Protein 3CR3 (pdb70)

Foldseek 3Di:
DDWPVLLVVLVVQLLVVLQVCLQVLLVLCPLQHDSCPSVLNQCCQLCQSVPDDDPTPLVSLQSSLVCVGRPDPVNQLSNQLSNLSVQRVPDPPPLSSLVSSLVRNCVRFVDDAQQLASVLSVQQSVCVVVVRHDLVSLVVSQVVSQQGFHCGDSSNVCGPSSRRGGRSNSVSVSSSVNSVVVSPD/DDWPVLLVQLVVQLLVVLQVCLQVLLVLCPLQHDSGLSVLNQCVQLCQVVPDDDPTPLVNLQSSLNCCSSPFPLSQLSNQLSNCSVQRVPDPLPLSSLVSSLVSNCVRFVDDQLQLASVQSVQQSVCVVVVNDDLVSLVVSQVVSQQGFHCGDSSNVCGNSSHRGGRSNSVSVSSSVNSSVVRVD/DAEEAEELAQVCQVVLVVVLCVLFVDGQYFGDHHDPVRHGDDDLVRCVRQVVGPDLEYEYEYADDVSCVVVVNCVPNRHYDYAQAHRNVLSSQLRNCVRVPHDPVVSVVVSVCHDDD/DAEEEEELAQVCQVVLVVVLCVQAVDGQYYGDHHDPVRHRGGDLVVCVSQVPGPALEYEYEYADDVRLNVVVVCVPNRHYDYQQAHRRVLRSQLRNCVRVPHDPVVSVVVSVVHDDD

Structure (mmCIF, N/CA/C/O backbone):
data_3CR3
#
_entry.id   3CR3
#
_cell.length_a   74.133
_cell.length_b   146.842
_cell.length_c   58.483
_cell.angle_alpha   90.00
_cell.angle_beta   90.00
_cell.angle_gamma   90.00
#
_symmetry.space_group_name_H-M   'P 21 21 2'
#
loop_
_entity.id
_entity.type
_entity.pdbx_description
1 polymer 'PTS-dependent dihydroxyacetone kinase, ADP-binding subunit dhaL'
2 polymer 'PTS-dependent dihydroxyacetone kinase, phosphotransferase subunit dhaM'
3 non-polymer 'MAGNESIUM ION'
4 non-polymer "ADENOSINE-5'-DIPHOSPHATE"
5 water water
#
loop_
_atom_site.group_PDB
_atom_site.id
_atom_site.type_symbol
_atom_site.label_atom_id
_atom_site.label_alt_id
_atom_site.label_comp_id
_atom_site.label_asym_id
_atom_site.label_entity_id
_atom_site.label_seq_id
_atom_site.pdbx_PDB_ins_code
_atom_site.Cartn_x
_atom_site.Cartn_y
_atom_site.Cartn_z
_atom_site.occupancy
_atom_site.B_iso_or_equiv
_atom_site.auth_seq_id
_atom_site.auth_comp_id
_atom_site.auth_asym_id
_atom_site.auth_atom_id
_atom_site.pdbx_PDB_model_num
ATOM 1 N N . LEU A 1 1 ? 87.733 -31.541 18.520 1.00 25.23 1 LEU A N 1
ATOM 2 C CA . LEU A 1 1 ? 88.308 -31.030 19.815 1.00 24.30 1 LEU A CA 1
ATOM 3 C C . LEU A 1 1 ? 89.784 -30.710 19.591 1.00 23.57 1 LEU A C 1
ATOM 4 O O . LEU A 1 1 ? 90.415 -31.255 18.675 1.00 24.53 1 LEU A O 1
ATOM 9 N N . LEU A 1 2 ? 90.312 -29.810 20.412 1.00 21.78 2 LEU A N 1
ATOM 10 C CA . LEU A 1 2 ? 91.706 -29.418 20.363 1.00 20.32 2 LEU A CA 1
ATOM 11 C C . LEU A 1 2 ? 92.627 -30.525 20.853 1.00 20.12 2 LEU A C 1
ATOM 12 O O . LEU A 1 2 ? 92.231 -31.369 21.655 1.00 19.33 2 LEU A O 1
ATOM 17 N N . THR A 1 3 ? 93.862 -30.484 20.359 1.00 19.77 3 THR A N 1
ATOM 18 C CA . THR A 1 3 ? 94.937 -31.349 20.791 1.00 19.69 3 THR A CA 1
ATOM 19 C C . THR A 1 3 ? 96.126 -30.446 21.087 1.00 19.80 3 THR A C 1
ATOM 20 O O . THR A 1 3 ? 96.058 -29.248 20.828 1.00 19.34 3 THR A O 1
ATOM 24 N N . ILE A 1 4 ? 97.199 -31.012 21.642 1.00 19.91 4 ILE A N 1
ATOM 25 C CA . ILE A 1 4 ? 98.469 -30.291 21.832 1.00 20.20 4 ILE A CA 1
ATOM 26 C C . ILE A 1 4 ? 98.905 -29.540 20.567 1.00 20.47 4 ILE A C 1
ATOM 27 O O . ILE A 1 4 ? 99.193 -28.336 20.623 1.00 20.69 4 ILE A O 1
ATOM 32 N N . ASP A 1 5 ? 98.929 -30.246 19.435 1.00 20.37 5 ASP A N 1
ATOM 33 C CA . ASP A 1 5 ? 99.405 -29.689 18.180 1.00 20.62 5 ASP A CA 1
ATOM 34 C C . ASP A 1 5 ? 98.468 -28.601 17.609 1.00 20.15 5 ASP A C 1
ATOM 35 O O . ASP A 1 5 ? 98.938 -27.549 17.143 1.00 20.20 5 ASP A O 1
ATOM 40 N N . THR A 1 6 ? 97.157 -28.844 17.630 1.00 19.08 6 THR A N 1
ATOM 41 C CA . THR A 1 6 ? 96.217 -27.865 17.084 1.00 18.23 6 THR A CA 1
ATOM 42 C C . THR A 1 6 ? 96.011 -26.682 18.016 1.00 17.87 6 THR A C 1
ATOM 43 O O . THR A 1 6 ? 95.702 -25.588 17.553 1.00 18.13 6 THR A O 1
ATOM 47 N N . THR A 1 7 ? 96.168 -26.900 19.320 1.00 17.68 7 THR A N 1
ATOM 48 C CA . THR A 1 7 ? 96.170 -25.800 20.283 1.00 17.31 7 THR A CA 1
ATOM 49 C C . THR A 1 7 ? 97.350 -24.874 20.015 1.00 17.55 7 THR A C 1
ATOM 50 O O . THR A 1 7 ? 97.178 -23.657 19.937 1.00 17.40 7 THR A O 1
ATOM 54 N N . ILE A 1 8 ? 98.540 -25.446 19.845 1.00 17.72 8 ILE A N 1
ATOM 55 C CA . ILE A 1 8 ? 99.710 -24.640 19.510 1.00 18.66 8 ILE A CA 1
ATOM 56 C C . ILE A 1 8 ? 99.548 -23.958 18.142 1.00 18.56 8 ILE A C 1
ATOM 57 O O . ILE A 1 8 ? 99.938 -22.795 17.968 1.00 19.17 8 ILE A O 1
ATOM 62 N N . GLU A 1 9 ? 98.966 -24.678 17.188 1.00 18.04 9 GLU A N 1
ATOM 63 C CA . GLU A 1 9 ? 98.620 -24.101 15.896 1.00 18.28 9 GLU A CA 1
ATOM 64 C C . GLU A 1 9 ? 97.680 -22.902 16.076 1.00 17.53 9 GLU A C 1
ATOM 65 O O . GLU A 1 9 ? 97.896 -21.852 15.477 1.00 17.12 9 GLU A O 1
ATOM 71 N N . TRP A 1 10 ? 96.651 -23.075 16.912 1.00 16.88 10 TRP A N 1
ATOM 72 C CA . TRP A 1 10 ? 95.591 -22.069 17.091 1.00 16.66 10 TRP A CA 1
ATOM 73 C C . TRP A 1 10 ? 96.175 -20.783 17.657 1.00 16.23 10 TRP A C 1
ATOM 74 O O . TRP A 1 10 ? 95.972 -19.695 17.105 1.00 16.09 10 TRP A O 1
ATOM 85 N N . LEU A 1 11 ? 96.945 -20.923 18.725 1.00 16.22 11 LEU A N 1
ATOM 86 C CA . LEU A 1 11 ? 97.553 -19.783 19.391 1.00 17.28 11 LEU A CA 1
ATOM 87 C C . LEU A 1 11 ? 98.567 -19.054 18.496 1.00 17.22 11 LEU A C 1
ATOM 88 O O . LEU A 1 11 ? 98.713 -17.838 18.593 1.00 17.53 11 LEU A O 1
ATOM 93 N N . GLY A 1 12 ? 99.241 -19.799 17.624 1.00 17.20 12 GLY A N 1
ATOM 94 C CA . GLY A 1 12 ? 100.168 -19.215 16.656 1.00 17.45 12 GLY A CA 1
ATOM 95 C C . GLY A 1 12 ? 99.433 -18.337 15.659 1.00 17.81 12 GLY A C 1
ATOM 96 O O . GLY A 1 12 ? 99.861 -17.218 15.391 1.00 17.58 12 GLY A O 1
ATOM 97 N N . LYS A 1 13 ? 98.326 -18.854 15.116 1.00 17.87 13 LYS A N 1
ATOM 98 C CA . LYS A 1 13 ? 97.467 -18.090 14.208 1.00 18.29 13 LYS A CA 1
ATOM 99 C C . LYS A 1 13 ? 96.854 -16.874 14.882 1.00 18.17 13 LYS A C 1
ATOM 100 O O . LYS A 1 13 ? 96.731 -15.831 14.258 1.00 18.23 13 LYS A O 1
ATOM 106 N N . PHE A 1 14 ? 96.451 -17.024 16.148 1.00 18.19 14 PHE A N 1
ATOM 107 C CA . PHE A 1 14 ? 95.966 -15.909 16.966 1.00 17.21 14 PHE A CA 1
ATOM 108 C C . PHE A 1 14 ? 97.054 -14.839 17.155 1.00 17.58 14 PHE A C 1
ATOM 109 O O . PHE A 1 14 ? 96.817 -13.662 16.894 1.00 16.90 14 PHE A O 1
ATOM 117 N N . ASN A 1 15 ? 98.247 -15.248 17.589 1.00 17.93 15 ASN A N 1
ATOM 118 C CA . ASN A 1 15 ? 99.386 -14.325 17.654 1.00 18.33 15 ASN A CA 1
ATOM 119 C C . ASN A 1 15 ? 99.600 -13.573 16.337 1.00 19.20 15 ASN A C 1
ATOM 120 O O . ASN A 1 15 ? 99.873 -12.376 16.356 1.00 19.64 15 ASN A O 1
ATOM 125 N N . GLU A 1 16 ? 99.463 -14.276 15.209 1.00 19.64 16 GLU A N 1
ATOM 126 C CA . GLU A 1 16 ? 99.606 -13.672 13.878 1.00 21.25 16 GLU A CA 1
ATOM 127 C C . GLU A 1 16 ? 98.551 -12.597 13.600 1.00 20.78 16 GLU A C 1
ATOM 128 O O . GLU A 1 16 ? 98.877 -11.528 13.117 1.00 20.87 16 GLU A O 1
ATOM 134 N N . LYS A 1 17 ? 97.286 -12.894 13.895 1.00 20.79 17 LYS A N 1
ATOM 135 C CA . LYS A 1 17 ? 96.212 -11.901 13.770 1.00 20.62 17 LYS A CA 1
ATOM 136 C C . LYS A 1 17 ? 96.460 -10.695 14.666 1.00 19.64 17 LYS A C 1
ATOM 137 O O . LYS A 1 17 ? 96.160 -9.562 14.288 1.00 19.42 17 LYS A O 1
ATOM 143 N N . ILE A 1 18 ? 96.993 -10.956 15.857 1.00 18.82 18 ILE A N 1
ATOM 144 C CA . ILE A 1 18 ? 97.278 -9.918 16.848 1.00 18.41 18 ILE A CA 1
ATOM 145 C C . ILE A 1 18 ? 98.399 -8.988 16.370 1.00 18.74 18 ILE A C 1
ATOM 146 O O . ILE A 1 18 ? 98.245 -7.767 16.397 1.00 18.30 18 ILE A O 1
ATOM 151 N N . GLN A 1 19 ? 99.515 -9.572 15.935 1.00 19.05 19 GLN A N 1
ATOM 152 C CA . GLN A 1 19 ? 100.645 -8.797 15.385 1.00 19.26 19 GLN A CA 1
ATOM 153 C C . GLN A 1 19 ? 100.252 -8.017 14.135 1.00 19.77 19 GLN A C 1
ATOM 154 O O . GLN A 1 19 ? 100.634 -6.861 13.985 1.00 19.89 19 GLN A O 1
ATOM 160 N N . GLU A 1 20 ? 99.489 -8.653 13.247 1.00 20.15 20 GLU A N 1
ATOM 161 C CA . GLU A 1 20 ? 99.030 -8.009 12.018 1.00 21.17 20 GLU A CA 1
ATOM 162 C C . GLU A 1 20 ? 98.161 -6.786 12.296 1.00 20.44 20 GLU A C 1
ATOM 163 O O . GLU A 1 20 ? 98.334 -5.737 11.670 1.00 20.34 20 GLU A O 1
ATOM 169 N N . ASN A 1 21 ? 97.234 -6.932 13.240 1.00 19.62 21 ASN A N 1
ATOM 170 C CA . ASN A 1 21 ? 96.247 -5.900 13.529 1.00 18.80 21 ASN A CA 1
ATOM 171 C C . ASN A 1 21 ? 96.494 -5.069 14.777 1.00 18.25 21 ASN A C 1
ATOM 172 O O . ASN A 1 21 ? 95.553 -4.458 15.290 1.00 17.73 21 ASN A O 1
ATOM 177 N N . LYS A 1 22 ? 97.739 -5.017 15.254 1.00 17.98 22 LYS A N 1
ATOM 178 C CA . LYS A 1 22 ? 98.045 -4.324 16.518 1.00 18.20 22 LYS A CA 1
ATOM 179 C C . LYS A 1 22 ? 97.788 -2.819 16.527 1.00 17.66 22 LYS A C 1
ATOM 180 O O . LYS A 1 22 ? 97.243 -2.293 17.500 1.00 17.59 22 LYS A O 1
ATOM 186 N N . ALA A 1 23 ? 98.172 -2.125 15.459 1.00 17.30 23 ALA A N 1
ATOM 187 C CA . ALA A 1 23 ? 97.876 -0.695 15.335 1.00 16.81 23 ALA A CA 1
ATOM 188 C C . ALA A 1 23 ? 96.364 -0.483 15.373 1.00 16.31 23 ALA A C 1
ATOM 189 O O . ALA A 1 23 ? 95.893 0.432 16.024 1.00 16.69 23 ALA A O 1
ATOM 191 N N . TYR A 1 24 ? 95.613 -1.337 14.678 1.00 16.00 24 TYR A N 1
ATOM 192 C CA . TYR A 1 24 ? 94.148 -1.202 14.629 1.00 15.77 24 TYR A CA 1
ATOM 193 C C . TYR A 1 24 ? 93.501 -1.367 16.014 1.00 16.09 24 TYR A C 1
ATOM 194 O O . TYR A 1 24 ? 92.648 -0.568 16.408 1.00 15.48 24 TYR A O 1
ATOM 203 N N . LEU A 1 25 ? 93.947 -2.365 16.773 1.00 15.65 25 LEU A N 1
ATOM 204 C CA . LEU A 1 25 ? 93.441 -2.561 18.131 1.00 15.95 25 LEU A CA 1
ATOM 205 C C . LEU A 1 25 ? 93.714 -1.399 19.077 1.00 16.00 25 LEU A C 1
ATOM 206 O O . LEU A 1 25 ? 92.863 -1.040 19.881 1.00 15.76 25 LEU A O 1
ATOM 211 N N . SER A 1 26 ? 94.913 -0.827 19.001 1.00 16.48 26 SER A N 1
ATOM 212 C CA . SER A 1 26 ? 95.239 0.354 19.791 1.00 17.15 26 SER A CA 1
ATOM 213 C C . SER A 1 26 ? 94.435 1.577 19.312 1.00 17.64 26 SER A C 1
ATOM 214 O O . SER A 1 26 ? 94.098 2.452 20.098 1.00 18.39 26 SER A O 1
ATOM 217 N N . GLU A 1 27 ? 94.140 1.621 18.016 1.00 17.80 27 GLU A N 1
ATOM 218 C CA . GLU A 1 27 ? 93.319 2.677 17.424 1.00 17.99 27 GLU A CA 1
ATOM 219 C C . GLU A 1 27 ? 91.905 2.624 17.990 1.00 17.13 27 GLU A C 1
ATOM 220 O O . GLU A 1 27 ? 91.362 3.633 18.393 1.00 16.18 27 GLU A O 1
ATOM 226 N N . LEU A 1 28 ? 91.336 1.428 18.029 1.00 16.70 28 LEU A N 1
ATOM 227 C CA . LEU A 1 28 ? 90.079 1.201 18.701 1.00 16.60 28 LEU A CA 1
ATOM 228 C C . LEU A 1 28 ? 90.103 1.616 20.176 1.00 16.59 28 LEU A C 1
ATOM 229 O O . LEU A 1 28 ? 89.093 2.056 20.693 1.00 16.74 28 LEU A O 1
ATOM 234 N N . ASP A 1 29 ? 91.264 1.491 20.826 1.00 17.02 29 ASP A N 1
ATOM 235 C CA . ASP A 1 29 ? 91.446 1.815 22.245 1.00 16.86 29 ASP A CA 1
ATOM 236 C C . ASP A 1 29 ? 91.755 3.301 22.480 1.00 17.11 29 ASP A C 1
ATOM 237 O O . ASP A 1 29 ? 92.068 3.715 23.597 1.00 16.82 29 ASP A O 1
ATOM 242 N N . GLY A 1 30 ? 91.683 4.091 21.415 1.00 17.26 30 GLY A N 1
ATOM 243 C CA . GLY A 1 30 ? 91.940 5.529 21.486 1.00 17.14 30 GLY A CA 1
ATOM 244 C C . GLY A 1 30 ? 90.747 6.344 21.967 1.00 16.85 30 GLY A C 1
ATOM 245 O O . GLY A 1 30 ? 90.828 6.982 22.998 1.00 17.05 30 GLY A O 1
ATOM 246 N N . PRO A 1 31 ? 89.628 6.335 21.215 1.00 17.34 31 PRO A N 1
ATOM 247 C CA . PRO A 1 31 ? 88.468 7.141 21.612 1.00 16.69 31 PRO A CA 1
ATOM 248 C C . PRO A 1 31 ? 87.883 6.696 22.951 1.00 16.31 31 PRO A C 1
ATOM 249 O O . PRO A 1 31 ? 87.345 7.510 23.703 1.00 16.11 31 PRO A O 1
ATOM 253 N N . ILE A 1 32 ? 87.995 5.410 23.250 1.00 15.84 32 ILE A N 1
ATOM 254 C CA . ILE A 1 32 ? 87.375 4.866 24.437 1.00 15.45 32 ILE A CA 1
ATOM 255 C C . ILE A 1 32 ? 88.361 4.162 25.355 1.00 15.78 32 ILE A C 1
ATOM 256 O O . ILE A 1 32 ? 87.996 3.225 26.049 1.00 15.74 32 ILE A O 1
ATOM 261 N N . GLY A 1 33 ? 89.612 4.617 25.363 1.00 15.79 33 GLY A N 1
ATOM 262 C CA . GLY A 1 33 ? 90.595 4.073 26.289 1.00 15.62 33 GLY A CA 1
ATOM 263 C C . GLY A 1 33 ? 91.900 4.822 26.219 1.00 16.15 33 GLY A C 1
ATOM 264 O O . GLY A 1 33 ? 91.922 6.018 25.927 1.00 16.77 33 GLY A O 1
ATOM 265 N N . ASP A 1 34 ? 92.996 4.131 26.512 1.00 16.36 34 ASP A N 1
ATOM 266 C CA . ASP A 1 34 ? 94.306 4.771 26.533 1.00 15.84 34 ASP A CA 1
ATOM 267 C C . ASP A 1 34 ? 95.213 4.426 25.353 1.00 15.84 34 ASP A C 1
ATOM 268 O O . ASP A 1 34 ? 96.422 4.679 25.406 1.00 16.10 34 ASP A O 1
ATOM 273 N N . GLY A 1 35 ? 94.634 3.873 24.293 1.00 15.55 35 GLY A N 1
ATOM 274 C CA . GLY A 1 35 ? 95.350 3.638 23.039 1.00 16.04 35 GLY A CA 1
ATOM 275 C C . GLY A 1 35 ? 96.491 2.627 23.085 1.00 16.12 35 GLY A C 1
ATOM 276 O O . GLY A 1 35 ? 97.510 2.810 22.402 1.00 16.40 35 GLY A O 1
ATOM 277 N N . ASP A 1 36 ? 96.311 1.563 23.872 1.00 16.05 36 ASP A N 1
ATOM 278 C CA . ASP A 1 36 ? 97.361 0.564 24.099 1.00 15.58 36 ASP A CA 1
ATOM 279 C C . ASP A 1 36 ? 96.929 -0.906 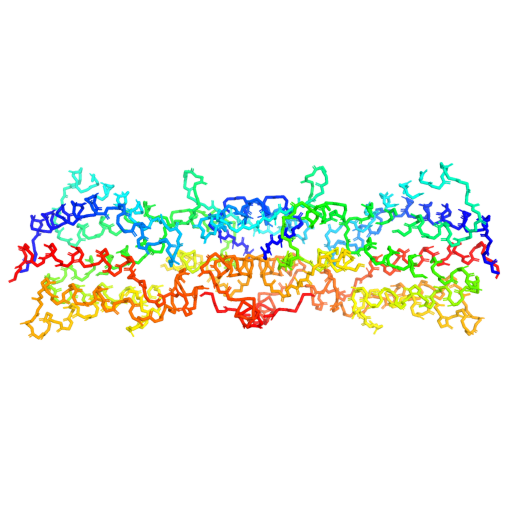23.926 1.00 15.65 36 ASP A C 1
ATOM 280 O O . ASP A 1 36 ? 97.766 -1.796 24.074 1.00 15.67 36 ASP A O 1
ATOM 285 N N . HIS A 1 37 ? 95.656 -1.188 23.632 1.00 14.82 37 HIS A N 1
ATOM 286 C CA . HIS A 1 37 ? 95.231 -2.598 23.615 1.00 14.23 37 HIS A CA 1
ATOM 287 C C . HIS A 1 37 ? 96.029 -3.476 22.648 1.00 14.94 37 HIS A C 1
ATOM 288 O O . HIS A 1 37 ? 96.426 -4.574 23.015 1.00 15.03 37 HIS A O 1
ATOM 295 N N . GLY A 1 38 ? 96.228 -2.995 21.419 1.00 15.06 38 GLY A N 1
ATOM 296 C CA . GLY A 1 38 ? 97.016 -3.699 20.414 1.00 15.59 38 GLY A CA 1
ATOM 297 C C . GLY A 1 38 ? 98.450 -3.954 20.836 1.00 16.21 38 GLY A C 1
ATOM 298 O O . GLY A 1 38 ? 98.938 -5.080 20.718 1.00 16.01 38 GLY A O 1
ATOM 299 N N . ALA A 1 39 ? 99.119 -2.904 21.315 1.00 17.14 39 ALA A N 1
ATOM 300 C CA . ALA A 1 39 ? 100.456 -2.997 21.920 1.00 17.90 39 ALA A CA 1
ATOM 301 C C . ALA A 1 39 ? 100.510 -4.034 23.054 1.00 18.62 39 ALA A C 1
ATOM 302 O O . ALA A 1 39 ? 101.410 -4.874 23.076 1.00 19.04 39 ALA A O 1
ATOM 304 N N . ASN A 1 40 ? 99.539 -3.956 23.978 1.00 18.34 40 ASN A N 1
ATOM 305 C CA . ASN A 1 40 ? 99.381 -4.870 25.118 1.00 18.13 40 ASN A CA 1
ATOM 306 C C . ASN A 1 40 ? 99.316 -6.335 24.674 1.00 18.36 40 ASN A C 1
ATOM 307 O O . ASN A 1 40 ? 100.072 -7.186 25.160 1.00 18.46 40 ASN A O 1
ATOM 320 N N . ALA A 1 42 ? 100.009 -7.568 21.629 1.00 17.93 42 ALA A N 1
ATOM 321 C CA . ALA A 1 42 ? 101.165 -7.941 20.807 1.00 18.72 42 ALA A CA 1
ATOM 322 C C . ALA A 1 42 ? 102.314 -8.436 21.662 1.00 19.02 42 ALA A C 1
ATOM 323 O O . ALA A 1 42 ? 102.898 -9.484 21.374 1.00 19.00 42 ALA A O 1
ATOM 325 N N . ARG A 1 43 ? 102.613 -7.676 22.709 1.00 19.80 43 ARG A N 1
ATOM 326 C CA . ARG A 1 43 ? 103.602 -8.041 23.730 1.00 21.08 43 ARG A CA 1
ATOM 327 C C . ARG A 1 43 ? 103.250 -9.385 24.373 1.00 20.09 43 ARG A C 1
ATOM 328 O O . ARG A 1 43 ? 104.053 -10.323 24.374 1.00 19.87 43 ARG A O 1
ATOM 336 N N . GLY A 1 44 ? 102.033 -9.477 24.895 1.00 19.09 44 GLY A N 1
ATOM 337 C CA . GLY A 1 44 ? 101.601 -10.662 25.609 1.00 18.31 44 GLY A CA 1
ATOM 338 C C . GLY A 1 44 ? 101.637 -11.920 24.766 1.00 17.83 44 GLY A C 1
ATOM 339 O O . GLY A 1 44 ? 102.032 -12.981 25.251 1.00 16.82 44 GLY A O 1
ATOM 348 N N . SER A 1 46 ? 103.365 -12.286 21.779 1.00 19.02 46 SER A N 1
ATOM 349 C CA . SER A 1 46 ? 104.747 -12.557 21.349 1.00 19.66 46 SER A CA 1
ATOM 350 C C . SER A 1 46 ? 105.464 -13.335 22.442 1.00 19.54 46 SER A C 1
ATOM 351 O O . SER A 1 46 ? 106.004 -14.397 22.186 1.00 19.64 46 SER A O 1
ATOM 354 N N . GLU A 1 47 ? 105.415 -12.817 23.664 1.00 20.13 47 GLU A N 1
ATOM 355 C CA . GLU A 1 47 ? 105.929 -13.512 24.837 1.00 20.84 47 GLU A CA 1
ATOM 356 C C . GLU A 1 47 ? 105.329 -14.900 25.051 1.00 21.61 47 GLU A C 1
ATOM 357 O O . GLU A 1 47 ? 106.065 -15.834 25.361 1.00 22.34 47 GLU A O 1
ATOM 363 N N . THR A 1 48 ? 104.011 -15.041 24.866 1.00 22.23 48 THR A N 1
ATOM 364 C CA . THR A 1 48 ? 103.347 -16.344 24.945 1.00 22.78 48 THR A CA 1
ATOM 365 C C . THR A 1 48 ? 103.955 -17.353 23.962 1.00 23.54 48 THR A C 1
ATOM 366 O O . THR A 1 48 ? 104.328 -18.454 24.353 1.00 22.95 48 THR A O 1
ATOM 378 N N . LYS A 1 50 ? 106.841 -17.270 22.469 1.00 27.49 50 LYS A N 1
ATOM 379 C CA . LYS A 1 50 ? 108.218 -17.541 22.915 1.00 28.81 50 LYS A CA 1
ATOM 380 C C . LYS A 1 50 ? 108.222 -18.613 24.005 1.00 29.07 50 LYS A C 1
ATOM 381 O O . LYS A 1 50 ? 108.955 -19.599 23.916 1.00 29.09 50 LYS A O 1
ATOM 387 N N . ALA A 1 51 ? 107.396 -18.408 25.031 1.00 29.55 51 ALA A N 1
ATOM 388 C CA . ALA A 1 51 ? 107.314 -19.326 26.168 1.00 30.22 51 ALA A CA 1
ATOM 389 C C . ALA A 1 51 ? 106.840 -20.729 25.777 1.00 30.90 51 ALA A C 1
ATOM 390 O O . ALA A 1 51 ? 107.292 -21.715 26.358 1.00 31.09 51 ALA A O 1
ATOM 392 N N . LEU A 1 52 ? 105.943 -20.816 24.797 1.00 31.63 52 LEU A N 1
ATOM 393 C CA . LEU A 1 52 ? 105.468 -22.111 24.305 1.00 32.61 52 LEU A CA 1
ATOM 394 C C . LEU A 1 52 ? 106.537 -22.896 23.530 1.00 33.53 52 LEU A C 1
ATOM 395 O O . LEU A 1 52 ? 106.511 -24.134 23.519 1.00 33.48 52 LEU A O 1
ATOM 400 N N . GLU A 1 53 ? 107.460 -22.178 22.882 1.00 34.51 53 GLU A N 1
ATOM 401 C CA . GLU A 1 53 ? 108.546 -22.801 22.111 1.00 35.98 53 GLU A CA 1
ATOM 402 C C . GLU A 1 53 ? 109.536 -23.563 23.003 1.00 36.12 53 GLU A C 1
ATOM 403 O O . GLU A 1 53 ? 109.914 -24.695 22.685 1.00 36.50 53 GLU A O 1
ATOM 409 N N . VAL A 1 54 ? 109.945 -22.949 24.115 1.00 36.43 54 VAL A N 1
ATOM 410 C CA . VAL A 1 54 ? 110.954 -23.549 25.002 1.00 36.68 54 VAL A CA 1
ATOM 411 C C . VAL A 1 54 ? 110.403 -24.673 25.883 1.00 36.77 54 VAL A C 1
ATOM 412 O O . VAL A 1 54 ? 111.160 -25.537 26.346 1.00 36.81 54 VAL A O 1
ATOM 416 N N . SER A 1 55 ? 109.094 -24.656 26.122 1.00 36.47 55 SER A N 1
ATOM 417 C CA . SER A 1 55 ? 108.474 -25.683 26.947 1.00 36.21 55 SER A CA 1
ATOM 418 C C . SER A 1 55 ? 108.082 -26.915 26.131 1.00 35.75 55 SER A C 1
ATOM 419 O O . SER A 1 55 ? 107.942 -26.853 24.904 1.00 35.73 55 SER A O 1
ATOM 422 N N . ASN A 1 56 ? 107.937 -28.038 26.828 1.00 35.18 56 ASN A N 1
ATOM 423 C CA . ASN A 1 56 ? 107.493 -29.289 26.230 1.00 34.69 56 ASN A CA 1
ATOM 424 C C . ASN A 1 56 ? 106.270 -29.786 26.989 1.00 33.62 56 ASN A C 1
ATOM 425 O O . ASN A 1 56 ? 106.366 -30.148 28.168 1.00 33.70 56 ASN A O 1
ATOM 430 N N . PHE A 1 57 ? 105.124 -29.799 26.311 1.00 32.26 57 PHE A N 1
ATOM 431 C CA . PHE A 1 57 ? 103.832 -29.994 26.982 1.00 30.58 57 PHE A CA 1
ATOM 432 C C . PHE A 1 57 ? 103.341 -31.432 27.004 1.00 29.57 57 PHE A C 1
ATOM 433 O O . PHE A 1 57 ? 103.359 -32.127 25.988 1.00 29.94 57 PHE A O 1
ATOM 441 N N . GLY A 1 58 ? 102.896 -31.861 28.176 1.00 28.23 58 GLY A N 1
ATOM 442 C CA . GLY A 1 58 ? 102.303 -33.182 28.350 1.00 26.45 58 GLY A CA 1
ATOM 443 C C . GLY A 1 58 ? 100.845 -33.197 27.935 1.00 24.91 58 GLY A C 1
ATOM 444 O O . GLY A 1 58 ? 100.325 -34.230 27.507 1.00 25.18 58 GLY A O 1
ATOM 445 N N . ASN A 1 59 ? 100.179 -32.050 28.061 1.00 23.05 59 ASN A N 1
ATOM 446 C CA . ASN A 1 59 ? 98.774 -31.942 27.686 1.00 21.37 59 ASN A CA 1
ATOM 447 C C . ASN A 1 59 ? 98.330 -30.504 27.376 1.00 20.43 59 ASN A C 1
ATOM 448 O O . ASN A 1 59 ? 99.125 -29.561 27.492 1.00 20.03 59 ASN A O 1
ATOM 453 N N . VAL A 1 60 ? 97.066 -30.363 26.977 1.00 18.82 60 VAL A N 1
ATOM 454 C CA . VAL A 1 60 ? 96.482 -29.079 26.605 1.00 18.20 60 VAL A CA 1
ATOM 455 C C . VAL A 1 60 ? 96.318 -28.176 27.833 1.00 18.19 60 VAL A C 1
ATOM 456 O O . VAL A 1 60 ? 96.598 -26.983 27.752 1.00 18.53 60 VAL A O 1
ATOM 460 N N . SER A 1 61 ? 95.874 -28.741 28.961 1.00 17.66 61 SER A N 1
ATOM 461 C CA . SER A 1 61 ? 95.803 -27.992 30.223 1.00 17.52 61 SER A CA 1
ATOM 462 C C . SER A 1 61 ? 97.105 -27.232 30.513 1.00 17.51 61 SER A C 1
ATOM 463 O O . SER A 1 61 ? 97.059 -26.045 30.836 1.00 17.03 61 SER A O 1
ATOM 466 N N . GLU A 1 62 ? 98.250 -27.912 30.391 1.00 17.29 62 GLU A N 1
ATOM 467 C CA . GLU A 1 62 ? 99.564 -27.259 30.535 1.00 17.58 62 GLU A CA 1
ATOM 468 C C . GLU A 1 62 ? 99.774 -26.067 29.605 1.00 17.00 62 GLU A C 1
ATOM 469 O O . GLU A 1 62 ? 100.336 -25.049 30.020 1.00 17.44 62 GLU A O 1
ATOM 475 N N . ILE A 1 63 ? 99.343 -26.190 28.353 1.00 16.84 63 ILE A N 1
ATOM 476 C CA . ILE A 1 63 ? 99.456 -25.069 27.407 1.00 16.84 63 ILE A CA 1
ATOM 477 C C . ILE A 1 63 ? 98.687 -23.849 27.906 1.00 17.18 63 ILE A C 1
ATOM 478 O O . ILE A 1 63 ? 99.246 -22.753 27.990 1.00 17.04 63 ILE A O 1
ATOM 483 N N . PHE A 1 64 ? 97.407 -24.052 28.225 1.00 17.36 64 PHE A N 1
ATOM 484 C CA . PHE A 1 64 ? 96.547 -22.983 28.715 1.00 17.89 64 PHE A CA 1
ATOM 485 C C . PHE A 1 64 ? 97.112 -22.325 29.986 1.00 18.52 64 PHE A C 1
ATOM 486 O O . PHE A 1 64 ? 97.061 -21.103 30.126 1.00 18.08 64 PHE A O 1
ATOM 494 N N . LYS A 1 65 ? 97.656 -23.133 30.899 1.00 19.13 65 LYS A N 1
ATOM 495 C CA . LYS A 1 65 ? 98.272 -22.606 32.118 1.00 20.40 65 LYS A CA 1
ATOM 496 C C . LYS A 1 65 ? 99.446 -21.681 31.797 1.00 20.27 65 LYS A C 1
ATOM 497 O O . LYS A 1 65 ? 99.606 -20.638 32.432 1.00 20.38 65 LYS A O 1
ATOM 503 N N . LYS A 1 66 ? 100.249 -22.070 30.806 1.00 20.60 66 LYS A N 1
ATOM 504 C CA . LYS A 1 66 ? 101.404 -21.290 30.354 1.00 20.80 66 LYS A CA 1
ATOM 505 C C . LYS A 1 66 ? 100.962 -19.981 29.692 1.00 20.71 66 LYS A C 1
ATOM 506 O O . LYS A 1 66 ? 101.601 -18.928 29.864 1.00 20.13 66 LYS A O 1
ATOM 512 N N . VAL A 1 67 ? 99.866 -20.056 28.942 1.00 20.77 67 VAL A N 1
ATOM 513 C CA . VAL A 1 67 ? 99.274 -18.873 28.314 1.00 20.77 67 VAL A CA 1
ATOM 514 C C . VAL A 1 67 ? 98.797 -17.919 29.411 1.00 21.21 67 VAL A C 1
ATOM 515 O O . VAL A 1 67 ? 99.142 -16.740 29.409 1.00 21.60 67 VAL A O 1
ATOM 519 N N . ALA A 1 68 ? 98.037 -18.445 30.361 1.00 21.50 68 ALA A N 1
ATOM 520 C CA . ALA A 1 68 ? 97.507 -17.639 31.455 1.00 22.86 68 ALA A CA 1
ATOM 521 C C . ALA A 1 68 ? 98.604 -16.854 32.209 1.00 23.71 68 ALA A C 1
ATOM 522 O O . ALA A 1 68 ? 98.483 -15.647 32.397 1.00 23.26 68 ALA A O 1
ATOM 532 N N . THR A 1 70 ? 101.803 -16.180 31.296 1.00 24.59 70 THR A N 1
ATOM 533 C CA . THR A 1 70 ? 102.514 -15.257 30.410 1.00 24.71 70 THR A CA 1
ATOM 534 C C . THR A 1 70 ? 101.723 -13.951 30.199 1.00 24.98 70 THR A C 1
ATOM 535 O O . THR A 1 70 ? 102.269 -12.860 30.342 1.00 24.19 70 THR A O 1
ATOM 539 N N . LEU A 1 71 ? 100.436 -14.076 29.872 1.00 25.73 71 LEU A N 1
ATOM 540 C CA . LEU A 1 71 ? 99.570 -12.908 29.680 1.00 26.57 71 LEU A CA 1
ATOM 541 C C . LEU A 1 71 ? 99.419 -12.106 30.978 1.00 27.98 71 LEU A C 1
ATOM 542 O O . LEU A 1 71 ? 99.433 -10.873 30.954 1.00 28.03 71 LEU A O 1
ATOM 555 N N . SER A 1 73 ? 101.607 -11.810 33.406 1.00 30.14 73 SER A N 1
ATOM 556 C CA . SER A 1 73 ? 102.848 -11.079 33.651 1.00 29.48 73 SER A CA 1
ATOM 557 C C . SER A 1 73 ? 103.111 -9.952 32.648 1.00 28.79 73 SER A C 1
ATOM 558 O O . SER A 1 73 ? 103.491 -8.844 33.045 1.00 29.09 73 SER A O 1
ATOM 561 N N . LYS A 1 74 ? 102.907 -10.233 31.361 1.00 27.50 74 LYS A N 1
ATOM 562 C CA . LYS A 1 74 ? 103.413 -9.372 30.278 1.00 26.71 74 LYS A CA 1
ATOM 563 C C . LYS A 1 74 ? 102.424 -8.319 29.708 1.00 26.12 74 LYS A C 1
ATOM 564 O O . LYS A 1 74 ? 102.833 -7.428 28.957 1.00 25.50 74 LYS A O 1
ATOM 570 N N . VAL A 1 75 ? 101.140 -8.435 30.056 1.00 25.48 75 VAL A N 1
ATOM 571 C CA . VAL A 1 75 ? 100.114 -7.448 29.682 1.00 25.32 75 VAL A CA 1
ATOM 572 C C . VAL A 1 75 ? 99.821 -6.521 30.884 1.00 25.31 75 VAL A C 1
ATOM 573 O O . VAL A 1 75 ? 99.431 -6.991 31.956 1.00 25.76 75 VAL A O 1
ATOM 577 N N . GLY A 1 76 ? 100.022 -5.215 30.716 1.00 24.73 76 GLY A N 1
ATOM 578 C CA . GLY A 1 76 ? 99.897 -4.264 31.828 1.00 23.66 76 GLY A CA 1
ATOM 579 C C . GLY A 1 76 ? 98.529 -3.623 32.044 1.00 23.19 76 GLY A C 1
ATOM 580 O O . GLY A 1 76 ? 98.349 -2.825 32.989 1.00 22.47 76 GLY A O 1
ATOM 581 N N . GLY A 1 77 ? 97.574 -3.965 31.166 1.00 22.04 77 GLY A N 1
ATOM 582 C CA . GLY A 1 77 ? 96.202 -3.473 31.256 1.00 20.53 77 GLY A CA 1
ATOM 583 C C . GLY A 1 77 ? 95.200 -4.545 31.658 1.00 19.86 77 GLY A C 1
ATOM 584 O O . GLY A 1 77 ? 95.574 -5.696 31.932 1.00 20.23 77 GLY 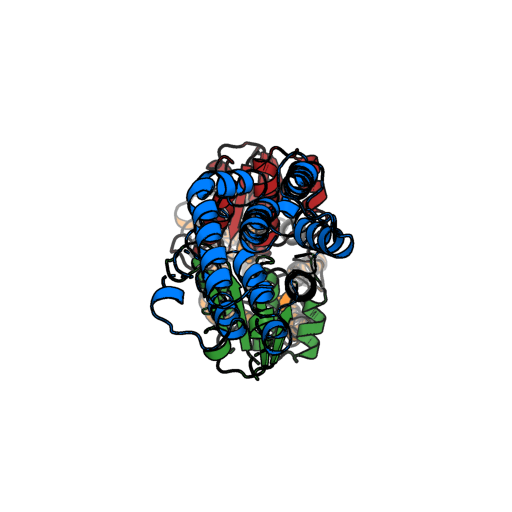A O 1
ATOM 585 N N . ALA A 1 78 ? 93.929 -4.157 31.679 1.00 18.12 78 ALA A N 1
ATOM 586 C CA . ALA A 1 78 ? 92.812 -5.023 32.062 1.00 16.87 78 ALA A CA 1
ATOM 587 C C . ALA A 1 78 ? 92.783 -6.340 31.290 1.00 16.20 78 ALA A C 1
ATOM 588 O O . ALA A 1 78 ? 92.420 -7.375 31.830 1.00 15.63 78 ALA A O 1
ATOM 590 N N . SER A 1 79 ? 93.177 -6.306 30.028 1.00 15.57 79 SER A N 1
ATOM 591 C CA . SER A 1 79 ? 93.162 -7.525 29.209 1.00 15.93 79 SER A CA 1
ATOM 592 C C . SER A 1 79 ? 94.048 -8.650 29.785 1.00 16.08 79 SER A C 1
ATOM 593 O O . SER A 1 79 ? 93.815 -9.827 29.506 1.00 16.71 79 SER A O 1
ATOM 596 N N . GLY A 1 80 ? 95.055 -8.288 30.582 1.00 16.00 80 GLY A N 1
ATOM 597 C CA . GLY A 1 80 ? 95.921 -9.278 31.249 1.00 15.94 80 GLY A CA 1
ATOM 598 C C . GLY A 1 80 ? 95.190 -10.162 32.261 1.00 16.04 80 GLY A C 1
ATOM 599 O O . GLY A 1 80 ? 95.076 -11.385 32.054 1.00 16.68 80 GLY A O 1
ATOM 600 N N . PRO A 1 81 ? 94.709 -9.569 33.372 1.00 15.37 81 PRO A N 1
ATOM 601 C CA . PRO A 1 81 ? 93.859 -10.326 34.292 1.00 15.58 81 PRO A CA 1
ATOM 602 C C . PRO A 1 81 ? 92.677 -11.024 33.606 1.00 15.00 81 PRO A C 1
ATOM 603 O O . PRO A 1 81 ? 92.275 -12.107 34.041 1.00 14.94 81 PRO A O 1
ATOM 607 N N . LEU A 1 82 ? 92.137 -10.428 32.549 1.00 14.63 82 LEU A N 1
ATOM 608 C CA . LEU A 1 82 ? 90.948 -11.000 31.891 1.00 14.85 82 LEU A CA 1
ATOM 609 C C . LEU A 1 82 ? 91.231 -12.241 31.039 1.00 14.12 82 LEU A C 1
ATOM 610 O O . LEU A 1 82 ? 90.656 -13.307 31.270 1.00 14.07 82 LEU A O 1
ATOM 615 N N . TYR A 1 83 ? 92.091 -12.094 30.037 1.00 14.41 83 TYR A N 1
ATOM 616 C CA . TYR A 1 83 ? 92.521 -13.242 29.233 1.00 14.29 83 TYR A CA 1
ATOM 617 C C . TYR A 1 83 ? 93.249 -14.285 30.083 1.00 14.68 83 TYR A C 1
ATOM 618 O O . TYR A 1 83 ? 93.070 -15.493 29.873 1.00 14.30 83 TYR A O 1
ATOM 627 N N . GLY A 1 84 ? 94.072 -13.808 31.019 1.00 15.00 84 GLY A N 1
ATOM 628 C CA . GLY A 1 84 ? 94.829 -14.667 31.948 1.00 15.42 84 GLY A CA 1
ATOM 629 C C . GLY A 1 84 ? 93.912 -15.559 32.771 1.00 15.96 84 GLY A C 1
ATOM 630 O O . GLY A 1 84 ? 94.155 -16.763 32.896 1.00 16.31 84 GLY A O 1
ATOM 631 N N . SER A 1 85 ? 92.851 -14.974 33.324 1.00 15.09 85 SER A N 1
ATOM 632 C CA . SER A 1 85 ? 91.880 -15.747 34.090 1.00 15.33 85 SER A CA 1
ATOM 633 C C . SER A 1 85 ? 91.034 -16.644 33.172 1.00 14.80 85 SER A C 1
ATOM 634 O O . SER A 1 85 ? 90.675 -17.756 33.556 1.00 14.24 85 SER A O 1
ATOM 637 N N . ALA A 1 86 ? 90.733 -16.166 31.967 1.00 14.60 86 ALA A N 1
ATOM 638 C CA . ALA A 1 86 ? 90.045 -17.005 30.983 1.00 14.92 86 ALA A CA 1
ATOM 639 C C . ALA A 1 86 ? 90.887 -18.258 30.739 1.00 14.87 86 ALA A C 1
ATOM 640 O O . ALA A 1 86 ? 90.412 -19.368 30.908 1.00 14.30 86 ALA A O 1
ATOM 642 N N . PHE A 1 87 ? 92.159 -18.077 30.395 1.00 15.12 87 PHE A N 1
ATOM 643 C CA . PHE A 1 87 ? 93.009 -19.219 30.112 1.00 16.07 87 PHE A CA 1
ATOM 644 C C . PHE A 1 87 ? 93.246 -20.127 31.320 1.00 16.30 87 PHE A C 1
ATOM 645 O O . PHE A 1 87 ? 93.332 -21.338 31.175 1.00 16.70 87 PHE A O 1
ATOM 653 N N . LEU A 1 88 ? 93.301 -19.545 32.510 1.00 16.94 88 LEU A N 1
ATOM 654 C CA . LEU A 1 88 ? 93.508 -20.322 33.723 1.00 17.55 88 LEU A CA 1
ATOM 655 C C . LEU A 1 88 ? 92.351 -21.292 33.968 1.00 17.41 88 LEU A C 1
ATOM 656 O O . LEU A 1 88 ? 92.569 -22.457 34.315 1.00 16.85 88 LEU A O 1
ATOM 661 N N . ALA A 1 89 ? 91.127 -20.803 33.788 1.00 17.37 89 ALA A N 1
ATOM 662 C CA . ALA A 1 89 ? 89.934 -21.628 33.953 1.00 18.29 89 ALA A CA 1
ATOM 663 C C . ALA A 1 89 ? 89.884 -22.707 32.875 1.00 19.35 89 ALA A C 1
ATOM 664 O O . ALA A 1 89 ? 89.568 -23.866 33.160 1.00 19.20 89 ALA A O 1
ATOM 674 N N . SER A 1 91 ? 92.465 -23.931 31.424 1.00 20.55 91 SER A N 1
ATOM 675 C CA . SER A 1 91 ? 93.494 -24.876 31.838 1.00 20.11 91 SER A CA 1
ATOM 676 C C . SER A 1 91 ? 92.886 -25.933 32.775 1.00 20.03 91 SER A C 1
ATOM 677 O O . SER A 1 91 ? 93.063 -27.139 32.570 1.00 19.24 91 SER A O 1
ATOM 680 N N . LYS A 1 92 ? 92.136 -25.474 33.771 1.00 20.06 92 LYS A N 1
ATOM 681 C CA . LYS A 1 92 ? 91.562 -26.386 34.756 1.00 21.08 92 LYS A CA 1
ATOM 682 C C . LYS A 1 92 ? 90.506 -27.303 34.117 1.00 20.64 92 LYS A C 1
ATOM 683 O O . LYS A 1 92 ? 90.508 -28.518 34.350 1.00 20.85 92 LYS A O 1
ATOM 689 N N . THR A 1 93 ? 89.637 -26.733 33.287 1.00 20.44 93 THR A N 1
ATOM 690 C CA . THR A 1 93 ? 88.644 -27.528 32.546 1.00 19.96 93 THR A CA 1
ATOM 691 C C . THR A 1 93 ? 89.309 -28.589 31.646 1.00 19.78 93 THR A C 1
ATOM 692 O O . THR A 1 93 ? 88.873 -29.739 31.626 1.00 19.45 93 THR A O 1
ATOM 696 N N . ALA A 1 94 ? 90.377 -28.201 30.942 1.00 19.72 94 ALA A N 1
ATOM 697 C CA . ALA A 1 94 ? 91.093 -29.084 30.003 1.00 19.58 94 ALA A CA 1
ATOM 698 C C . ALA A 1 94 ? 91.671 -30.379 30.594 1.00 20.02 94 ALA A C 1
ATOM 699 O O . ALA A 1 94 ? 91.957 -31.328 29.843 1.00 19.18 94 ALA A O 1
ATOM 701 N N . ILE A 1 95 ? 91.856 -30.421 31.916 1.00 20.14 95 ILE A N 1
ATOM 702 C CA . ILE A 1 95 ? 92.354 -31.635 32.574 1.00 21.32 95 ILE A CA 1
ATOM 703 C C . ILE A 1 95 ? 91.335 -32.752 32.390 1.00 21.21 95 ILE A C 1
ATOM 704 O O . ILE A 1 95 ? 91.703 -33.909 32.235 1.00 21.78 95 ILE A O 1
ATOM 709 N N . GLU A 1 96 ? 90.058 -32.378 32.346 1.00 21.20 96 GLU A N 1
ATOM 710 C CA . GLU A 1 96 ? 88.964 -33.334 32.308 1.00 21.41 96 GLU A CA 1
ATOM 711 C C . GLU A 1 96 ? 88.263 -33.442 30.955 1.00 21.03 96 GLU A C 1
ATOM 712 O O . GLU A 1 96 ? 87.806 -34.521 30.588 1.00 21.04 96 GLU A O 1
ATOM 718 N N . THR A 1 97 ? 88.183 -32.331 30.223 1.00 20.04 97 THR A N 1
ATOM 719 C CA . THR A 1 97 ? 87.517 -32.297 28.919 1.00 19.40 97 THR A CA 1
ATOM 720 C C . THR A 1 97 ? 88.108 -31.245 27.984 1.00 19.04 97 THR A C 1
ATOM 721 O O . THR A 1 97 ? 88.473 -30.153 28.419 1.00 18.00 97 THR A O 1
ATOM 725 N N . LEU A 1 98 ? 88.189 -31.591 26.699 1.00 18.52 98 LEU A N 1
ATOM 726 C CA . LEU A 1 98 ? 88.627 -30.653 25.674 1.00 18.25 98 LEU A CA 1
ATOM 727 C C . LEU A 1 98 ? 87.466 -30.257 24.749 1.00 18.26 98 LEU A C 1
ATOM 728 O O . LEU A 1 98 ? 87.680 -29.659 23.704 1.00 18.22 98 LEU A O 1
ATOM 733 N N . ASP A 1 99 ? 86.236 -30.570 25.160 1.00 18.42 99 ASP A N 1
ATOM 734 C CA . ASP A 1 99 ? 85.046 -30.064 24.465 1.00 18.65 99 ASP A CA 1
ATOM 735 C C . ASP A 1 99 ? 85.127 -28.545 24.313 1.00 18.55 99 ASP A C 1
ATOM 736 O O . ASP A 1 99 ? 85.331 -27.822 25.292 1.00 18.39 99 ASP A O 1
ATOM 741 N N . THR A 1 100 ? 84.950 -28.074 23.084 1.00 18.40 100 THR A N 1
ATOM 742 C CA . THR A 1 100 ? 85.159 -26.668 22.752 1.00 18.33 100 THR A CA 1
ATOM 743 C C . THR A 1 100 ? 84.215 -25.728 23.503 1.00 18.34 100 THR A C 1
ATOM 744 O O . THR A 1 100 ? 84.676 -24.744 24.088 1.00 18.17 100 THR A O 1
ATOM 748 N N . SER A 1 101 ? 82.915 -26.036 23.534 1.00 18.45 101 SER A N 1
ATOM 749 C CA . SER A 1 101 ? 81.982 -25.165 24.248 1.00 18.80 101 SER A CA 1
ATOM 750 C C . SER A 1 101 ? 82.216 -25.185 25.772 1.00 18.89 101 SER A C 1
ATOM 751 O O . SER A 1 101 ? 82.129 -24.151 26.418 1.00 19.05 101 SER A O 1
ATOM 754 N N . GLU A 1 102 ? 82.572 -26.339 26.333 1.00 19.19 102 GLU A N 1
ATOM 755 C CA . GLU A 1 102 ? 82.958 -26.419 27.758 1.00 19.30 102 GLU A CA 1
ATOM 756 C C . GLU A 1 102 ? 84.147 -25.525 28.134 1.00 18.34 102 GLU A C 1
ATOM 757 O O . GLU A 1 102 ? 84.153 -24.923 29.216 1.00 18.11 102 GLU A O 1
ATOM 763 N N . LEU A 1 103 ? 85.144 -25.447 27.247 1.00 17.27 103 LEU A N 1
ATOM 764 C CA . LEU A 1 103 ? 86.305 -24.575 27.436 1.00 16.62 103 LEU A CA 1
ATOM 765 C C . LEU A 1 103 ? 85.895 -23.099 27.415 1.00 16.28 103 LEU A C 1
ATOM 766 O O . LEU A 1 103 ? 86.195 -22.334 28.341 1.00 15.66 103 LEU A O 1
ATOM 771 N N . ILE A 1 104 ? 85.175 -22.724 26.368 1.00 16.33 104 ILE A N 1
ATOM 772 C CA . ILE A 1 104 ? 84.730 -21.354 26.190 1.00 16.96 104 ILE A CA 1
ATOM 773 C C . ILE A 1 104 ? 83.863 -20.957 27.386 1.00 17.19 104 ILE A C 1
ATOM 774 O O . ILE A 1 104 ? 83.970 -19.841 27.884 1.00 17.08 104 ILE A O 1
ATOM 779 N N . TYR A 1 105 ? 83.038 -21.894 27.858 1.00 17.52 105 TYR A N 1
ATOM 780 C CA . TYR A 1 105 ? 82.212 -21.659 29.029 1.00 18.48 105 TYR A CA 1
ATOM 781 C C . TYR A 1 105 ? 83.090 -21.351 30.232 1.00 17.72 105 TYR A C 1
ATOM 782 O O . TYR A 1 105 ? 82.846 -20.386 30.944 1.00 17.02 105 TYR A O 1
ATOM 791 N N . ALA A 1 106 ? 84.106 -22.182 30.460 1.00 17.31 106 ALA A N 1
ATOM 792 C CA . ALA A 1 106 ? 85.054 -21.931 31.550 1.00 16.98 106 ALA A CA 1
ATOM 793 C C . ALA A 1 106 ? 85.637 -20.521 31.419 1.00 16.17 106 ALA A C 1
ATOM 794 O O . ALA A 1 106 ? 85.619 -19.763 32.370 1.00 15.92 106 ALA A O 1
ATOM 796 N N . GLY A 1 107 ? 86.126 -20.177 30.229 1.00 16.18 107 GLY A N 1
ATOM 797 C CA . GLY A 1 107 ? 86.744 -18.857 29.984 1.00 15.42 107 GLY A CA 1
ATOM 798 C C . GLY A 1 107 ? 85.796 -17.692 30.249 1.00 15.15 107 GLY A C 1
ATOM 799 O O . GLY A 1 107 ? 86.163 -16.731 30.914 1.00 14.16 107 GLY A O 1
ATOM 800 N N . LEU A 1 108 ? 84.566 -17.793 29.743 1.00 14.83 108 LEU A N 1
ATOM 801 C CA . LEU A 1 108 ? 83.554 -16.732 29.921 1.00 14.83 108 LEU A CA 1
ATOM 802 C C . LEU A 1 108 ? 83.219 -16.510 31.387 1.00 15.15 108 LEU A C 1
ATOM 803 O O . LEU A 1 108 ? 83.200 -15.379 31.866 1.00 14.75 108 LEU A O 1
ATOM 808 N N . GLU A 1 109 ? 82.973 -17.610 32.094 1.00 16.06 109 GLU A N 1
ATOM 809 C CA . GLU A 1 109 ? 82.646 -17.594 33.514 1.00 16.79 109 GLU A CA 1
ATOM 810 C C . GLU A 1 109 ? 83.757 -16.882 34.292 1.00 15.95 109 GLU A C 1
ATOM 811 O O . GLU A 1 109 ? 83.489 -16.056 35.168 1.00 15.57 109 GLU A O 1
ATOM 817 N N . ALA A 1 110 ? 85.005 -17.204 33.953 1.00 15.34 110 ALA A N 1
ATOM 818 C CA . ALA A 1 110 ? 86.166 -16.588 34.588 1.00 15.00 110 ALA A CA 1
ATOM 819 C C . ALA A 1 110 ? 86.325 -15.093 34.270 1.00 15.13 110 ALA A C 1
ATOM 820 O O . ALA A 1 110 ? 86.701 -14.319 35.151 1.00 15.87 110 ALA A O 1
ATOM 822 N N . ILE A 1 111 ? 86.059 -14.685 33.027 1.00 14.60 111 ILE A N 1
ATOM 823 C CA . ILE A 1 111 ? 86.140 -13.255 32.664 1.00 14.32 111 ILE A CA 1
ATOM 824 C C . ILE A 1 111 ? 85.062 -12.478 33.406 1.00 15.06 111 ILE A C 1
ATOM 825 O O . ILE A 1 111 ? 85.302 -11.371 33.903 1.00 14.79 111 ILE A O 1
ATOM 830 N N . GLN A 1 112 ? 83.872 -13.065 33.477 1.00 15.44 112 GLN A N 1
ATOM 831 C CA . GLN A 1 112 ? 82.769 -12.432 34.177 1.00 17.06 112 GLN A CA 1
ATOM 832 C C . GLN A 1 112 ? 83.049 -12.331 35.678 1.00 17.48 112 GLN A C 1
ATOM 833 O O . GLN A 1 112 ? 82.796 -11.294 36.283 1.00 17.32 112 GLN A O 1
ATOM 839 N N . LYS A 1 113 ? 83.632 -13.382 36.256 1.00 18.25 113 LYS A N 1
ATOM 840 C CA . LYS A 1 113 ? 84.047 -13.348 37.662 1.00 19.47 113 LYS A CA 1
ATOM 841 C C . LYS A 1 113 ? 85.113 -12.268 37.908 1.00 19.12 113 LYS A C 1
ATOM 842 O O . LYS A 1 113 ? 85.068 -11.573 38.917 1.00 19.05 113 LYS A O 1
ATOM 848 N N . ARG A 1 114 ? 86.043 -12.107 36.969 1.00 18.91 114 ARG A N 1
ATOM 849 C CA . ARG A 1 114 ? 87.199 -11.244 37.191 1.00 18.70 114 ARG A CA 1
ATOM 850 C C . ARG A 1 114 ? 86.884 -9.752 37.019 1.00 18.31 114 ARG A C 1
ATOM 851 O O . ARG A 1 114 ? 87.302 -8.932 37.826 1.00 18.11 114 ARG A O 1
ATOM 859 N N . GLY A 1 115 ? 86.141 -9.423 35.974 1.00 18.43 115 GLY A N 1
ATOM 860 C CA . GLY A 1 115 ? 85.793 -8.043 35.667 1.00 18.15 115 GLY A CA 1
ATOM 861 C C . GLY A 1 115 ? 84.362 -7.680 36.034 1.00 18.43 115 GLY A C 1
ATOM 862 O O . GLY A 1 115 ? 84.002 -6.518 35.962 1.00 17.66 115 GLY A O 1
ATOM 863 N N . LYS A 1 116 ? 83.548 -8.671 36.416 1.00 18.89 116 LYS A N 1
ATOM 864 C CA . LYS A 1 116 ? 82.138 -8.445 36.844 1.00 19.75 116 LYS A CA 1
ATOM 865 C C . LYS A 1 116 ? 81.214 -7.853 35.773 1.00 19.76 116 LYS A C 1
ATOM 866 O O . LYS A 1 116 ? 80.215 -7.207 36.098 1.00 20.53 116 LYS A O 1
ATOM 872 N N . ALA A 1 117 ? 81.524 -8.095 34.503 1.00 19.56 117 ALA A N 1
ATOM 873 C CA . ALA A 1 117 ? 80.734 -7.540 33.415 1.00 19.82 117 ALA A CA 1
ATOM 874 C C . ALA A 1 117 ? 79.573 -8.462 33.060 1.00 19.84 117 ALA A C 1
ATOM 875 O O . ALA A 1 117 ? 79.717 -9.685 33.028 1.00 19.79 117 ALA A O 1
ATOM 877 N N . GLN A 1 118 ? 78.418 -7.857 32.826 1.00 19.88 118 GLN A N 1
ATOM 878 C CA . GLN A 1 118 ? 77.267 -8.562 32.301 1.00 20.31 118 GLN A CA 1
ATOM 879 C C . GLN A 1 118 ? 77.318 -8.483 30.784 1.00 20.04 118 GLN A C 1
ATOM 880 O O . GLN A 1 118 ? 78.012 -7.639 30.225 1.00 21.02 118 GLN A O 1
ATOM 886 N N . VAL A 1 119 ? 76.595 -9.368 30.112 1.00 19.65 119 VAL A N 1
ATOM 887 C CA . VAL A 1 119 ? 76.464 -9.281 28.668 1.00 19.00 119 VAL A CA 1
ATOM 888 C C . VAL A 1 119 ? 75.761 -7.966 28.302 1.00 19.13 119 VAL A C 1
ATOM 889 O O . VAL A 1 119 ? 74.780 -7.575 28.950 1.00 18.81 119 VAL A O 1
ATOM 893 N N . GLY A 1 120 ? 76.283 -7.287 27.281 1.00 18.88 120 GLY A N 1
ATOM 894 C CA . GLY A 1 120 ? 75.722 -6.010 26.809 1.00 18.22 120 GLY A CA 1
ATOM 895 C C . GLY A 1 120 ? 76.411 -4.787 27.352 1.00 18.29 120 GLY A C 1
ATOM 896 O O . GLY A 1 120 ? 76.000 -3.653 27.078 1.00 18.49 120 GLY A O 1
ATOM 897 N N . GLU A 1 121 ? 77.485 -4.998 28.111 1.00 18.25 121 GLU A N 1
ATOM 898 C CA . GLU A 1 121 ? 78.168 -3.885 28.748 1.00 17.85 121 GLU A CA 1
ATOM 899 C C . GLU A 1 121 ? 79.322 -3.329 27.926 1.00 17.19 121 GLU A C 1
ATOM 900 O O . GLU A 1 121 ? 80.072 -2.480 28.413 1.00 16.32 121 GLU A O 1
ATOM 906 N N . LYS A 1 122 ? 79.416 -3.786 26.677 1.00 16.45 122 LYS A N 1
ATOM 907 C CA . LYS A 1 122 ? 80.433 -3.344 25.707 1.00 16.17 122 LYS A CA 1
ATOM 908 C C . LYS A 1 122 ? 81.825 -3.813 26.102 1.00 16.08 122 LYS A C 1
ATOM 909 O O . LYS A 1 122 ? 82.748 -3.024 26.172 1.00 17.18 122 LYS A O 1
ATOM 915 N N . THR A 1 123 ? 81.972 -5.104 26.387 1.00 15.97 123 THR A N 1
ATOM 916 C CA . THR A 1 123 ? 83.301 -5.678 26.620 1.00 15.07 123 THR A CA 1
ATOM 917 C C . THR A 1 123 ? 83.391 -7.007 25.866 1.00 15.84 123 THR A C 1
ATOM 918 O O . THR A 1 123 ? 82.393 -7.464 25.303 1.00 14.36 123 THR A O 1
ATOM 930 N N . VAL A 1 125 ? 83.294 -9.852 27.032 1.00 14.74 125 VAL A N 1
ATOM 931 C CA . VAL A 1 125 ? 82.216 -10.709 27.555 1.00 14.50 125 VAL A CA 1
ATOM 932 C C . VAL A 1 125 ? 81.090 -10.899 26.519 1.00 14.37 125 VAL A C 1
ATOM 933 O O . VAL A 1 125 ? 80.526 -11.987 26.382 1.00 14.27 125 VAL A O 1
ATOM 937 N N . ASP A 1 126 ? 80.807 -9.846 25.761 1.00 14.33 126 ASP A N 1
ATOM 938 C CA . ASP A 1 126 ? 79.717 -9.879 24.776 1.00 14.53 126 ASP A CA 1
ATOM 939 C C . ASP A 1 126 ? 79.980 -10.897 23.675 1.00 13.86 126 ASP A C 1
ATOM 940 O O . ASP A 1 126 ? 79.082 -11.622 23.269 1.00 13.62 126 ASP A O 1
ATOM 945 N N . ILE A 1 127 ? 81.226 -10.970 23.208 1.00 12.87 127 ILE A N 1
ATOM 946 C CA . ILE A 1 127 ? 81.534 -11.882 22.134 1.00 12.39 127 ILE A CA 1
ATOM 947 C C . ILE A 1 127 ? 81.793 -13.300 22.661 1.00 12.95 127 ILE A C 1
ATOM 948 O O . ILE A 1 127 ? 81.441 -14.278 21.987 1.00 12.90 127 ILE A O 1
ATOM 953 N N . TRP A 1 128 ? 82.375 -13.414 23.861 1.00 12.61 128 TRP A N 1
ATOM 954 C CA . TRP A 1 128 ? 82.569 -14.725 24.484 1.00 12.69 128 TRP A CA 1
ATOM 955 C C . TRP A 1 128 ? 81.210 -15.400 24.642 1.00 12.96 128 TRP A C 1
ATOM 956 O O . TRP A 1 128 ? 81.051 -16.574 24.300 1.00 13.53 128 TRP A O 1
ATOM 967 N N . SER A 1 129 ? 80.225 -14.633 25.110 1.00 13.68 129 SER A N 1
ATOM 968 C CA . SER A 1 129 ? 78.855 -15.131 25.299 1.00 14.22 129 SER A CA 1
ATOM 969 C C . SER A 1 129 ? 78.176 -15.471 23.985 1.00 14.41 129 SER A C 1
ATOM 970 O O . SER A 1 129 ? 77.583 -16.548 23.851 1.00 14.56 129 SER A O 1
ATOM 973 N N . ALA A 1 130 ? 78.249 -14.552 23.020 1.00 14.54 130 ALA A N 1
ATOM 974 C CA . ALA A 1 130 ? 77.644 -14.775 21.694 1.00 14.97 130 ALA A CA 1
ATOM 975 C C . ALA A 1 130 ? 78.256 -15.989 20.993 1.00 15.12 130 ALA A C 1
ATOM 976 O O . ALA A 1 130 ? 77.553 -16.777 20.350 1.00 15.21 130 ALA A O 1
ATOM 978 N N . PHE A 1 131 ? 79.571 -16.149 21.133 1.00 14.48 131 PHE A N 1
ATOM 979 C CA . PHE A 1 131 ? 80.274 -17.262 20.491 1.00 13.93 131 PHE A CA 1
ATOM 980 C C . PHE A 1 131 ? 79.891 -18.610 21.101 1.00 13.45 131 PHE A C 1
ATOM 981 O O . PHE A 1 131 ? 79.636 -19.581 20.368 1.00 14.04 131 PHE A O 1
ATOM 989 N N . LEU A 1 132 ? 79.841 -18.674 22.432 1.00 12.93 132 LEU A N 1
ATOM 990 C CA . LEU A 1 132 ? 79.373 -19.886 23.139 1.00 12.96 132 LEU A CA 1
ATOM 991 C C . LEU A 1 132 ? 77.944 -20.253 22.756 1.00 13.10 132 LEU A C 1
ATOM 992 O O . LEU A 1 132 ? 77.643 -21.412 22.472 1.00 12.38 132 LEU A O 1
ATOM 997 N N . ASN A 1 133 ? 77.062 -19.260 22.769 1.00 13.74 133 ASN A N 1
ATOM 998 C CA . ASN A 1 133 ? 75.671 -19.482 22.374 1.00 14.58 133 ASN A CA 1
ATOM 999 C C . ASN A 1 133 ? 75.618 -20.120 20.979 1.00 14.28 133 ASN A C 1
ATOM 1000 O O . ASN A 1 133 ? 74.910 -21.098 20.769 1.00 13.50 133 ASN A O 1
ATOM 1005 N N . ASP A 1 134 ? 76.420 -19.584 20.057 1.00 14.42 134 ASP A N 1
ATOM 1006 C CA . ASP A 1 134 ? 76.515 -20.101 18.682 1.00 14.87 134 ASP A CA 1
ATOM 1007 C C . ASP A 1 134 ? 77.002 -21.554 18.633 1.00 14.94 134 ASP A C 1
ATOM 1008 O O . ASP A 1 134 ? 76.432 -22.382 17.920 1.00 14.76 134 ASP A O 1
ATOM 1013 N N . LEU A 1 135 ? 78.052 -21.860 19.395 1.00 15.39 135 LEU A N 1
ATOM 1014 C CA . LEU A 1 135 ? 78.566 -23.233 19.489 1.00 15.38 135 LEU A CA 1
ATOM 1015 C C . LEU A 1 135 ? 77.493 -24.199 20.005 1.00 16.10 135 LEU A C 1
ATOM 1016 O O . LEU A 1 135 ? 77.373 -25.312 19.516 1.00 16.16 135 LEU A O 1
ATOM 1021 N N . GLN A 1 136 ? 76.713 -23.751 20.983 1.00 17.56 136 GLN A N 1
ATOM 1022 C CA . GLN A 1 136 ? 75.644 -24.552 21.591 1.00 19.26 136 GLN A CA 1
ATOM 1023 C C . GLN A 1 136 ? 74.441 -24.738 20.660 1.00 19.37 136 GLN A C 1
ATOM 1024 O O . GLN A 1 136 ? 73.584 -25.602 20.887 1.00 19.76 136 GLN A O 1
ATOM 1030 N N . THR A 1 137 ? 74.388 -23.929 19.609 1.00 19.99 137 THR A N 1
ATOM 1031 C CA . THR A 1 137 ? 73.326 -24.022 18.609 1.00 20.56 137 THR A CA 1
ATOM 1032 C C . THR A 1 137 ? 73.914 -24.403 17.252 1.00 20.61 137 THR A C 1
ATOM 1033 O O . THR A 1 137 ? 73.256 -24.267 16.215 1.00 20.88 137 THR A O 1
ATOM 1037 N N . ASP A 1 138 ? 75.156 -24.895 17.285 1.00 20.65 138 ASP A N 1
ATOM 1038 C CA . ASP A 1 138 ? 75.927 -25.270 16.095 1.00 20.49 138 ASP A CA 1
ATOM 1039 C C . ASP A 1 138 ? 75.792 -24.255 14.964 1.00 19.93 138 ASP A C 1
ATOM 1040 O O . ASP A 1 138 ? 75.385 -24.596 13.858 1.00 19.94 138 ASP A O 1
ATOM 1045 N N . SER A 1 139 ? 76.123 -23.004 15.261 1.00 19.29 139 SER A N 1
ATOM 1046 C CA . SER A 1 139 ? 75.952 -21.908 14.319 1.00 18.80 139 SER A CA 1
ATOM 1047 C C . SER A 1 139 ? 77.094 -20.902 14.413 1.00 18.05 139 SER A C 1
ATOM 1048 O O . SER A 1 139 ? 76.968 -19.776 13.961 1.00 17.81 139 SER A O 1
ATOM 1051 N N . ALA A 1 140 ? 78.211 -21.321 15.004 1.00 17.75 140 ALA A N 1
ATOM 1052 C CA . ALA A 1 140 ? 79.393 -20.470 15.119 1.00 17.50 140 ALA A CA 1
ATOM 1053 C C . ALA A 1 140 ? 80.055 -20.241 13.770 1.00 17.21 140 ALA A C 1
ATOM 1054 O O . ALA A 1 140 ? 80.213 -21.170 12.983 1.00 17.27 140 ALA A O 1
ATOM 1056 N N . SER A 1 141 ? 80.437 -18.993 13.510 1.00 17.11 141 SER A N 1
ATOM 1057 C CA . SER A 1 141 ? 81.010 -18.608 12.228 1.00 16.91 141 SER A CA 1
ATOM 1058 C C . SER A 1 141 ? 81.753 -17.286 12.324 1.00 16.81 141 SER A C 1
ATOM 1059 O O . SER A 1 141 ? 81.445 -16.447 13.184 1.00 16.06 141 SER A O 1
ATOM 1062 N N . LYS A 1 142 ? 82.707 -17.091 11.414 1.00 16.59 142 LYS A N 1
ATOM 1063 C CA . LYS A 1 142 ? 83.425 -15.820 11.311 1.00 16.82 142 LYS A CA 1
ATOM 1064 C C . LYS A 1 142 ? 82.465 -14.654 11.046 1.00 16.36 142 LYS A C 1
ATOM 1065 O O . LYS A 1 142 ? 82.598 -13.591 11.649 1.00 16.69 142 LYS A O 1
ATOM 1071 N N . ASP A 1 143 ? 81.493 -14.869 10.169 1.00 16.18 143 ASP A N 1
ATOM 1072 C CA . ASP A 1 143 ? 80.459 -13.872 9.891 1.00 15.95 143 ASP A CA 1
ATOM 1073 C C . ASP A 1 143 ? 79.749 -13.450 11.181 1.00 15.25 143 ASP A C 1
ATOM 1074 O O . ASP A 1 143 ? 79.565 -12.264 11.422 1.00 14.97 143 ASP A O 1
ATOM 1079 N N . ASN A 1 144 ? 79.327 -14.427 11.984 1.00 14.70 144 ASN A N 1
ATOM 1080 C CA . ASN A 1 144 ? 78.644 -14.141 13.250 1.00 14.29 144 ASN A CA 1
ATOM 1081 C C . ASN A 1 144 ? 79.538 -13.433 14.255 1.00 13.41 144 ASN A C 1
ATOM 1082 O O . ASN A 1 144 ? 79.078 -12.563 14.986 1.00 13.05 144 ASN A O 1
ATOM 1087 N N . LEU A 1 145 ? 80.821 -13.784 14.270 1.00 12.80 145 LEU A N 1
ATOM 1088 C CA . LEU A 1 145 ? 81.808 -13.060 15.081 1.00 12.69 145 LEU A CA 1
ATOM 1089 C C . LEU A 1 145 ? 81.907 -11.571 14.692 1.00 12.72 145 LEU A C 1
ATOM 1090 O O . LEU A 1 145 ? 81.802 -10.682 15.554 1.00 11.29 145 LEU A O 1
ATOM 1095 N N . GLU A 1 146 ? 82.093 -11.314 13.393 1.00 12.55 146 GLU A N 1
ATOM 1096 C CA . GLU A 1 146 ? 82.188 -9.949 12.885 1.00 13.15 146 GLU A CA 1
ATOM 1097 C C . GLU A 1 146 ? 80.924 -9.130 13.192 1.00 12.89 146 GLU A C 1
ATOM 1098 O O . GLU A 1 146 ? 81.012 -7.944 13.496 1.00 12.52 146 GLU A O 1
ATOM 1104 N N . LYS A 1 147 ? 79.763 -9.778 13.132 1.00 12.37 147 LYS A N 1
ATOM 1105 C CA . LYS A 1 147 ? 78.498 -9.149 13.518 1.00 13.22 147 LYS A CA 1
ATOM 1106 C C . LYS A 1 147 ? 78.554 -8.592 14.951 1.00 12.27 147 LYS A C 1
ATOM 1107 O O . LYS A 1 147 ? 78.158 -7.455 15.186 1.00 12.55 147 LYS A O 1
ATOM 1113 N N . VAL A 1 148 ? 79.032 -9.397 15.900 1.00 11.49 148 VAL A N 1
ATOM 1114 C CA . VAL A 1 148 ? 79.152 -8.965 17.302 1.00 11.01 148 VAL A CA 1
ATOM 1115 C C . VAL A 1 148 ? 80.139 -7.806 17.481 1.00 10.59 148 VAL A C 1
ATOM 1116 O O . VAL A 1 148 ? 79.885 -6.880 18.259 1.00 9.69 148 VAL A O 1
ATOM 1120 N N . VAL A 1 149 ? 81.261 -7.866 16.765 1.00 9.78 149 VAL A N 1
ATOM 1121 C CA . VAL A 1 149 ? 82.251 -6.793 16.790 1.00 9.55 149 VAL A CA 1
ATOM 1122 C C . VAL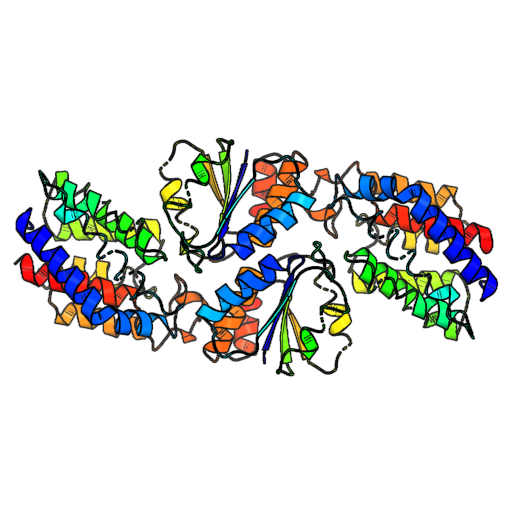 A 1 149 ? 81.638 -5.459 16.334 1.00 9.97 149 VAL A C 1
ATOM 1123 O O . VAL A 1 149 ? 81.794 -4.430 16.992 1.00 9.45 149 VAL A O 1
ATOM 1127 N N . LYS A 1 150 ? 80.932 -5.484 15.211 1.00 10.54 150 LYS A N 1
ATOM 1128 C CA . LYS A 1 150 ? 80.293 -4.277 14.706 1.00 11.32 150 LYS A CA 1
ATOM 1129 C C . LYS A 1 150 ? 79.215 -3.789 15.666 1.00 11.16 150 LYS A C 1
ATOM 1130 O O . LYS A 1 150 ? 79.072 -2.586 15.877 1.00 11.18 150 LYS A O 1
ATOM 1136 N N . ALA A 1 151 ? 78.474 -4.732 16.244 1.00 10.75 151 ALA A N 1
ATOM 1137 C CA . ALA A 1 151 ? 77.401 -4.418 17.188 1.00 10.64 151 ALA A CA 1
ATOM 1138 C C . ALA A 1 151 ? 77.929 -3.766 18.455 1.00 10.31 151 ALA A C 1
ATOM 1139 O O . ALA A 1 151 ? 77.192 -3.025 19.127 1.00 9.76 151 ALA A O 1
ATOM 1141 N N . SER A 1 152 ? 79.203 -4.014 18.778 1.00 9.67 152 SER A N 1
ATOM 1142 C CA . SER A 1 152 ? 79.785 -3.403 19.969 1.00 9.46 152 SER A CA 1
ATOM 1143 C C . SER A 1 152 ? 79.767 -1.886 19.910 1.00 8.58 152 SER A C 1
ATOM 1144 O O . SER A 1 152 ? 79.702 -1.226 20.945 1.00 8.62 152 SER A O 1
ATOM 1147 N N . ALA A 1 153 ? 79.802 -1.332 18.705 1.00 8.68 153 ALA A N 1
ATOM 1148 C CA . ALA A 1 153 ? 79.836 0.126 18.519 1.00 8.07 153 ALA A CA 1
ATOM 1149 C C . ALA A 1 153 ? 78.615 0.820 19.134 1.00 8.43 153 ALA A C 1
ATOM 1150 O O . ALA A 1 153 ? 78.751 1.846 19.814 1.00 8.50 153 ALA A O 1
ATOM 1152 N N . GLY A 1 154 ? 77.432 0.239 18.927 1.00 8.17 154 GLY A N 1
ATOM 1153 C CA . GLY A 1 154 ? 76.166 0.856 19.373 1.00 7.93 154 GLY A CA 1
ATOM 1154 C C . GLY A 1 154 ? 75.951 0.891 20.880 1.00 8.04 154 GLY A C 1
ATOM 1155 O O . GLY A 1 154 ? 75.078 1.595 21.365 1.00 7.68 154 GLY A O 1
ATOM 1156 N N . LEU A 1 155 ? 76.748 0.116 21.621 1.00 7.69 155 LEU A N 1
ATOM 1157 C CA . LEU A 1 155 ? 76.568 -0.040 23.056 1.00 7.55 155 LEU A CA 1
ATOM 1158 C C . LEU A 1 155 ? 77.194 1.101 23.851 1.00 8.09 155 LEU A C 1
ATOM 1159 O O . LEU A 1 155 ? 78.251 1.637 23.465 1.00 8.50 155 LEU A O 1
ATOM 1164 N N . LEU A 1 156 ? 76.537 1.457 24.963 1.00 7.91 156 LEU A N 1
ATOM 1165 C CA . LEU A 1 156 ? 77.124 2.304 26.008 1.00 7.57 156 LEU A CA 1
ATOM 1166 C C . LEU A 1 156 ? 78.118 1.481 26.821 1.00 7.74 156 LEU A C 1
ATOM 1167 O O . LEU A 1 156 ? 77.786 0.415 27.319 1.00 7.28 156 LEU A O 1
ATOM 1172 N N . ALA A 1 157 ? 79.339 1.982 26.950 1.00 8.71 157 ALA A N 1
ATOM 1173 C CA . ALA A 1 157 ? 80.336 1.332 27.788 1.00 9.42 157 ALA A CA 1
ATOM 1174 C C . ALA A 1 157 ? 80.024 1.547 29.263 1.00 9.81 157 ALA A C 1
ATOM 1175 O O . ALA A 1 157 ? 79.896 2.673 29.719 1.00 9.47 157 ALA A O 1
ATOM 1177 N N . THR A 1 158 ? 79.894 0.462 30.013 1.00 10.73 158 THR A N 1
ATOM 1178 C CA . THR A 1 158 ? 79.641 0.601 31.437 1.00 11.39 158 THR A CA 1
ATOM 1179 C C . THR A 1 158 ? 80.708 -0.068 32.311 1.00 11.66 158 THR A C 1
ATOM 1180 O O . THR A 1 158 ? 80.557 -0.144 33.533 1.00 11.64 158 THR A O 1
ATOM 1184 N N . LYS A 1 159 ? 81.801 -0.488 31.671 1.00 12.29 159 LYS A N 1
ATOM 1185 C CA . LYS A 1 159 ? 82.910 -1.173 32.332 1.00 12.10 159 LYS A CA 1
ATOM 1186 C C . LYS A 1 159 ? 84.248 -0.756 31.750 1.00 11.81 159 LYS A C 1
ATOM 1187 O O . LYS A 1 159 ? 84.377 -0.479 30.543 1.00 12.00 159 LYS A O 1
ATOM 1193 N N . GLY A 1 160 ? 85.262 -0.718 32.602 1.00 11.92 160 GLY A N 1
ATOM 1194 C CA . GLY A 1 160 ? 86.625 -0.427 32.143 1.00 11.82 160 GLY A CA 1
ATOM 1195 C C . GLY A 1 160 ? 86.837 1.046 31.863 1.00 11.83 160 GLY A C 1
ATOM 1196 O O . GLY A 1 160 ? 86.011 1.886 32.225 1.00 12.20 160 GLY A O 1
ATOM 1197 N N . ARG A 1 161 ? 87.941 1.364 31.194 1.00 12.10 161 ARG A N 1
ATOM 1198 C CA . ARG A 1 161 ? 88.283 2.747 30.886 1.00 11.49 161 ARG A CA 1
ATOM 1199 C C . ARG A 1 161 ? 87.245 3.444 30.008 1.00 11.43 161 ARG A C 1
ATOM 1200 O O . ARG A 1 161 ? 87.005 4.650 30.164 1.00 11.14 161 ARG A O 1
ATOM 1208 N N . ALA A 1 162 ? 86.661 2.678 29.083 1.00 10.43 162 ALA A N 1
ATOM 1209 C CA . ALA A 1 162 ? 85.631 3.160 28.159 1.00 10.83 162 ALA A CA 1
ATOM 1210 C C . ALA A 1 162 ? 84.420 3.769 28.849 1.00 10.35 162 ALA A C 1
ATOM 1211 O O . ALA A 1 162 ? 83.790 4.696 28.315 1.00 10.34 162 ALA A O 1
ATOM 1213 N N . SER A 1 163 ? 84.083 3.223 30.009 1.00 10.86 163 SER A N 1
ATOM 1214 C CA . SER A 1 163 ? 82.937 3.678 30.795 1.00 11.14 163 SER A CA 1
ATOM 1215 C C . SER A 1 163 ? 83.084 5.133 31.242 1.00 11.37 163 SER A C 1
ATOM 1216 O O . SER A 1 163 ? 82.084 5.790 31.505 1.00 10.34 163 SER A O 1
ATOM 1219 N N . TYR A 1 164 ? 84.323 5.651 31.272 1.00 11.45 164 TYR A N 1
ATOM 1220 C CA . TYR A 1 164 ? 84.564 7.022 31.754 1.00 11.64 164 TYR A CA 1
ATOM 1221 C C . TYR A 1 164 ? 84.055 8.045 30.746 1.00 11.83 164 TYR A C 1
ATOM 1222 O O . TYR A 1 164 ? 83.902 9.221 31.070 1.00 11.06 164 TYR A O 1
ATOM 1231 N N . LEU A 1 165 ? 83.807 7.572 29.523 1.00 11.60 165 LEU A N 1
ATOM 1232 C CA . LEU A 1 165 ? 83.388 8.419 28.413 1.00 12.02 165 LEU A CA 1
ATOM 1233 C C . LEU A 1 165 ? 81.875 8.576 28.310 1.00 12.02 165 LEU A C 1
ATOM 1234 O O . LEU A 1 165 ? 81.396 9.415 27.559 1.00 11.84 165 LEU A O 1
ATOM 1239 N N . GLY A 1 166 ? 81.133 7.800 29.094 1.00 12.12 166 GLY A N 1
ATOM 1240 C CA . GLY A 1 166 ? 79.670 7.849 29.059 1.00 13.01 166 GLY A CA 1
ATOM 1241 C C . GLY A 1 166 ? 79.133 7.695 27.653 1.00 13.25 166 GLY A C 1
ATOM 1242 O O . GLY A 1 166 ? 79.563 6.793 26.931 1.00 13.06 166 GLY A O 1
ATOM 1243 N N . GLU A 1 167 ? 78.219 8.594 27.267 1.00 13.69 167 GLU A N 1
ATOM 1244 C CA . GLU A 1 167 ? 77.566 8.592 25.938 1.00 14.73 167 GLU A CA 1
ATOM 1245 C C . GLU A 1 167 ? 78.556 8.733 24.759 1.00 13.62 167 GLU A C 1
ATOM 1246 O O . GLU A 1 167 ? 78.278 8.284 23.653 1.00 12.97 167 GLU A O 1
ATOM 1252 N N . ARG A 1 168 ? 79.705 9.359 25.011 1.00 13.42 168 ARG A N 1
ATOM 1253 C CA . ARG A 1 168 ? 80.768 9.491 24.009 1.00 13.09 168 ARG A CA 1
ATOM 1254 C C . ARG A 1 168 ? 81.470 8.147 23.650 1.00 12.74 168 ARG A C 1
ATOM 1255 O O . ARG A 1 168 ? 82.316 8.100 22.755 1.00 12.12 168 ARG A O 1
ATOM 1263 N N . SER A 1 169 ? 81.123 7.065 24.343 1.00 11.91 169 SER A N 1
ATOM 1264 C CA . SER A 1 169 ? 81.624 5.728 23.975 1.00 11.77 169 SER A CA 1
ATOM 1265 C C . SER A 1 169 ? 80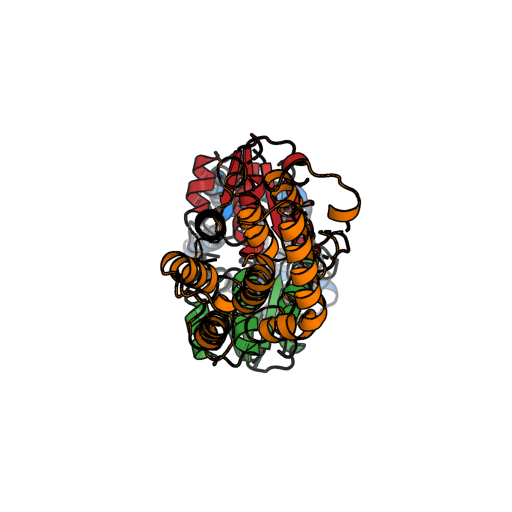.785 5.046 22.892 1.00 11.73 169 SER A C 1
ATOM 1266 O O . SER A 1 169 ? 81.236 4.095 22.259 1.00 11.66 169 SER A O 1
ATOM 1269 N N . ILE A 1 170 ? 79.564 5.533 22.697 1.00 11.68 170 ILE A N 1
ATOM 1270 C CA . ILE A 1 170 ? 78.675 5.062 21.635 1.00 11.98 170 ILE A CA 1
ATOM 1271 C C . ILE A 1 170 ? 79.225 5.471 20.264 1.00 11.77 170 ILE A C 1
ATOM 1272 O O . ILE A 1 170 ? 79.624 6.618 20.058 1.00 11.52 170 ILE A O 1
ATOM 1277 N N . GLY A 1 171 ? 79.283 4.523 19.335 1.00 11.72 171 GLY A N 1
ATOM 1278 C CA . GLY A 1 171 ? 79.854 4.794 18.019 1.00 11.37 171 GLY A CA 1
ATOM 1279 C C . GLY A 1 171 ? 81.297 4.343 17.868 1.00 11.60 171 GLY A C 1
ATOM 1280 O O . GLY A 1 171 ? 81.912 4.592 16.828 1.00 12.04 171 GLY A O 1
ATOM 1281 N N . HIS A 1 172 ? 81.833 3.669 18.889 1.00 10.57 172 HIS A N 1
ATOM 1282 C CA . HIS A 1 172 ? 83.197 3.164 18.860 1.00 10.52 172 HIS A CA 1
ATOM 1283 C C . HIS A 1 172 ? 83.252 1.673 19.152 1.00 10.75 172 HIS A C 1
ATOM 1284 O O . HIS A 1 172 ? 82.712 1.204 20.161 1.00 10.56 172 HIS A O 1
ATOM 1291 N N . ILE A 1 173 ? 83.889 0.925 18.247 1.00 10.61 173 ILE A N 1
ATOM 1292 C CA . ILE A 1 173 ? 84.046 -0.524 18.419 1.00 10.23 173 ILE A CA 1
ATOM 1293 C C . ILE A 1 173 ? 84.975 -0.825 19.613 1.00 10.14 173 ILE A C 1
ATOM 1294 O O . ILE A 1 173 ? 86.012 -0.195 19.757 1.00 10.07 173 ILE A O 1
ATOM 1299 N N . ASP A 1 174 ? 84.574 -1.759 20.476 1.00 9.40 174 ASP A N 1
ATOM 1300 C CA . ASP A 1 174 ? 85.363 -2.147 21.650 1.00 9.51 174 ASP A CA 1
ATOM 1301 C C . ASP A 1 174 ? 86.620 -2.946 21.263 1.00 9.39 174 ASP A C 1
ATOM 1302 O O . ASP A 1 174 ? 86.513 -3.951 20.580 1.00 9.52 174 ASP A O 1
ATOM 1307 N N . PRO A 1 175 ? 87.810 -2.490 21.681 1.00 9.61 175 PRO A N 1
ATOM 1308 C CA . PRO A 1 175 ? 89.036 -3.211 21.301 1.00 9.47 175 PRO A CA 1
ATOM 1309 C C . PRO A 1 175 ? 89.157 -4.674 21.809 1.00 9.16 175 PRO A C 1
ATOM 1310 O O . PRO A 1 175 ? 89.572 -5.528 21.047 1.00 9.71 175 PRO A O 1
ATOM 1314 N N . GLY A 1 176 ? 88.811 -4.944 23.064 1.00 8.81 176 GLY A N 1
ATOM 1315 C CA . GLY A 1 176 ? 88.804 -6.298 23.592 1.00 8.76 176 GLY A CA 1
ATOM 1316 C C . GLY A 1 176 ? 87.864 -7.227 22.835 1.00 9.22 176 GLY A C 1
ATOM 1317 O O . GLY A 1 176 ? 88.166 -8.409 22.664 1.00 9.00 176 GLY A O 1
ATOM 1318 N N . THR A 1 177 ? 86.702 -6.703 22.421 1.00 9.65 177 THR A N 1
ATOM 1319 C CA . THR A 1 177 ? 85.749 -7.461 21.612 1.00 9.24 177 THR A CA 1
ATOM 1320 C C . THR A 1 177 ? 86.407 -7.883 20.295 1.00 9.15 177 THR A C 1
ATOM 1321 O O . THR A 1 177 ? 86.264 -9.027 19.868 1.00 9.06 177 THR A O 1
ATOM 1325 N N . GLN A 1 178 ? 87.126 -6.955 19.666 1.00 8.64 178 GLN A N 1
ATOM 1326 C CA . GLN A 1 178 ? 87.857 -7.241 18.438 1.00 9.56 178 GLN A CA 1
ATOM 1327 C C . GLN A 1 178 ? 88.982 -8.252 18.648 1.00 9.01 178 GLN A C 1
ATOM 1328 O O . GLN A 1 178 ? 89.151 -9.171 17.845 1.00 8.90 178 GLN A O 1
ATOM 1334 N N . SER A 1 179 ? 89.769 -8.077 19.699 1.00 8.68 179 SER A N 1
ATOM 1335 C CA . SER A 1 179 ? 90.846 -9.034 19.917 1.00 8.96 179 SER A CA 1
ATOM 1336 C C . SER A 1 179 ? 90.224 -10.414 20.220 1.00 8.15 179 SER A C 1
ATOM 1337 O O . SER A 1 179 ? 90.703 -11.418 19.747 1.00 7.27 179 SER A O 1
ATOM 1340 N N . SER A 1 180 ? 89.105 -10.457 20.936 1.00 8.51 180 SER A N 1
ATOM 1341 C CA . SER A 1 180 ? 88.429 -11.748 21.151 1.00 8.03 180 SER A CA 1
ATOM 1342 C C . SER A 1 180 ? 87.878 -12.387 19.874 1.00 7.27 180 SER A C 1
ATOM 1343 O O . SER A 1 180 ? 87.839 -13.611 19.771 1.00 6.91 180 SER A O 1
ATOM 1346 N N . ALA A 1 181 ? 87.467 -11.567 18.909 1.00 6.98 181 ALA A N 1
ATOM 1347 C CA . ALA A 1 181 ? 87.025 -12.064 17.601 1.00 6.70 181 ALA A CA 1
ATOM 1348 C C . ALA A 1 181 ? 88.161 -12.796 16.871 1.00 7.01 181 ALA A C 1
ATOM 1349 O O . ALA A 1 181 ? 87.959 -13.896 16.320 1.00 6.51 181 ALA A O 1
ATOM 1351 N N . TYR A 1 182 ? 89.353 -12.197 16.889 1.00 6.72 182 TYR A N 1
ATOM 1352 C CA . TYR A 1 182 ? 90.542 -12.829 16.306 1.00 7.02 182 TYR A CA 1
ATOM 1353 C C . TYR A 1 182 ? 90.808 -14.175 16.971 1.00 7.36 182 TYR A C 1
ATOM 1354 O O . TYR A 1 182 ? 91.197 -15.134 16.317 1.00 8.18 182 TYR A O 1
ATOM 1363 N N . LEU A 1 183 ? 90.603 -14.240 18.281 1.00 7.72 183 LEU A N 1
ATOM 1364 C CA . LEU A 1 183 ? 90.814 -15.479 19.023 1.00 7.78 183 LEU A CA 1
ATOM 1365 C C . LEU A 1 183 ? 89.923 -16.614 18.527 1.00 7.74 183 LEU A C 1
ATOM 1366 O O . LEU A 1 183 ? 90.396 -17.743 18.306 1.00 7.66 183 LEU A O 1
ATOM 1371 N N . PHE A 1 184 ? 88.639 -16.305 18.367 1.00 7.67 184 PHE A N 1
ATOM 1372 C CA . PHE A 1 184 ? 87.638 -17.308 18.011 1.00 8.75 184 PHE A CA 1
ATOM 1373 C C . PHE A 1 184 ? 87.633 -17.656 16.538 1.00 9.09 184 PHE A C 1
ATOM 1374 O O . PHE A 1 184 ? 87.342 -18.796 16.172 1.00 8.65 184 PHE A O 1
ATOM 1382 N N . GLU A 1 185 ? 87.899 -16.654 15.706 1.00 9.63 185 GLU A N 1
ATOM 1383 C CA . GLU A 1 185 ? 88.043 -16.844 14.274 1.00 11.57 185 GLU A CA 1
ATOM 1384 C C . GLU A 1 185 ? 89.182 -17.828 13.943 1.00 11.02 185 GLU A C 1
ATOM 1385 O O . GLU A 1 185 ? 89.006 -18.728 13.134 1.00 11.79 185 GLU A O 1
ATOM 1391 N N . THR A 1 186 ? 90.333 -17.660 14.585 1.00 11.25 186 THR A N 1
ATOM 1392 C CA . THR A 1 186 ? 91.450 -18.608 14.433 1.00 10.85 186 THR A CA 1
ATOM 1393 C C . THR A 1 186 ? 91.141 -19.983 15.056 1.00 10.85 186 THR A C 1
ATOM 1394 O O . THR A 1 186 ? 91.554 -21.012 14.547 1.00 10.66 186 THR A O 1
ATOM 1398 N N . LEU A 1 187 ? 90.408 -19.989 16.161 1.00 11.24 187 LEU A N 1
ATOM 1399 C CA . LEU A 1 187 ? 89.920 -21.229 16.746 1.00 10.96 187 LEU A CA 1
ATOM 1400 C C . LEU A 1 187 ? 89.066 -22.033 15.746 1.00 11.58 187 LEU A C 1
ATOM 1401 O O . LEU A 1 187 ? 89.291 -23.233 15.538 1.00 10.75 187 LEU A O 1
ATOM 1406 N N . LEU A 1 188 ? 88.092 -21.358 15.140 1.00 11.99 188 LEU A N 1
ATOM 1407 C CA . LEU A 1 188 ? 87.194 -21.982 14.166 1.00 12.84 188 LEU A CA 1
ATOM 1408 C C . LEU A 1 188 ? 87.952 -22.589 12.979 1.00 13.53 188 LEU A C 1
ATOM 1409 O O . LEU A 1 188 ? 87.621 -23.683 12.511 1.00 13.17 188 LEU A O 1
ATOM 1414 N N . GLU A 1 189 ? 88.976 -21.877 12.514 1.00 14.92 189 GLU A N 1
ATOM 1415 C CA . GLU A 1 189 ? 89.857 -22.361 11.439 1.00 16.64 189 GLU A CA 1
ATOM 1416 C C . GLU A 1 189 ? 90.514 -23.717 11.725 1.00 17.21 189 GLU A C 1
ATOM 1417 O O . GLU A 1 189 ? 90.675 -24.535 10.816 1.00 17.19 189 GLU A O 1
ATOM 1423 N N . VAL A 1 190 ? 90.927 -23.953 12.965 1.00 18.13 190 VAL A N 1
ATOM 1424 C CA . VAL A 1 190 ? 91.684 -25.175 13.254 1.00 19.34 190 VAL A CA 1
ATOM 1425 C C . VAL A 1 190 ? 90.784 -26.276 13.805 1.00 20.32 190 VAL A C 1
ATOM 1426 O O . VAL A 1 190 ? 91.102 -27.463 13.706 1.00 20.35 190 VAL A O 1
ATOM 1430 N N . VAL A 1 191 ? 89.653 -25.859 14.365 1.00 21.33 191 VAL A N 1
ATOM 1431 C CA . VAL A 1 191 ? 88.761 -26.746 15.096 1.00 22.62 191 VAL A CA 1
ATOM 1432 C C . VAL A 1 191 ? 87.569 -27.175 14.240 1.00 23.13 191 VAL A C 1
ATOM 1433 O O . VAL A 1 191 ? 87.293 -28.370 14.128 1.00 23.39 191 VAL A O 1
ATOM 1437 N N . ALA A 1 192 ? 86.881 -26.196 13.641 1.00 23.88 192 ALA A N 1
ATOM 1438 C CA . ALA A 1 192 ? 85.685 -26.425 12.812 1.00 24.53 192 ALA A CA 1
ATOM 1439 C C . ALA A 1 192 ? 84.672 -27.386 13.457 1.00 24.94 192 ALA A C 1
ATOM 1440 O O . ALA A 1 192 ? 84.066 -28.237 12.786 1.00 25.71 192 ALA A O 1
ATOM 1442 N N . LEU B 1 1 ? 92.589 51.628 70.611 1.00 23.66 1 LEU B N 1
ATOM 1443 C CA . LEU B 1 1 ? 92.635 51.120 69.205 1.00 23.24 1 LEU B CA 1
ATOM 1444 C C . LEU B 1 1 ? 94.097 51.074 68.757 1.00 22.87 1 LEU B C 1
ATOM 1445 O O . LEU B 1 1 ? 94.908 51.911 69.167 1.00 22.27 1 LEU B O 1
ATOM 1450 N N . LEU B 1 2 ? 94.410 50.098 67.907 1.00 21.99 2 LEU B N 1
ATOM 1451 C CA . LEU B 1 2 ? 95.732 49.947 67.304 1.00 21.33 2 LEU B CA 1
ATOM 1452 C C . LEU B 1 2 ? 96.114 51.186 66.512 1.00 21.27 2 LEU B C 1
ATOM 1453 O O . LEU B 1 2 ? 95.251 51.860 65.926 1.00 21.52 2 LEU B O 1
ATOM 1458 N N . THR B 1 3 ? 97.410 51.476 66.493 1.00 20.87 3 THR B N 1
ATOM 1459 C CA . THR B 1 3 ? 97.963 52.513 65.633 1.00 20.91 3 THR B CA 1
ATOM 1460 C C . THR B 1 3 ? 98.966 51.829 64.707 1.00 20.64 3 THR B C 1
ATOM 1461 O O . THR B 1 3 ? 99.136 50.626 64.795 1.00 20.83 3 THR B O 1
ATOM 1465 N N . ILE B 1 4 ? 99.616 52.581 63.821 1.00 20.85 4 ILE B N 1
ATOM 1466 C CA . ILE B 1 4 ? 100.704 52.037 62.992 1.00 21.07 4 ILE B CA 1
ATOM 1467 C C . ILE B 1 4 ? 101.773 51.414 63.895 1.00 20.75 4 ILE B C 1
ATOM 1468 O O . ILE B 1 4 ? 102.205 50.277 63.673 1.00 20.54 4 ILE B O 1
ATOM 1473 N N . ASP B 1 5 ? 102.157 52.141 64.940 1.00 20.46 5 ASP B N 1
ATOM 1474 C CA . ASP B 1 5 ? 103.208 51.679 65.852 1.00 20.22 5 ASP B CA 1
ATOM 1475 C C . ASP B 1 5 ? 102.843 50.469 66.719 1.00 19.35 5 ASP B C 1
ATOM 1476 O O . ASP B 1 5 ? 103.631 49.539 66.838 1.00 18.45 5 ASP B O 1
ATOM 1481 N N . THR B 1 6 ? 101.653 50.467 67.314 1.00 18.93 6 THR B N 1
ATOM 1482 C CA . THR B 1 6 ? 101.257 49.317 68.135 1.00 18.51 6 THR B CA 1
ATOM 1483 C C . THR B 1 6 ? 100.915 48.096 67.270 1.00 18.23 6 THR B C 1
ATOM 1484 O O . THR B 1 6 ? 100.952 46.967 67.753 1.00 18.10 6 THR B O 1
ATOM 1488 N N . THR B 1 7 ? 100.596 48.327 65.999 1.00 18.08 7 THR B N 1
ATOM 1489 C CA . THR B 1 7 ? 100.374 47.221 65.061 1.00 18.62 7 THR B CA 1
ATOM 1490 C C . THR B 1 7 ? 101.715 46.538 64.758 1.00 18.69 7 THR B C 1
ATOM 1491 O O . THR B 1 7 ? 101.819 45.309 64.813 1.00 18.83 7 THR B O 1
ATOM 1495 N N . ILE B 1 8 ? 102.739 47.333 64.462 1.00 18.76 8 ILE B N 1
ATOM 1496 C CA . ILE B 1 8 ? 104.064 46.778 64.215 1.00 19.14 8 ILE B CA 1
ATOM 1497 C C . ILE B 1 8 ? 104.605 46.093 65.471 1.00 18.90 8 ILE B C 1
ATOM 1498 O O . ILE B 1 8 ? 105.194 45.015 65.376 1.00 19.27 8 ILE B O 1
ATOM 1503 N N . GLU B 1 9 ? 104.380 46.703 66.633 1.00 19.06 9 GLU B N 1
ATOM 1504 C CA . GLU B 1 9 ? 104.741 46.106 67.934 1.00 19.16 9 GLU B CA 1
ATOM 1505 C C . GLU B 1 9 ? 104.037 44.766 68.163 1.00 18.56 9 GLU B C 1
ATOM 1506 O O . GLU B 1 9 ? 104.659 43.785 68.566 1.00 17.98 9 GLU B O 1
ATOM 1512 N N . TRP B 1 10 ? 102.728 44.743 67.915 1.00 18.14 10 TRP B N 1
ATOM 1513 C CA . TRP B 1 10 ? 101.929 43.529 68.044 1.00 17.53 10 TRP B CA 1
ATOM 1514 C C . TRP B 1 10 ? 102.532 42.392 67.233 1.00 17.04 10 TRP B C 1
ATOM 1515 O O . TRP B 1 10 ? 102.785 41.315 67.768 1.00 16.59 10 TRP B O 1
ATOM 1526 N N . LEU B 1 11 ? 102.780 42.663 65.953 1.00 17.06 11 LEU B N 1
ATOM 1527 C CA . LEU B 1 11 ? 103.214 41.639 65.005 1.00 17.19 11 LEU B CA 1
ATOM 1528 C C . LEU B 1 11 ? 104.608 41.113 65.292 1.00 17.40 11 LEU B C 1
ATOM 1529 O O . LEU B 1 11 ? 104.856 39.919 65.130 1.00 17.07 11 LEU B O 1
ATOM 1534 N N . GLY B 1 12 ? 105.507 42.013 65.702 1.00 18.06 12 GLY B N 1
ATOM 1535 C CA . GLY B 1 12 ? 106.829 41.628 66.211 1.00 18.44 12 GLY B CA 1
ATOM 1536 C C . GLY B 1 12 ? 106.708 40.736 67.437 1.00 18.54 12 GLY B C 1
ATOM 1537 O O . GLY B 1 12 ? 107.323 39.672 67.505 1.00 18.81 12 GLY B O 1
ATOM 1538 N N . LYS B 1 13 ? 105.895 41.158 68.404 1.00 19.03 13 LYS B N 1
ATOM 1539 C CA . LYS B 1 13 ? 105.583 40.311 69.567 1.00 19.40 13 LYS B CA 1
ATOM 1540 C C . LYS B 1 13 ? 104.985 38.956 69.156 1.00 19.19 13 LYS B C 1
ATOM 1541 O O . LYS B 1 13 ? 105.436 37.921 69.637 1.00 19.23 13 LYS B O 1
ATOM 1547 N N . PHE B 1 14 ? 103.990 38.963 68.260 1.00 18.73 14 PHE B N 1
ATOM 1548 C CA . PHE B 1 14 ? 103.410 37.704 67.744 1.00 18.62 14 PHE B CA 1
ATOM 1549 C C . PHE B 1 14 ? 104.465 36.794 67.128 1.00 18.48 14 PHE B C 1
ATOM 1550 O O . PHE B 1 14 ? 104.524 35.600 67.453 1.00 18.24 14 PHE B O 1
ATOM 1558 N N . ASN B 1 15 ? 105.278 37.356 66.231 1.00 18.83 15 ASN B N 1
ATOM 1559 C CA . ASN B 1 15 ? 106.399 36.620 65.637 1.00 19.84 15 ASN B CA 1
ATOM 1560 C C . ASN B 1 15 ? 107.309 35.961 66.679 1.00 20.53 15 ASN B C 1
ATOM 1561 O O . ASN B 1 15 ? 107.699 34.795 66.528 1.00 20.94 15 ASN B O 1
ATOM 1566 N N . GLU B 1 16 ? 107.655 36.720 67.718 1.00 21.78 16 GLU B N 1
ATOM 1567 C CA . GLU B 1 16 ? 108.474 36.213 68.828 1.00 22.73 16 GLU B CA 1
ATOM 1568 C C . GLU B 1 16 ? 107.843 34.990 69.497 1.00 22.46 16 GLU B C 1
ATOM 1569 O O . GLU B 1 16 ? 108.502 33.964 69.641 1.00 22.94 16 GLU B O 1
ATOM 1575 N N . LYS B 1 17 ? 106.569 35.094 69.885 1.00 22.01 17 LYS B N 1
ATOM 1576 C CA . LYS B 1 17 ? 105.813 33.949 70.406 1.00 21.65 17 LYS B CA 1
ATOM 1577 C C . LYS B 1 17 ? 105.795 32.727 69.482 1.00 20.75 17 LYS B C 1
ATOM 1578 O O . LYS B 1 17 ? 105.900 31.597 69.952 1.00 20.34 17 LYS B O 1
ATOM 1584 N N . ILE B 1 18 ? 105.636 32.950 68.177 1.00 20.39 18 ILE B N 1
ATOM 1585 C CA . ILE B 1 18 ? 105.639 31.856 67.201 1.00 19.83 18 ILE B CA 1
ATOM 1586 C C . ILE B 1 18 ? 107.023 31.174 67.119 1.00 20.26 18 ILE B C 1
ATOM 1587 O O . ILE B 1 18 ? 107.116 29.947 67.156 1.00 20.02 18 ILE B O 1
ATOM 1592 N N . GLN B 1 19 ? 108.086 31.970 67.004 1.00 20.80 19 GLN B N 1
ATOM 1593 C CA . GLN B 1 19 ? 109.447 31.426 66.880 1.00 21.43 19 GLN B CA 1
ATOM 1594 C C . GLN B 1 19 ? 109.809 30.609 68.113 1.00 22.08 19 GLN B C 1
ATOM 1595 O O . GLN B 1 19 ? 110.340 29.506 67.999 1.00 22.02 19 GLN B O 1
ATOM 1601 N N . GLU B 1 20 ? 109.493 31.163 69.284 1.00 23.03 20 GLU B N 1
ATOM 1602 C CA . GLU B 1 20 ? 109.769 30.535 70.575 1.00 24.01 20 GLU B CA 1
ATOM 1603 C C . GLU B 1 20 ? 108.951 29.271 70.800 1.00 23.37 20 GLU B C 1
ATOM 1604 O O . GLU B 1 20 ? 109.370 28.377 71.535 1.00 23.17 20 GLU B O 1
ATOM 1610 N N . ASN B 1 21 ? 107.774 29.195 70.183 1.00 23.18 21 ASN B N 1
ATOM 1611 C CA . ASN B 1 21 ? 106.904 28.049 70.395 1.00 22.40 21 ASN B CA 1
ATOM 1612 C C . ASN B 1 21 ? 106.677 27.182 69.158 1.00 21.93 21 ASN B C 1
ATOM 1613 O O . ASN B 1 21 ? 105.766 26.356 69.154 1.00 21.84 21 ASN B O 1
ATOM 1618 N N . LYS B 1 22 ? 107.501 27.352 68.121 1.00 21.51 22 LYS B N 1
ATOM 1619 C CA . LYS B 1 22 ? 107.284 26.620 66.861 1.00 21.06 22 LYS B CA 1
ATOM 1620 C C . LYS B 1 22 ? 107.274 25.092 67.040 1.00 21.05 22 LYS B C 1
ATOM 1621 O O . LYS B 1 22 ? 106.449 24.398 66.428 1.00 20.18 22 LYS B O 1
ATOM 1627 N N . ALA B 1 23 ? 108.171 24.573 67.886 1.00 20.78 23 ALA B N 1
ATOM 1628 C CA . ALA B 1 23 ? 108.223 23.118 68.142 1.00 20.48 23 ALA B CA 1
ATOM 1629 C C . ALA B 1 23 ? 106.959 22.583 68.824 1.00 20.52 23 ALA B C 1
ATOM 1630 O O . ALA B 1 23 ? 106.437 21.535 68.435 1.00 20.34 23 ALA B O 1
ATOM 1632 N N . TYR B 1 24 ? 106.471 23.287 69.845 1.00 20.39 24 TYR B N 1
ATOM 1633 C CA . TYR B 1 24 ? 105.225 22.894 70.511 1.00 20.57 24 TYR B CA 1
ATOM 1634 C C . TYR B 1 24 ? 104.005 22.911 69.564 1.00 20.66 24 TYR B C 1
ATOM 1635 O O . TYR B 1 24 ? 103.120 22.041 69.642 1.00 20.65 24 TYR B O 1
ATOM 1644 N N . LEU B 1 25 ? 103.951 23.911 68.686 1.00 20.14 25 LEU B N 1
ATOM 1645 C CA . LEU B 1 25 ? 102.846 24.024 67.739 1.00 19.40 25 LEU B CA 1
ATOM 1646 C C . LEU B 1 25 ? 102.839 22.865 66.751 1.00 19.17 25 LEU B C 1
ATOM 1647 O O . LEU B 1 25 ? 101.775 22.331 66.431 1.00 18.77 25 LEU B O 1
ATOM 1652 N N . SER B 1 26 ? 104.025 22.479 66.276 1.00 18.88 26 SER B N 1
ATOM 1653 C CA . SER B 1 26 ? 104.174 21.310 65.395 1.00 19.27 26 SER B CA 1
ATOM 1654 C C . SER B 1 26 ? 103.901 19.992 66.132 1.00 19.73 26 SER B C 1
ATOM 1655 O O . SER B 1 26 ? 103.342 19.047 65.564 1.00 19.55 26 SER B O 1
ATOM 1658 N N . GLU B 1 27 ? 104.317 19.943 67.394 1.00 20.06 27 GLU B N 1
ATOM 1659 C CA . GLU B 1 27 ? 104.032 18.826 68.293 1.00 21.02 27 GLU B CA 1
ATOM 1660 C C . GLU B 1 27 ? 102.525 18.608 68.446 1.00 20.12 27 GLU B C 1
ATOM 1661 O O . GLU B 1 27 ? 102.047 17.477 68.349 1.00 20.06 27 GLU B O 1
ATOM 1667 N N . LEU B 1 28 ? 101.782 19.688 68.690 1.00 19.61 28 LEU B N 1
ATOM 1668 C CA . LEU B 1 28 ? 100.311 19.639 68.744 1.00 18.91 28 LEU B CA 1
ATOM 1669 C C . LEU B 1 28 ? 99.693 19.140 67.436 1.00 18.30 28 LEU B C 1
ATOM 1670 O O . LEU B 1 28 ? 98.671 18.467 67.452 1.00 17.98 28 LEU B O 1
ATOM 1675 N N . ASP B 1 29 ? 100.342 19.474 66.325 1.00 18.14 29 ASP B N 1
ATOM 1676 C CA . ASP B 1 29 ? 99.934 19.079 64.977 1.00 17.95 29 ASP B CA 1
ATOM 1677 C C . ASP B 1 29 ? 100.335 17.634 64.617 1.00 18.10 29 ASP B C 1
ATOM 1678 O O . ASP B 1 29 ? 100.111 17.180 63.493 1.00 18.25 29 ASP B O 1
ATOM 1683 N N . GLY B 1 30 ? 100.929 16.924 65.572 1.00 18.18 30 GLY B N 1
ATOM 1684 C CA . GLY B 1 30 ? 101.328 15.530 65.384 1.00 18.14 30 GLY B CA 1
ATOM 1685 C C . GLY B 1 30 ? 100.178 14.538 65.393 1.00 18.05 30 GLY B C 1
ATOM 1686 O O . GLY B 1 30 ? 99.879 13.918 64.372 1.00 18.68 30 GLY B O 1
ATOM 1687 N N . PRO B 1 31 ? 99.536 14.359 66.550 1.00 18.27 31 PRO B N 1
ATOM 1688 C CA . PRO B 1 31 ? 98.499 13.332 66.652 1.00 18.17 31 PRO B CA 1
ATOM 1689 C C . PRO B 1 31 ? 97.246 13.600 65.813 1.00 17.62 31 PRO B C 1
ATOM 1690 O O . PRO B 1 31 ? 96.532 12.658 65.478 1.00 16.69 31 PRO B O 1
ATOM 1694 N N . ILE B 1 32 ? 96.995 14.870 65.490 1.00 17.02 32 ILE B N 1
ATOM 1695 C CA . ILE B 1 32 ? 95.828 15.281 64.708 1.00 16.16 32 ILE B CA 1
ATOM 1696 C C . ILE B 1 32 ? 96.211 16.079 63.426 1.00 16.52 32 ILE B C 1
ATOM 1697 O O . ILE B 1 32 ? 95.387 16.801 62.854 1.00 17.13 32 ILE B O 1
ATOM 1702 N N . GLY B 1 33 ? 97.450 15.939 62.964 1.00 15.76 33 GLY B N 1
ATOM 1703 C CA . GLY B 1 33 ? 97.856 16.550 61.697 1.00 15.26 33 GLY B CA 1
ATOM 1704 C C . GLY B 1 33 ? 99.135 15.954 61.145 1.00 14.75 33 GLY B C 1
ATOM 1705 O O . GLY B 1 33 ? 99.462 14.817 61.447 1.00 14.38 33 GLY B O 1
ATOM 1706 N N . ASP B 1 34 ? 99.849 16.734 60.338 1.00 14.46 34 ASP B N 1
ATOM 1707 C CA . ASP B 1 34 ? 101.074 16.290 59.684 1.00 15.05 34 ASP B CA 1
ATOM 1708 C C . ASP B 1 34 ? 102.342 16.863 60.343 1.00 15.28 34 ASP B C 1
ATOM 1709 O O . ASP B 1 34 ? 103.413 16.864 59.737 1.00 15.16 34 ASP B O 1
ATOM 1714 N N . GLY B 1 35 ? 102.175 17.376 61.558 1.00 15.83 35 GLY B N 1
ATOM 1715 C CA . GLY B 1 35 ? 103.275 17.845 62.399 1.00 16.43 35 GLY B CA 1
ATOM 1716 C C . GLY B 1 35 ? 104.044 19.024 61.833 1.00 16.22 35 GLY B C 1
ATOM 1717 O O . GLY B 1 35 ? 105.265 19.027 61.881 1.00 16.46 35 GLY B O 1
ATOM 1718 N N . ASP B 1 36 ? 103.342 20.029 61.300 1.00 16.05 36 ASP B N 1
ATOM 1719 C CA . ASP B 1 36 ? 104.031 21.156 60.684 1.00 15.56 36 ASP B CA 1
ATOM 1720 C C . ASP B 1 36 ? 103.521 22.554 61.072 1.00 15.53 36 ASP B C 1
ATOM 1721 O O . ASP B 1 36 ? 104.113 23.548 60.657 1.00 15.11 36 ASP B O 1
ATOM 1726 N N . HIS B 1 37 ? 102.440 22.648 61.855 1.00 15.93 37 HIS B N 1
ATOM 1727 C CA . HIS B 1 37 ? 101.832 23.970 62.119 1.00 15.26 37 HIS B CA 1
ATOM 1728 C C . HIS B 1 37 ? 102.857 24.998 62.616 1.00 16.00 37 HIS B C 1
ATOM 1729 O O . HIS B 1 37 ? 102.852 26.151 62.168 1.00 15.94 37 HIS B O 1
ATOM 1736 N N . GLY B 1 38 ? 103.734 24.566 63.527 1.00 16.25 38 GLY B N 1
ATOM 1737 C CA . GLY B 1 38 ? 104.808 25.427 64.043 1.00 16.90 38 GLY B CA 1
ATOM 1738 C C . GLY B 1 38 ? 105.755 25.932 62.972 1.00 16.89 38 GLY B C 1
ATOM 1739 O O . GLY B 1 38 ? 106.100 27.111 62.939 1.00 17.60 38 GLY B O 1
ATOM 1740 N N . ALA B 1 39 ? 106.169 25.040 62.083 1.00 17.46 39 ALA B N 1
ATOM 1741 C CA . ALA B 1 39 ? 107.074 25.392 60.984 1.00 17.18 39 ALA B CA 1
ATOM 1742 C C . ALA B 1 39 ? 106.416 26.276 59.904 1.00 17.62 39 ALA B C 1
ATOM 1743 O O . ALA B 1 39 ? 107.072 27.166 59.350 1.00 17.60 39 ALA B O 1
ATOM 1745 N N . ASN B 1 40 ? 105.139 26.020 59.581 1.00 16.94 40 ASN B N 1
ATOM 1746 C CA . ASN B 1 40 ? 104.385 26.899 58.665 1.00 16.76 40 ASN B CA 1
ATOM 1747 C C . ASN B 1 40 ? 104.312 28.340 59.183 1.00 16.33 40 ASN B C 1
ATOM 1748 O O . ASN B 1 40 ? 104.585 29.289 58.456 1.00 16.71 40 ASN B O 1
ATOM 1761 N N . ALA B 1 42 ? 106.117 29.749 61.639 1.00 18.06 42 ALA B N 1
ATOM 1762 C CA . ALA B 1 42 ? 107.469 30.331 61.802 1.00 18.64 42 ALA B CA 1
ATOM 1763 C C . ALA B 1 42 ? 108.010 30.903 60.495 1.00 18.89 42 ALA B C 1
ATOM 1764 O O . ALA B 1 42 ? 108.585 31.987 60.460 1.00 19.38 42 ALA B O 1
ATOM 1766 N N . ARG B 1 43 ? 107.815 30.149 59.424 1.00 19.56 43 ARG B N 1
ATOM 1767 C CA . ARG B 1 43 ? 108.160 30.552 58.072 1.00 20.10 43 ARG B CA 1
ATOM 1768 C C . ARG B 1 43 ? 107.367 31.806 57.701 1.00 19.42 43 ARG B C 1
ATOM 1769 O O . ARG B 1 43 ? 107.932 32.825 57.297 1.00 18.76 43 ARG B O 1
ATOM 1777 N N . GLY B 1 44 ? 106.043 31.723 57.856 1.00 18.76 44 GLY B N 1
ATOM 1778 C CA . GLY B 1 44 ? 105.150 32.819 57.505 1.00 17.78 44 GLY B CA 1
ATOM 1779 C C . GLY B 1 44 ? 105.436 34.110 58.246 1.00 17.83 44 GLY B C 1
ATOM 1780 O O . GLY B 1 44 ? 105.350 35.186 57.669 1.00 17.54 44 GLY B O 1
ATOM 1789 N N . SER B 1 46 ? 108.417 35.061 59.959 1.00 20.42 46 SER B N 1
ATOM 1790 C CA . SER B 1 46 ? 109.736 35.666 59.713 1.00 21.19 46 SER B CA 1
ATOM 1791 C C . SER B 1 46 ? 109.718 36.441 58.381 1.00 22.11 46 SER B C 1
ATOM 1792 O O . SER B 1 46 ? 110.196 37.598 58.306 1.00 21.73 46 SER B O 1
ATOM 1795 N N . GLU B 1 47 ? 109.121 35.828 57.353 1.00 21.98 47 GLU B N 1
ATOM 1796 C CA . GLU B 1 47 ? 108.902 36.497 56.071 1.00 22.47 47 GLU B CA 1
ATOM 1797 C C . GLU B 1 47 ? 108.053 37.756 56.221 1.00 22.61 47 GLU B C 1
ATOM 1798 O O . GLU B 1 47 ? 108.316 38.765 55.559 1.00 22.63 47 GLU B O 1
ATOM 1804 N N . THR B 1 48 ? 107.030 37.695 57.078 1.00 22.92 48 THR B N 1
ATOM 1805 C CA . THR B 1 48 ? 106.183 38.868 57.326 1.00 23.26 48 THR B CA 1
ATOM 1806 C C . THR B 1 48 ? 106.997 39.997 57.975 1.00 24.12 48 THR B C 1
ATOM 1807 O O . THR B 1 48 ? 106.895 41.147 57.556 1.00 24.47 48 THR B O 1
ATOM 1819 N N . LYS B 1 50 ? 110.240 40.453 57.799 1.00 27.03 50 LYS B N 1
ATOM 1820 C CA . LYS B 1 50 ? 111.149 40.919 56.743 1.00 27.58 50 LYS B CA 1
ATOM 1821 C C . LYS B 1 50 ? 110.446 41.925 55.835 1.00 27.80 50 LYS B C 1
ATOM 1822 O O . LYS B 1 50 ? 110.992 42.986 55.524 1.00 27.59 50 LYS B O 1
ATOM 1828 N N . ALA B 1 51 ? 109.216 41.591 55.446 1.00 28.43 51 ALA B N 1
ATOM 1829 C CA . ALA B 1 51 ? 108.388 42.443 54.598 1.00 29.32 51 ALA B CA 1
ATOM 1830 C C . ALA B 1 51 ? 108.060 43.795 55.237 1.00 29.89 51 ALA B C 1
ATOM 1831 O O . ALA B 1 51 ? 107.973 44.809 54.540 1.00 30.20 51 ALA B O 1
ATOM 1833 N N . LEU B 1 52 ? 107.875 43.808 56.554 1.00 30.90 52 LEU B N 1
ATOM 1834 C CA . LEU B 1 52 ? 107.530 45.033 57.272 1.00 31.75 52 LEU B CA 1
ATOM 1835 C C . LEU B 1 52 ? 108.736 45.952 57.505 1.00 32.66 52 LEU B C 1
ATOM 1836 O O . LEU B 1 52 ? 108.566 47.139 57.784 1.00 32.64 52 LEU B O 1
ATOM 1841 N N . GLU B 1 53 ? 109.945 45.399 57.414 1.00 33.65 53 GLU B N 1
ATOM 1842 C CA . GLU B 1 53 ? 111.172 46.186 57.612 1.00 35.02 53 GLU B CA 1
ATOM 1843 C C . GLU B 1 53 ? 111.473 47.067 56.411 1.00 35.24 53 GLU B C 1
ATOM 1844 O O . GLU B 1 53 ? 111.985 48.177 56.559 1.00 35.36 53 GLU B O 1
ATOM 1850 N N . VAL B 1 54 ? 111.119 46.569 55.229 1.00 35.85 54 VAL B N 1
ATOM 1851 C CA . VAL B 1 54 ? 111.443 47.223 53.962 1.00 36.15 54 VAL B CA 1
ATOM 1852 C C . VAL B 1 54 ? 110.319 48.115 53.420 1.00 36.46 54 VAL B C 1
ATOM 1853 O O . VAL B 1 54 ? 110.397 48.614 52.293 1.00 36.51 54 VAL B O 1
ATOM 1857 N N . SER B 1 55 ? 109.279 48.315 54.222 1.00 36.61 55 SER B N 1
ATOM 1858 C CA . SER B 1 55 ? 108.167 49.171 53.815 1.00 36.80 55 SER B CA 1
ATOM 1859 C C . SER B 1 55 ? 107.941 50.319 54.798 1.00 36.67 55 SER B C 1
ATOM 1860 O O . SER B 1 55 ? 108.354 50.245 55.964 1.00 36.95 55 SER B O 1
ATOM 1863 N N . ASN B 1 56 ? 107.301 51.379 54.309 1.00 36.21 56 ASN B N 1
ATOM 1864 C CA . ASN B 1 56 ? 106.987 52.567 55.105 1.00 35.90 56 ASN B CA 1
ATOM 1865 C C . ASN B 1 56 ? 105.496 52.924 55.012 1.00 35.03 56 ASN B C 1
ATOM 1866 O O . ASN B 1 56 ? 105.089 53.817 54.260 1.00 35.26 56 ASN B O 1
ATOM 1871 N N . PHE B 1 57 ? 104.696 52.223 55.805 1.00 33.81 57 PHE B N 1
ATOM 1872 C CA . PHE B 1 57 ? 103.238 52.259 55.702 1.00 32.47 57 PHE B CA 1
ATOM 1873 C C . PHE B 1 57 ? 102.614 53.597 56.066 1.00 31.37 57 PHE B C 1
ATOM 1874 O O . PHE B 1 57 ? 103.076 54.283 56.982 1.00 31.26 57 PHE B O 1
ATOM 1882 N N . GLY B 1 58 ? 101.557 53.948 55.334 1.00 30.07 58 GLY B N 1
ATOM 1883 C CA . GLY B 1 58 ? 100.841 55.205 55.531 1.00 28.50 58 GLY B CA 1
ATOM 1884 C C . GLY B 1 58 ? 99.613 55.078 56.419 1.00 27.16 58 GLY B C 1
ATOM 1885 O O . GLY B 1 58 ? 99.008 56.091 56.781 1.00 27.20 58 GLY B O 1
ATOM 1886 N N . ASN B 1 59 ? 99.250 53.831 56.749 1.00 25.70 59 ASN B N 1
ATOM 1887 C CA . ASN B 1 59 ? 98.124 53.500 57.637 1.00 23.81 59 ASN B CA 1
ATOM 1888 C C . ASN B 1 59 ? 98.147 52.020 58.065 1.00 22.55 59 ASN B C 1
ATOM 1889 O O . ASN B 1 59 ? 98.943 51.228 57.548 1.00 21.84 59 ASN B O 1
ATOM 1894 N N . VAL B 1 60 ? 97.265 51.658 59.001 1.00 20.94 60 VAL B N 1
ATOM 1895 C CA . VAL B 1 60 ? 97.201 50.305 59.552 1.00 20.15 60 VAL B CA 1
ATOM 1896 C C . VAL B 1 60 ? 96.673 49.302 58.508 1.00 19.97 60 VAL B C 1
ATOM 1897 O O . VAL B 1 60 ? 97.140 48.172 58.439 1.00 19.73 60 VAL B O 1
ATOM 1901 N N . SER B 1 61 ? 95.718 49.743 57.691 1.00 19.74 61 SER B N 1
ATOM 1902 C CA . SER B 1 61 ? 95.170 48.948 56.584 1.00 19.89 61 SER B CA 1
ATOM 1903 C C . SER B 1 61 ? 96.268 48.404 55.674 1.00 19.77 61 SER B C 1
ATOM 1904 O O . SER B 1 61 ? 96.252 47.232 55.282 1.00 19.34 61 SER B O 1
ATOM 1907 N N . GLU B 1 62 ? 97.225 49.266 55.360 1.00 20.03 62 GLU B N 1
ATOM 1908 C CA . GLU B 1 62 ? 98.349 48.905 54.517 1.00 20.53 62 GLU B CA 1
ATOM 1909 C C . GLU B 1 62 ? 99.211 47.832 55.169 1.00 19.91 62 GLU B C 1
ATOM 1910 O O . GLU B 1 62 ? 99.678 46.918 54.491 1.00 19.77 62 GLU B O 1
ATOM 1916 N N . ILE B 1 63 ? 99.398 47.923 56.484 1.00 19.64 63 ILE B N 1
ATOM 1917 C CA . ILE B 1 63 ? 100.142 46.883 57.201 1.00 19.56 63 ILE B CA 1
ATOM 1918 C C . ILE B 1 63 ? 99.410 45.530 57.127 1.00 19.49 63 ILE B C 1
ATOM 1919 O O . ILE B 1 63 ? 100.028 44.493 56.876 1.00 18.71 63 ILE B O 1
ATOM 1924 N N . PHE B 1 64 ? 98.096 45.558 57.352 1.00 19.49 64 PHE B N 1
ATOM 1925 C CA . PHE B 1 64 ? 97.293 44.349 57.321 1.00 20.11 64 PHE B CA 1
ATOM 1926 C C . PHE B 1 64 ? 97.323 43.662 55.950 1.00 20.47 64 PHE B C 1
ATOM 1927 O O . PHE B 1 64 ? 97.412 42.425 55.873 1.00 20.22 64 PHE B O 1
ATOM 1935 N N . LYS B 1 65 ? 97.248 44.458 54.878 1.00 21.28 65 LYS B N 1
ATOM 1936 C CA . LYS B 1 65 ? 97.280 43.917 53.520 1.00 22.46 65 LYS B CA 1
ATOM 1937 C C . LYS B 1 65 ? 98.619 43.238 53.243 1.00 22.22 65 LYS B C 1
ATOM 1938 O O . LYS B 1 65 ? 98.653 42.156 52.666 1.00 22.51 65 LYS B O 1
ATOM 1944 N N . LYS B 1 66 ? 99.715 43.866 53.672 1.00 22.10 66 LYS B N 1
ATOM 1945 C CA . LYS B 1 66 ? 101.044 43.267 53.543 1.00 22.07 66 LYS B CA 1
ATOM 1946 C C . LYS B 1 66 ? 101.165 41.956 54.320 1.00 21.74 66 LYS B C 1
ATOM 1947 O O . LYS B 1 66 ? 101.690 40.967 53.798 1.00 21.96 66 LYS B O 1
ATOM 1953 N N . VAL B 1 67 ? 100.688 41.948 55.561 1.00 21.38 67 VAL B N 1
ATOM 1954 C CA . VAL B 1 67 ? 100.642 40.713 56.356 1.00 21.62 67 VAL B CA 1
ATOM 1955 C C . VAL B 1 67 ? 99.823 39.642 55.615 1.00 21.45 67 VAL B C 1
ATOM 1956 O O . VAL B 1 67 ? 100.290 38.526 55.396 1.00 20.93 67 VAL B O 1
ATOM 1960 N N . ALA B 1 68 ? 98.608 40.014 55.218 1.00 22.25 68 ALA B N 1
ATOM 1961 C CA . ALA B 1 68 ? 97.700 39.130 54.502 1.00 23.06 68 ALA B CA 1
ATOM 1962 C C . ALA B 1 68 ? 98.380 38.423 53.326 1.00 23.91 68 ALA B C 1
ATOM 1963 O O . ALA B 1 68 ? 98.280 37.205 53.186 1.00 23.45 68 ALA B O 1
ATOM 1973 N N . THR B 1 70 ? 101.627 38.206 52.556 1.00 25.21 70 THR B N 1
ATOM 1974 C CA . THR B 1 70 ? 102.831 37.455 52.899 1.00 24.77 70 THR B CA 1
ATOM 1975 C C . THR B 1 70 ? 102.465 36.087 53.480 1.00 24.40 70 THR B C 1
ATOM 1976 O O . THR B 1 70 ? 103.015 35.081 53.081 1.00 23.35 70 THR B O 1
ATOM 1980 N N . LEU B 1 71 ? 101.523 36.064 54.417 1.00 24.97 71 LEU B N 1
ATOM 1981 C CA . LEU B 1 71 ? 101.089 34.807 55.027 1.00 25.39 71 LEU B CA 1
ATOM 1982 C C . LEU B 1 71 ? 100.470 33.888 53.982 1.00 26.39 71 LEU B C 1
ATOM 1983 O O . LEU B 1 71 ? 100.743 32.695 53.966 1.00 25.85 71 LEU B O 1
ATOM 1996 N N . SER B 1 73 ? 101.266 33.756 50.881 1.00 28.79 73 SER B N 1
ATOM 1997 C CA . SER B 1 73 ? 102.372 33.236 50.095 1.00 28.42 73 SER B CA 1
ATOM 1998 C C . SER B 1 73 ? 103.298 32.311 50.881 1.00 27.58 73 SER B C 1
ATOM 1999 O O . SER B 1 73 ? 103.810 31.340 50.325 1.00 27.72 73 SER B O 1
ATOM 2002 N N . LYS B 1 74 ? 103.499 32.604 52.166 1.00 26.77 74 LYS B N 1
ATOM 2003 C CA . LYS B 1 74 ? 104.591 31.982 52.943 1.00 26.09 74 LYS B CA 1
ATOM 2004 C C . LYS B 1 74 ? 104.187 30.992 54.045 1.00 25.81 74 LYS B C 1
ATOM 2005 O O . LYS B 1 74 ? 105.042 30.282 54.576 1.00 25.22 74 LYS B O 1
ATOM 2011 N N . VAL B 1 75 ? 102.901 30.951 54.399 1.00 25.67 75 VAL B N 1
ATOM 2012 C CA . VAL B 1 75 ? 102.385 29.861 55.237 1.00 25.76 75 VAL B CA 1
ATOM 2013 C C . VAL B 1 75 ? 101.826 28.790 54.288 1.00 25.96 75 VAL B C 1
ATOM 2014 O O . VAL B 1 75 ? 100.885 29.061 53.523 1.00 26.78 75 VAL B O 1
ATOM 2018 N N . GLY B 1 76 ? 102.379 27.579 54.341 1.00 25.88 76 GLY B N 1
ATOM 2019 C CA . GLY B 1 76 ? 102.074 26.558 53.320 1.00 24.77 76 GLY B CA 1
ATOM 2020 C C . GLY B 1 76 ? 101.138 25.385 53.614 1.00 24.30 76 GLY B C 1
ATOM 2021 O O . GLY B 1 76 ? 101.215 24.330 52.935 1.00 25.14 76 GLY B O 1
ATOM 2022 N N . GLY B 1 77 ? 100.263 25.548 54.601 1.00 22.75 77 GLY B N 1
ATOM 2023 C CA . GLY B 1 77 ? 99.213 24.569 54.866 1.00 20.73 77 GLY B CA 1
ATOM 2024 C C . GLY B 1 77 ? 97.868 25.271 54.893 1.00 19.84 77 GLY B C 1
ATOM 2025 O O . GLY B 1 77 ? 97.691 26.298 54.238 1.00 20.46 77 GLY B O 1
ATOM 2026 N N . ALA B 1 78 ? 96.920 24.739 55.656 1.00 18.35 78 ALA B N 1
ATOM 2027 C CA . ALA B 1 78 ? 95.600 25.351 55.787 1.00 17.23 78 ALA B CA 1
ATOM 2028 C C . ALA B 1 78 ? 95.641 26.740 56.460 1.00 16.75 78 ALA B C 1
ATOM 2029 O O . ALA B 1 78 ? 94.825 27.594 56.154 1.00 15.53 78 ALA B O 1
ATOM 2031 N N . SER B 1 79 ? 96.600 26.947 57.358 1.00 16.57 79 SER B N 1
ATOM 2032 C CA . SER B 1 79 ? 96.675 28.161 58.177 1.00 16.99 79 SER B CA 1
ATOM 2033 C C . SER B 1 79 ? 97.016 29.421 57.364 1.00 16.97 79 SER B C 1
ATOM 2034 O O . SER B 1 79 ? 96.552 30.513 57.691 1.00 17.58 79 SER B O 1
ATOM 2037 N N . GLY B 1 80 ? 97.798 29.265 56.299 1.00 16.68 80 GLY B N 1
ATOM 2038 C CA . GLY B 1 80 ? 98.081 30.361 55.368 1.00 16.52 80 GLY B CA 1
ATOM 2039 C C . GLY B 1 80 ? 96.869 31.059 54.759 1.00 16.57 80 GLY B C 1
ATOM 2040 O O . GLY B 1 80 ? 96.678 32.250 54.971 1.00 16.62 80 GLY B O 1
ATOM 2041 N N . PRO B 1 81 ? 96.072 30.333 53.951 1.00 16.44 81 PRO B N 1
ATOM 2042 C CA . PRO B 1 81 ? 94.795 30.851 53.443 1.00 16.31 81 PRO B CA 1
ATOM 2043 C C . PRO B 1 81 ? 93.893 31.482 54.517 1.00 15.92 81 PRO B C 1
ATOM 2044 O O . PRO B 1 81 ? 93.293 32.519 54.265 1.00 15.68 81 PRO B O 1
ATOM 2048 N N . LEU B 1 82 ? 93.817 30.866 55.695 1.00 15.57 82 LEU B N 1
ATOM 2049 C CA . LEU B 1 82 ? 92.929 31.333 56.749 1.00 15.56 82 LEU B CA 1
ATOM 2050 C C . LEU B 1 82 ? 93.411 32.623 57.420 1.00 15.73 82 LEU B C 1
ATOM 2051 O O . LEU B 1 82 ? 92.655 33.599 57.485 1.00 14.96 82 LEU B O 1
ATOM 2056 N N . TYR B 1 83 ? 94.656 32.632 57.915 1.00 14.82 83 TYR B N 1
ATOM 2057 C CA . TYR B 1 83 ? 95.241 33.861 58.459 1.00 14.34 83 TYR B CA 1
ATOM 2058 C C . TYR B 1 83 ? 95.305 34.941 57.402 1.00 14.33 83 TYR B C 1
ATOM 2059 O O . TYR B 1 83 ? 95.042 36.107 57.697 1.00 13.69 83 TYR B O 1
ATOM 2068 N N . GLY B 1 84 ? 95.672 34.536 56.181 1.00 14.06 84 GLY B N 1
ATOM 2069 C CA . GLY B 1 84 ? 95.725 35.414 55.035 1.00 14.55 84 GLY B CA 1
ATOM 2070 C C . GLY B 1 84 ? 94.395 36.103 54.783 1.00 15.21 84 GLY B C 1
ATOM 2071 O O . GLY B 1 84 ? 94.342 37.324 54.685 1.00 15.89 84 GLY B O 1
ATOM 2072 N N . SER B 1 85 ? 93.321 35.324 54.680 1.00 15.05 85 SER B N 1
ATOM 2073 C CA . SER B 1 85 ? 91.988 35.898 54.486 1.00 14.68 85 SER B CA 1
ATOM 2074 C C . SER B 1 85 ? 91.595 36.774 55.678 1.00 14.86 85 SER B C 1
ATOM 2075 O O . SER B 1 85 ? 90.975 37.823 55.499 1.00 13.77 85 SER B O 1
ATOM 2078 N N . ALA B 1 86 ? 91.952 36.327 56.887 1.00 15.03 86 ALA B N 1
ATOM 2079 C CA . ALA B 1 86 ? 91.677 37.087 58.108 1.00 16.41 86 ALA B CA 1
ATOM 2080 C C . ALA B 1 86 ? 92.261 38.498 58.026 1.00 16.30 86 ALA B C 1
ATOM 2081 O O . ALA B 1 86 ? 91.534 39.479 58.187 1.00 16.16 86 ALA B O 1
ATOM 2083 N N . PHE B 1 87 ? 93.562 38.582 57.751 1.00 16.55 87 PHE B N 1
ATOM 2084 C CA . PHE B 1 87 ? 94.251 39.866 57.676 1.00 17.76 87 PHE B CA 1
ATOM 2085 C C . PHE B 1 87 ? 93.807 40.705 56.475 1.00 18.16 87 PHE B C 1
ATOM 2086 O O . PHE B 1 87 ? 93.760 41.947 56.546 1.00 18.35 87 PHE B O 1
ATOM 2094 N N . LEU B 1 88 ? 93.443 40.042 55.383 1.00 18.46 88 LEU B N 1
ATOM 2095 C CA . LEU B 1 88 ? 92.949 40.773 54.224 1.00 19.01 88 LEU B CA 1
ATOM 2096 C C . LEU B 1 88 ? 91.606 41.469 54.511 1.00 18.97 88 LEU B C 1
ATOM 2097 O O . LEU B 1 88 ? 91.428 42.636 54.182 1.00 18.89 88 LEU B O 1
ATOM 2102 N N . ALA B 1 89 ? 90.677 40.755 55.133 1.00 18.97 89 ALA B N 1
ATOM 2103 C CA . ALA B 1 89 ? 89.415 41.355 55.555 1.00 20.18 89 ALA B CA 1
ATOM 2104 C C . ALA B 1 89 ? 89.664 42.494 56.559 1.00 21.14 89 ALA B C 1
ATOM 2105 O O . ALA B 1 89 ? 89.056 43.564 56.456 1.00 20.56 89 ALA B O 1
ATOM 2115 N N . SER B 1 91 ? 92.317 44.300 56.797 1.00 22.35 91 SER B N 1
ATOM 2116 C CA . SER B 1 91 ? 92.842 45.385 55.978 1.00 21.82 91 SER B CA 1
ATOM 2117 C C . SER B 1 91 ? 91.737 46.270 55.437 1.00 21.84 91 SER B C 1
ATOM 2118 O O . SER B 1 91 ? 91.851 47.494 55.450 1.00 21.60 91 SER B O 1
ATOM 2121 N N . LYS B 1 92 ? 90.672 45.650 54.934 1.00 22.00 92 LYS B N 1
ATOM 2122 C CA . LYS B 1 92 ? 89.573 46.413 54.352 1.00 22.20 92 LYS B CA 1
ATOM 2123 C C . LYS B 1 92 ? 88.824 47.154 55.457 1.00 21.51 92 LYS B C 1
ATOM 2124 O O . LYS B 1 92 ? 88.514 48.332 55.309 1.00 21.50 92 LYS B O 1
ATOM 2130 N N . THR B 1 93 ? 88.578 46.468 56.570 1.00 21.26 93 THR B N 1
ATOM 2131 C CA . THR B 1 93 ? 87.899 47.056 57.725 1.00 20.85 93 THR B CA 1
ATOM 2132 C C . THR B 1 93 ? 88.698 48.226 58.310 1.00 20.73 93 THR B C 1
ATOM 2133 O O . THR B 1 93 ? 88.132 49.282 58.571 1.00 20.83 93 THR B O 1
ATOM 2137 N N . ALA B 1 94 ? 90.013 48.045 58.459 1.00 20.51 94 ALA B N 1
ATOM 2138 C CA . ALA B 1 94 ? 90.921 49.076 58.987 1.00 20.31 94 ALA B CA 1
ATOM 2139 C C . ALA B 1 94 ? 90.861 50.435 58.269 1.00 20.49 94 ALA B C 1
ATOM 2140 O O . ALA B 1 94 ? 91.360 51.423 58.784 1.00 20.67 94 ALA B O 1
ATOM 2142 N N . ILE B 1 95 ? 90.270 50.471 57.079 1.00 20.94 95 ILE B N 1
ATOM 2143 C CA . ILE B 1 95 ? 90.092 51.717 56.328 1.00 21.63 95 ILE B CA 1
ATOM 2144 C C . ILE B 1 95 ? 89.022 52.593 56.980 1.00 21.90 95 ILE B C 1
ATOM 2145 O O . ILE B 1 95 ? 89.144 53.818 57.010 1.00 22.16 95 ILE B O 1
ATOM 2150 N N . GLU B 1 96 ? 87.987 51.957 57.519 1.00 22.28 96 GLU B N 1
ATOM 2151 C CA . GLU B 1 96 ? 86.878 52.684 58.127 1.00 22.53 96 GLU B CA 1
ATOM 2152 C C . GLU B 1 96 ? 87.032 52.797 59.633 1.00 22.02 96 GLU B C 1
ATOM 2153 O O . GLU B 1 96 ? 86.713 53.843 60.228 1.00 22.23 96 GLU B O 1
ATOM 2159 N N . THR B 1 97 ? 87.527 51.727 60.251 1.00 20.70 97 THR B N 1
ATOM 2160 C CA . THR B 1 97 ? 87.628 51.681 61.707 1.00 20.18 97 THR B CA 1
ATOM 2161 C C . THR B 1 97 ? 88.806 50.856 62.199 1.00 19.77 97 THR B C 1
ATOM 2162 O O . THR B 1 97 ? 89.178 49.857 61.581 1.00 19.30 97 THR B O 1
ATOM 2166 N N . LEU B 1 98 ? 89.371 51.276 63.328 1.00 19.44 98 LEU B N 1
ATOM 2167 C CA . LEU B 1 98 ? 90.385 50.486 64.029 1.00 18.90 98 LEU B CA 1
ATOM 2168 C C . LEU B 1 98 ? 89.896 50.007 65.395 1.00 18.45 98 LEU B C 1
ATOM 2169 O O . LEU B 1 98 ? 90.693 49.675 66.268 1.00 18.69 98 LEU B O 1
ATOM 2174 N N . ASP B 1 99 ? 88.578 49.969 65.569 1.00 18.41 99 ASP B N 1
ATOM 2175 C CA . ASP B 1 99 ? 87.959 49.325 66.720 1.00 18.22 99 ASP B CA 1
ATOM 2176 C C . ASP B 1 99 ? 88.379 47.855 66.680 1.00 18.68 99 ASP B C 1
ATOM 2177 O O . ASP B 1 99 ? 88.200 47.193 65.650 1.00 17.94 99 ASP B O 1
ATOM 2182 N N . THR B 1 100 ? 88.961 47.365 67.778 1.00 18.48 100 THR B N 1
ATOM 2183 C CA . THR B 1 100 ? 89.511 46.002 67.839 1.00 18.99 100 THR B CA 1
ATOM 2184 C C . THR B 1 100 ? 88.449 44.910 67.623 1.00 19.00 100 THR B C 1
ATOM 2185 O O . THR B 1 100 ? 88.687 43.932 66.905 1.00 18.48 100 THR B O 1
ATOM 2189 N N . SER B 1 101 ? 87.287 45.065 68.251 1.00 18.82 101 SER B N 1
ATOM 2190 C CA . SER B 1 101 ? 86.225 44.074 68.089 1.00 19.62 101 SER B CA 1
ATOM 2191 C C . SER B 1 101 ? 85.711 44.035 66.638 1.00 19.13 101 SER B C 1
ATOM 2192 O O . SER B 1 101 ? 85.435 42.969 66.118 1.00 18.73 101 SER B O 1
ATOM 2195 N N . GLU B 1 102 ? 85.649 45.189 65.969 1.00 19.53 102 GLU B N 1
ATOM 2196 C CA . GLU B 1 102 ? 85.269 45.228 64.542 1.00 19.26 102 GLU B CA 1
ATOM 2197 C C . GLU B 1 102 ? 86.328 44.576 63.630 1.00 18.89 102 GLU B C 1
ATOM 2198 O O . GLU B 1 102 ? 85.979 43.925 62.641 1.00 17.72 102 GLU B O 1
ATOM 2204 N N . LEU B 1 103 ? 87.612 44.722 63.980 1.00 17.71 103 LEU B N 1
ATOM 2205 C CA . LEU B 1 103 ? 88.686 44.025 63.249 1.00 17.62 103 LEU B CA 1
ATOM 2206 C C . LEU B 1 103 ? 88.620 42.502 63.424 1.00 17.31 103 LEU B C 1
ATOM 2207 O O . LEU B 1 103 ? 88.733 41.747 62.449 1.00 17.23 103 LEU B O 1
ATOM 2212 N N . ILE B 1 104 ? 88.434 42.058 64.661 1.00 16.61 104 ILE B N 1
ATOM 2213 C CA . ILE B 1 104 ? 88.343 40.636 64.956 1.00 16.78 104 ILE B CA 1
ATOM 2214 C C . ILE B 1 104 ? 87.083 40.022 64.307 1.00 16.87 104 ILE B C 1
ATOM 2215 O O . ILE B 1 104 ? 87.137 38.902 63.804 1.00 15.94 104 ILE B O 1
ATOM 2220 N N . TYR B 1 105 ? 85.982 40.776 64.315 1.00 16.77 105 TYR B N 1
ATOM 2221 C CA . TYR B 1 105 ? 84.749 40.395 63.615 1.00 17.66 105 TYR B CA 1
ATOM 2222 C C . TYR B 1 105 ? 85.007 40.114 62.138 1.00 17.34 105 TYR B C 1
ATOM 2223 O O . TYR B 1 105 ? 84.669 39.052 61.639 1.00 17.44 105 TYR B O 1
ATOM 2232 N N . ALA B 1 106 ? 85.576 41.087 61.442 1.00 17.34 106 ALA B N 1
ATOM 2233 C CA . ALA B 1 106 ? 85.931 40.932 60.040 1.00 17.42 106 ALA B CA 1
ATOM 2234 C C . ALA B 1 106 ? 86.876 39.749 59.809 1.00 17.63 106 ALA B C 1
ATOM 2235 O O . ALA B 1 106 ? 86.718 39.005 58.840 1.00 17.72 106 ALA B O 1
ATOM 2237 N N . GLY B 1 107 ? 87.845 39.567 60.706 1.00 17.66 107 GLY B N 1
ATOM 2238 C CA . GLY B 1 107 ? 88.775 38.438 60.618 1.00 17.29 107 GLY B CA 1
ATOM 2239 C C . GLY B 1 107 ? 88.074 37.099 60.774 1.00 17.10 107 GLY B C 1
ATOM 2240 O O . GLY B 1 107 ? 88.260 36.210 59.952 1.00 16.76 107 GLY B O 1
ATOM 2241 N N . LEU B 1 108 ? 87.269 36.971 61.834 1.00 17.49 108 LEU B N 1
ATOM 2242 C CA . LEU B 1 108 ? 86.493 35.762 62.121 1.00 17.71 108 LEU B CA 1
ATOM 2243 C C . LEU B 1 108 ? 85.589 35.383 60.948 1.00 18.44 108 LEU B C 1
ATOM 2244 O O . LEU B 1 108 ? 85.508 34.213 60.579 1.00 18.43 108 LEU B O 1
ATOM 2249 N N . GLU B 1 109 ? 84.925 36.389 60.375 1.00 18.73 109 GLU B N 1
ATOM 2250 C CA . GLU B 1 109 ? 84.040 36.232 59.230 1.00 19.01 109 GLU B CA 1
ATOM 2251 C C . GLU B 1 109 ? 84.727 35.676 57.969 1.00 18.37 109 GLU B C 1
ATOM 2252 O O . GLU B 1 109 ? 84.202 34.776 57.310 1.00 18.08 109 GLU B O 1
ATOM 2258 N N . ALA B 1 110 ? 85.874 36.260 57.618 1.00 17.97 110 ALA B N 1
ATOM 2259 C CA . ALA B 1 110 ? 86.711 35.765 56.544 1.00 17.39 110 ALA B CA 1
ATOM 2260 C C . ALA B 1 110 ? 87.239 34.347 56.808 1.00 17.27 110 ALA B C 1
ATOM 2261 O O . ALA B 1 110 ? 87.272 33.532 55.891 1.00 17.65 110 ALA B O 1
ATOM 2263 N N . ILE B 1 111 ? 87.644 34.031 58.036 1.00 17.10 111 ILE B N 1
ATOM 2264 C CA . ILE B 1 111 ? 88.088 32.645 58.330 1.00 17.10 111 ILE B CA 1
ATOM 2265 C C . ILE B 1 111 ? 86.951 31.638 58.123 1.00 17.54 111 ILE B C 1
ATOM 2266 O O . ILE B 1 111 ? 87.149 30.594 57.498 1.00 17.55 111 ILE B O 1
ATOM 2271 N N . GLN B 1 112 ? 85.765 31.962 58.649 1.00 17.99 112 GLN B N 1
ATOM 2272 C CA . GLN B 1 112 ? 84.591 31.093 58.508 1.00 19.24 112 GLN B CA 1
ATOM 2273 C C . GLN B 1 112 ? 84.187 30.917 57.054 1.00 19.32 112 GLN B C 1
ATOM 2274 O O . GLN B 1 112 ? 83.791 29.829 56.659 1.00 19.99 112 GLN B O 1
ATOM 2280 N N . LYS B 1 113 ? 84.286 31.984 56.268 1.00 20.29 113 LYS B N 1
ATOM 2281 C CA . LYS B 1 113 ? 83.970 31.932 54.837 1.00 21.35 113 LYS B CA 1
ATOM 2282 C C . LYS B 1 113 ? 84.984 31.084 54.066 1.00 20.88 113 LYS B C 1
ATOM 2283 O O . LYS B 1 113 ? 84.637 30.421 53.086 1.00 20.46 113 LYS B O 1
ATOM 2289 N N . ARG B 1 114 ? 86.235 31.109 54.515 1.00 20.29 114 ARG B N 1
ATOM 2290 C CA . ARG B 1 114 ? 87.327 30.480 53.793 1.00 19.68 114 ARG B CA 1
ATOM 2291 C C . ARG B 1 114 ? 87.393 28.967 54.053 1.00 19.25 114 ARG B C 1
ATOM 2292 O O . ARG B 1 114 ? 87.578 28.165 53.125 1.00 18.86 114 ARG B O 1
ATOM 2300 N N . GLY B 1 115 ? 87.254 28.595 55.322 1.00 18.96 115 GLY B N 1
ATOM 2301 C CA . GLY B 1 115 ? 87.327 27.204 55.742 1.00 19.27 115 GLY B CA 1
ATOM 2302 C C . GLY B 1 115 ? 85.980 26.559 56.037 1.00 19.57 115 GLY B C 1
ATOM 2303 O O . GLY B 1 115 ? 85.920 25.357 56.298 1.00 18.59 115 GLY B O 1
ATOM 2304 N N . LYS B 1 116 ? 84.914 27.365 56.037 1.00 19.92 116 LYS B N 1
ATOM 2305 C CA . LYS B 1 116 ? 83.531 26.860 56.212 1.00 20.91 116 LYS B CA 1
ATOM 2306 C C . LYS B 1 116 ? 83.216 26.293 57.599 1.00 21.15 116 LYS B C 1
ATOM 2307 O O . LYS B 1 116 ? 82.207 25.621 57.776 1.00 21.95 116 LYS B O 1
ATOM 2313 N N . ALA B 1 117 ? 84.058 26.581 58.588 1.00 21.27 117 ALA B N 1
ATOM 2314 C CA . ALA B 1 117 ? 83.892 26.007 59.924 1.00 21.40 117 ALA B CA 1
ATOM 2315 C C . ALA B 1 117 ? 82.947 26.820 60.809 1.00 21.64 117 ALA B C 1
ATOM 2316 O O . ALA B 1 117 ? 82.884 28.046 60.716 1.00 21.83 117 ALA B O 1
ATOM 2318 N N . GLN B 1 118 ? 82.221 26.123 61.671 1.00 21.82 118 GLN B N 1
ATOM 2319 C CA . GLN B 1 118 ? 81.404 26.777 62.672 1.00 22.42 118 GLN B CA 1
ATOM 2320 C C . GLN B 1 118 ? 82.088 26.564 63.999 1.00 22.27 118 GLN B C 1
ATOM 2321 O O . GLN B 1 118 ? 82.960 25.694 64.130 1.00 22.84 118 GLN B O 1
ATOM 2327 N N . VAL B 1 119 ? 81.716 27.380 64.973 1.00 22.26 119 VAL B N 1
ATOM 2328 C CA . VAL B 1 119 ? 82.191 27.227 66.336 1.00 21.87 119 VAL B CA 1
ATOM 2329 C C . VAL B 1 119 ? 81.839 25.817 66.801 1.00 22.01 119 VAL B C 1
ATOM 2330 O O . VAL B 1 119 ? 80.724 25.322 66.534 1.00 21.98 119 VAL B O 1
ATOM 2334 N N . GLY B 1 120 ? 82.801 25.163 67.453 1.00 21.43 120 GLY B N 1
ATOM 2335 C CA . GLY B 1 120 ? 82.602 23.825 67.994 1.00 20.61 120 GLY B CA 1
ATOM 2336 C C . GLY B 1 120 ? 83.199 22.711 67.159 1.00 20.39 120 GLY B C 1
ATOM 2337 O O . GLY B 1 120 ? 82.989 21.542 67.466 1.00 20.44 120 GLY B O 1
ATOM 2338 N N . GLU B 1 121 ? 83.957 23.067 66.115 1.00 19.94 121 GLU B N 1
ATOM 2339 C CA . GLU B 1 121 ? 84.473 22.096 65.139 1.00 18.98 121 GLU B CA 1
ATOM 2340 C C . GLU B 1 121 ? 85.973 21.827 65.317 1.00 18.85 121 GLU B C 1
ATOM 2341 O O . GLU B 1 121 ? 86.594 21.153 64.492 1.00 18.33 121 GLU B O 1
ATOM 2347 N N . LYS B 1 122 ? 86.522 22.338 66.415 1.00 18.48 122 LYS B N 1
ATOM 2348 C CA . LYS B 1 122 ? 87.924 22.158 66.802 1.00 18.64 122 LYS B CA 1
ATOM 2349 C C . LYS B 1 122 ? 88.889 22.859 65.857 1.00 18.49 122 LYS B C 1
ATOM 2350 O O . LYS B 1 122 ? 89.838 22.264 65.359 1.00 19.35 122 LYS B O 1
ATOM 2356 N N . THR B 1 123 ? 88.642 24.139 65.610 1.00 18.68 123 THR B N 1
ATOM 2357 C CA . THR B 1 123 ? 89.539 24.922 64.772 1.00 18.33 123 THR B CA 1
ATOM 2358 C C . THR B 1 123 ? 89.778 26.249 65.469 1.00 18.71 123 THR B C 1
ATOM 2359 O O . THR B 1 123 ? 89.180 26.527 66.523 1.00 18.60 123 THR B O 1
ATOM 2371 N N . VAL B 1 125 ? 88.664 28.999 64.491 1.00 17.10 125 VAL B N 1
ATOM 2372 C CA . VAL B 1 125 ? 87.342 29.644 64.581 1.00 16.19 125 VAL B CA 1
ATOM 2373 C C . VAL B 1 125 ? 86.835 29.698 66.018 1.00 16.22 125 VAL B C 1
ATOM 2374 O O . VAL B 1 125 ? 86.327 30.726 66.452 1.00 17.75 125 VAL B O 1
ATOM 2378 N N . ASP B 1 126 ? 86.996 28.607 66.758 1.00 15.99 126 ASP B N 1
ATOM 2379 C CA . ASP B 1 126 ? 86.549 28.540 68.152 1.00 16.34 126 ASP B CA 1
ATOM 2380 C C . ASP B 1 126 ? 87.107 29.652 69.037 1.00 16.19 126 ASP B C 1
ATOM 2381 O O . ASP B 1 126 ? 86.386 30.213 69.882 1.00 16.19 126 ASP B O 1
ATOM 2386 N N . ILE B 1 127 ? 88.368 30.020 68.821 1.00 15.36 127 ILE B N 1
ATOM 2387 C CA . ILE B 1 127 ? 88.967 31.059 69.667 1.00 15.27 127 ILE B CA 1
ATOM 2388 C C . ILE B 1 127 ? 88.748 32.484 69.130 1.00 14.97 127 ILE B C 1
ATOM 2389 O O . ILE B 1 127 ? 88.639 33.429 69.916 1.00 15.23 127 ILE B O 1
ATOM 2394 N N . TRP B 1 128 ? 88.645 32.630 67.809 1.00 14.32 128 TRP B N 1
ATOM 2395 C CA . TRP B 1 128 ? 88.324 33.914 67.187 1.00 14.24 128 TRP B CA 1
ATOM 2396 C C . TRP B 1 128 ? 86.933 34.365 67.595 1.00 15.51 128 TRP B C 1
ATOM 2397 O O . TRP B 1 128 ? 86.698 35.561 67.805 1.00 15.73 128 TRP B O 1
ATOM 2408 N N . SER B 1 129 ? 86.023 33.403 67.725 1.00 16.10 129 SER B N 1
ATOM 2409 C CA . SER B 1 129 ? 84.660 33.690 68.157 1.00 17.69 129 SER B CA 1
ATOM 2410 C C . SER B 1 129 ? 84.622 34.044 69.634 1.00 17.60 129 SER B C 1
ATOM 2411 O O . SER B 1 129 ? 83.984 35.023 70.019 1.00 18.36 129 SER B O 1
ATOM 2414 N N . ALA B 1 130 ? 85.317 33.254 70.453 1.00 17.74 130 ALA B N 1
ATOM 2415 C CA . ALA B 1 130 ? 85.391 33.492 71.885 1.00 18.39 130 ALA B CA 1
ATOM 2416 C C . ALA B 1 130 ? 86.097 34.812 72.212 1.00 18.60 130 ALA B C 1
ATOM 2417 O O . ALA B 1 130 ? 85.639 35.571 73.085 1.00 18.24 130 ALA B O 1
ATOM 2419 N N . PHE B 1 131 ? 87.201 35.089 71.510 1.00 18.16 131 PHE B N 1
ATOM 2420 C CA . PHE B 1 131 ? 87.929 36.350 71.706 1.00 17.51 131 PHE B CA 1
ATOM 2421 C C . PHE B 1 131 ? 87.081 37.573 71.350 1.00 17.06 131 PHE B C 1
ATOM 2422 O O . PHE B 1 131 ? 87.061 38.568 72.094 1.00 17.41 131 PHE B O 1
ATOM 2430 N N . LEU B 1 132 ? 86.373 37.492 70.225 1.00 16.31 132 LEU B N 1
ATOM 2431 C CA . LEU B 1 132 ? 85.425 38.522 69.820 1.00 15.51 132 LEU B CA 1
ATOM 2432 C C . LEU B 1 132 ? 84.362 38.808 70.892 1.00 15.54 132 LEU B C 1
ATOM 2433 O O . LEU B 1 132 ? 84.151 39.973 71.256 1.00 14.93 132 LEU B O 1
ATOM 2438 N N . ASN B 1 133 ? 83.689 37.762 71.386 1.00 15.79 133 ASN B N 1
ATOM 2439 C CA . ASN B 1 133 ? 82.649 37.952 72.422 1.00 16.05 133 ASN B CA 1
ATOM 2440 C C . ASN B 1 133 ? 83.251 38.552 73.693 1.00 15.84 133 ASN B C 1
ATOM 2441 O O . ASN B 1 133 ? 82.624 39.387 74.340 1.00 16.13 133 ASN B O 1
ATOM 2446 N N . ASP B 1 134 ? 84.479 38.143 74.011 1.00 15.71 134 ASP B N 1
ATOM 2447 C CA . ASP B 1 134 ? 85.236 38.687 75.144 1.00 15.68 134 ASP B CA 1
ATOM 2448 C C . ASP B 1 134 ? 85.485 40.192 75.009 1.00 15.73 134 ASP B C 1
ATOM 2449 O O . ASP B 1 134 ? 85.231 40.954 75.947 1.00 15.74 134 ASP B O 1
ATOM 2454 N N . LEU B 1 135 ? 85.957 40.625 73.841 1.00 15.71 135 LEU B N 1
ATOM 2455 C CA . LEU B 1 135 ? 86.161 42.060 73.573 1.00 15.88 135 LEU B CA 1
ATOM 2456 C C . LEU B 1 135 ? 84.850 42.867 73.677 1.00 16.65 135 LEU B C 1
ATOM 2457 O O . LEU B 1 135 ? 84.814 43.943 74.289 1.00 16.69 135 LEU B O 1
ATOM 2462 N N . GLN B 1 136 ? 83.792 42.331 73.069 1.00 17.51 136 GLN B N 1
ATOM 2463 C CA . GLN B 1 136 ? 82.456 42.930 73.062 1.00 18.56 136 GLN B CA 1
ATOM 2464 C C . GLN B 1 136 ? 81.879 43.089 74.460 1.00 18.78 136 GLN B C 1
ATOM 2465 O O . GLN B 1 136 ? 81.246 44.099 74.754 1.00 19.08 136 GLN B O 1
ATOM 2471 N N . THR B 1 137 ? 82.100 42.084 75.308 1.00 19.41 137 THR B N 1
ATOM 2472 C CA . THR B 1 137 ? 81.641 42.088 76.699 1.00 19.58 137 THR B CA 1
ATOM 2473 C C . THR B 1 137 ? 82.695 42.683 77.634 1.00 20.01 137 THR B C 1
ATOM 2474 O O . THR B 1 137 ? 82.601 42.548 78.859 1.00 20.04 137 THR B O 1
ATOM 2478 N N . ASP B 1 138 ? 83.697 43.332 77.043 1.00 20.11 138 ASP B N 1
ATOM 2479 C CA . ASP B 1 138 ? 84.820 43.938 77.773 1.00 20.26 138 ASP B CA 1
ATOM 2480 C C . ASP B 1 138 ? 85.413 43.019 78.854 1.00 19.72 138 ASP B C 1
ATOM 2481 O O . ASP B 1 138 ? 85.673 43.450 79.979 1.00 19.52 138 ASP B O 1
ATOM 2486 N N . SER B 1 139 ? 85.620 41.754 78.492 1.00 19.35 139 SER B N 1
ATOM 2487 C CA . SER B 1 139 ? 86.177 40.747 79.402 1.00 19.05 139 SER B CA 1
ATOM 2488 C C . SER B 1 139 ? 87.335 39.918 78.810 1.00 18.74 139 SER B C 1
ATOM 2489 O O . SER B 1 139 ? 87.591 38.796 79.263 1.00 18.56 139 SER B O 1
ATOM 2492 N N . ALA B 1 140 ? 88.028 40.459 77.808 1.00 18.12 140 ALA B N 1
ATOM 2493 C CA . ALA B 1 140 ? 89.161 39.756 77.191 1.00 18.14 140 ALA B CA 1
ATOM 2494 C C . ALA B 1 140 ? 90.368 39.671 78.125 1.00 18.10 140 ALA B C 1
ATOM 2495 O O . ALA B 1 140 ? 90.739 40.658 78.768 1.00 18.23 140 ALA B O 1
ATOM 2497 N N . SER B 1 141 ? 90.967 38.485 78.199 1.00 17.96 141 SER B N 1
ATOM 2498 C CA . SER B 1 141 ? 92.114 38.237 79.072 1.00 17.89 141 SER B CA 1
ATOM 2499 C C . SER B 1 141 ? 92.902 37.046 78.569 1.00 18.03 141 SER B C 1
ATOM 2500 O O . SER B 1 141 ? 92.353 36.190 77.879 1.00 18.13 141 SER B O 1
ATOM 2503 N N . LYS B 1 142 ? 94.178 36.982 78.945 1.00 18.22 142 LYS B N 1
ATOM 2504 C CA . LYS B 1 142 ? 95.015 35.819 78.658 1.00 18.61 142 LYS B CA 1
ATOM 2505 C C . LYS B 1 142 ? 94.396 34.515 79.175 1.00 18.37 142 LYS B C 1
ATOM 2506 O O . LYS B 1 142 ? 94.316 33.528 78.436 1.00 18.41 142 LYS B O 1
ATOM 2512 N N . ASP B 1 143 ? 93.965 34.516 80.438 1.00 18.10 143 ASP B N 1
ATOM 2513 C CA . ASP B 1 143 ? 93.343 33.335 81.041 1.00 17.79 143 ASP B CA 1
ATOM 2514 C C . ASP B 1 143 ? 92.132 32.836 80.250 1.00 17.28 143 ASP B C 1
ATOM 2515 O O . ASP B 1 143 ? 91.911 31.624 80.161 1.00 17.13 143 ASP B O 1
ATOM 2520 N N . ASN B 1 144 ? 91.355 33.766 79.690 1.00 16.38 144 ASN B N 1
ATOM 2521 C CA . ASN B 1 144 ? 90.191 33.409 78.878 1.00 16.27 144 ASN B CA 1
ATOM 2522 C C . ASN B 1 144 ? 90.576 32.829 77.513 1.00 15.83 144 ASN B C 1
ATOM 2523 O O . ASN B 1 144 ? 89.754 32.198 76.852 1.00 15.63 144 ASN B O 1
ATOM 2528 N N . LEU B 1 145 ? 91.821 33.062 77.103 1.00 15.41 145 LEU B N 1
ATOM 2529 C CA . LEU B 1 145 ? 92.339 32.548 75.840 1.00 15.58 145 LEU B CA 1
ATOM 2530 C C . LEU B 1 145 ? 92.886 31.135 76.024 1.00 15.58 145 LEU B C 1
ATOM 2531 O O . LEU B 1 145 ? 92.664 30.270 75.178 1.00 15.14 145 LEU B O 1
ATOM 2536 N N . GLU B 1 146 ? 93.603 30.912 77.130 1.00 16.08 146 GLU B N 1
ATOM 2537 C CA . GLU B 1 146 ? 94.052 29.566 77.500 1.00 16.60 146 GLU B CA 1
ATOM 2538 C C . GLU B 1 146 ? 92.876 28.649 77.783 1.00 15.83 146 GLU B C 1
ATOM 2539 O O . GLU B 1 146 ? 92.944 27.449 77.507 1.00 15.96 146 GLU B O 1
ATOM 2545 N N . LYS B 1 147 ? 91.815 29.210 78.357 1.00 15.33 147 LYS B N 1
ATOM 2546 C CA . LYS B 1 147 ? 90.547 28.492 78.558 1.00 15.38 147 LYS B CA 1
ATOM 2547 C C . LYS B 1 147 ? 90.124 27.756 77.279 1.00 14.87 147 LYS B C 1
ATOM 2548 O O . LYS B 1 147 ? 89.943 26.528 77.279 1.00 14.97 147 LYS B O 1
ATOM 2554 N N . VAL B 1 148 ? 90.012 28.514 76.191 1.00 14.33 148 VAL B N 1
ATOM 2555 C CA . VAL B 1 148 ? 89.578 28.006 74.885 1.00 13.86 148 VAL B CA 1
ATOM 2556 C C . VAL B 1 148 ? 90.609 27.079 74.218 1.00 13.30 148 VAL B C 1
ATOM 2557 O O . VAL B 1 148 ? 90.241 26.141 73.518 1.00 13.22 148 VAL B O 1
ATOM 2561 N N . VAL B 1 149 ? 91.898 27.345 74.417 1.00 13.28 149 VAL B N 1
ATOM 2562 C CA . VAL B 1 149 ? 92.932 26.444 73.910 1.00 12.81 149 VAL B CA 1
ATOM 2563 C C . VAL B 1 149 ? 92.765 25.069 74.566 1.00 13.44 149 VAL B C 1
ATOM 2564 O O . VAL B 1 149 ? 92.602 24.048 73.879 1.00 12.86 149 VAL B O 1
ATOM 2568 N N . LYS B 1 150 ? 92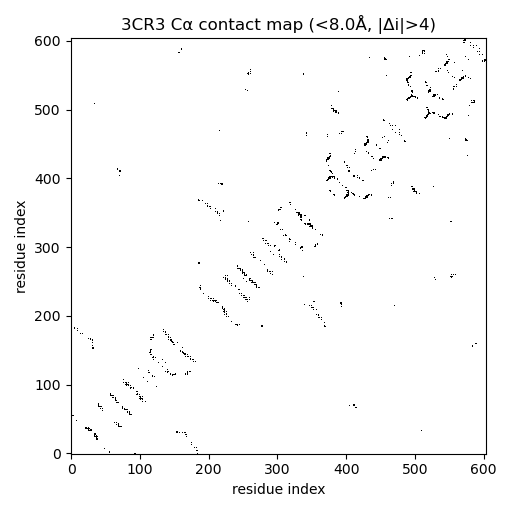.764 25.057 75.896 1.00 13.54 150 LYS B N 1
ATOM 2569 C CA . LYS B 1 150 ? 92.563 23.835 76.653 1.00 14.34 150 LYS B CA 1
ATOM 2570 C C . LYS B 1 150 ? 91.245 23.171 76.275 1.00 14.30 150 LYS B C 1
ATOM 2571 O O . LYS B 1 150 ? 91.194 21.948 76.161 1.00 14.95 150 LYS B O 1
ATOM 2577 N N . ALA B 1 151 ? 90.198 23.976 76.060 1.00 14.09 151 ALA B N 1
ATOM 2578 C CA . ALA B 1 151 ? 88.865 23.460 75.719 1.00 13.64 151 ALA B CA 1
ATOM 2579 C C . ALA B 1 151 ? 88.775 22.794 74.342 1.00 13.94 151 ALA B C 1
ATOM 2580 O O . ALA B 1 151 ? 87.857 22.007 74.095 1.00 13.76 151 ALA B O 1
ATOM 2582 N N . SER B 1 152 ? 89.720 23.116 73.451 1.00 13.55 152 SER B N 1
ATOM 2583 C CA . SER B 1 152 ? 89.776 22.504 72.117 1.00 13.52 152 SER B CA 1
ATOM 2584 C C . SER B 1 152 ? 90.099 21.006 72.164 1.00 13.48 152 SER B C 1
ATOM 2585 O O . SER B 1 152 ? 89.719 20.267 71.262 1.00 13.13 152 SER B O 1
ATOM 2588 N N . ALA B 1 153 ? 90.772 20.557 73.228 1.00 13.88 153 ALA B N 1
ATOM 2589 C CA . ALA B 1 153 ? 91.164 19.141 73.361 1.00 13.53 153 ALA B CA 1
ATOM 2590 C C . ALA B 1 153 ? 89.981 18.181 73.310 1.00 13.57 153 ALA B C 1
ATOM 2591 O O . ALA B 1 153 ? 90.088 17.074 72.757 1.00 13.82 153 ALA B O 1
ATOM 2593 N N . GLY B 1 154 ? 88.854 18.609 73.875 1.00 13.13 154 GLY B N 1
ATOM 2594 C CA . GLY B 1 154 ? 87.681 17.748 73.996 1.00 13.21 154 GLY B CA 1
ATOM 2595 C C . GLY B 1 154 ? 86.693 17.860 72.853 1.00 13.31 154 GLY B C 1
ATOM 2596 O O . GLY B 1 154 ? 85.714 17.118 72.806 1.00 13.42 154 GLY B O 1
ATOM 2597 N N . LEU B 1 155 ? 86.946 18.790 71.937 1.00 13.02 155 LEU B N 1
ATOM 2598 C CA . LEU B 1 155 ? 86.127 18.932 70.746 1.00 13.10 155 LEU B CA 1
ATOM 2599 C C . LEU B 1 155 ? 86.459 17.872 69.704 1.00 13.18 155 LEU B C 1
ATOM 2600 O O . LEU B 1 155 ? 87.627 17.529 69.491 1.00 13.48 155 LEU B O 1
ATOM 2605 N N . LEU B 1 156 ? 85.426 17.352 69.051 1.00 13.07 156 LEU B N 1
ATOM 2606 C CA . LEU B 1 156 ? 85.624 16.487 67.892 1.00 12.77 156 LEU B CA 1
ATOM 2607 C C . LEU B 1 156 ? 85.942 17.331 66.661 1.00 12.07 156 LEU B C 1
ATOM 2608 O O . LEU B 1 156 ? 85.162 18.210 66.306 1.00 11.56 156 LEU B O 1
ATOM 2613 N N . ALA B 1 157 ? 87.081 17.055 66.014 1.00 11.67 157 ALA B N 1
ATOM 2614 C CA . ALA B 1 157 ? 87.459 17.724 64.760 1.00 11.08 157 ALA B CA 1
ATOM 2615 C C . ALA B 1 157 ? 86.598 17.248 63.615 1.00 11.46 157 ALA B C 1
ATOM 2616 O O . ALA B 1 157 ? 86.564 16.048 63.288 1.00 11.03 157 ALA B O 1
ATOM 2618 N N . THR B 1 158 ? 85.888 18.192 63.015 1.00 11.42 158 THR B N 1
ATOM 2619 C CA . THR B 1 158 ? 85.061 17.899 61.862 1.00 11.88 158 THR B CA 1
ATOM 2620 C C . THR B 1 158 ? 85.549 18.725 60.663 1.00 11.49 158 THR B C 1
ATOM 2621 O O . THR B 1 158 ? 84.895 18.739 59.632 1.00 11.03 158 THR B O 1
ATOM 2625 N N . LYS B 1 159 ? 86.711 19.386 60.811 1.00 10.94 159 LYS B N 1
ATOM 2626 C CA . LYS B 1 159 ? 87.334 20.170 59.738 1.00 10.78 159 LYS B CA 1
ATOM 2627 C C . LYS B 1 159 ? 88.848 19.955 59.721 1.00 10.85 159 LYS B C 1
ATOM 2628 O O . LYS B 1 159 ? 89.450 19.654 60.751 1.00 11.29 159 LYS B O 1
ATOM 2634 N N . GLY B 1 160 ? 89.455 20.102 58.550 1.00 10.91 160 GLY B N 1
ATOM 2635 C CA . GLY B 1 160 ? 90.927 20.049 58.410 1.00 10.82 160 GLY B CA 1
ATOM 2636 C C . GLY B 1 160 ? 91.510 18.647 58.508 1.00 10.68 160 GLY B C 1
ATOM 2637 O O . GLY B 1 160 ? 90.772 17.647 58.562 1.00 10.70 160 GLY B O 1
ATOM 2638 N N . ARG B 1 161 ? 92.839 18.573 58.543 1.00 10.19 161 ARG B N 1
ATOM 2639 C CA . ARG B 1 161 ? 93.544 17.301 58.709 1.00 10.15 161 ARG B CA 1
ATOM 2640 C C . ARG B 1 161 ? 93.112 16.539 59.955 1.00 9.34 161 ARG B C 1
ATOM 2641 O O . ARG B 1 161 ? 93.051 15.309 59.942 1.00 9.66 161 ARG B O 1
ATOM 2649 N N . ALA B 1 162 ? 92.795 17.268 61.019 1.00 8.70 162 ALA B N 1
ATOM 2650 C CA . ALA B 1 162 ? 92.373 16.659 62.287 1.00 9.10 162 ALA B CA 1
ATOM 2651 C C . ALA B 1 162 ? 91.118 15.811 62.132 1.00 9.02 162 ALA B C 1
ATOM 2652 O O . ALA B 1 162 ? 90.925 14.839 62.868 1.00 9.12 162 ALA B O 1
ATOM 2654 N N . SER B 1 163 ? 90.277 16.176 61.170 1.00 9.04 163 SER B N 1
ATOM 2655 C CA . SER B 1 163 ? 88.975 15.531 61.004 1.00 9.85 163 SER B CA 1
ATOM 2656 C C . SER B 1 163 ? 89.078 14.091 60.494 1.00 10.42 163 SER B C 1
ATOM 2657 O O . SER B 1 163 ? 88.150 13.312 60.661 1.00 9.83 163 SER B O 1
ATOM 2660 N N . TYR B 1 164 ? 90.210 13.746 59.875 1.00 11.35 164 TYR B N 1
ATOM 2661 C CA . TYR B 1 164 ? 90.436 12.384 59.365 1.00 12.14 164 TYR B CA 1
ATOM 2662 C C . TYR B 1 164 ? 90.610 11.360 60.484 1.00 12.24 164 TYR B C 1
ATOM 2663 O O . TYR B 1 164 ? 90.511 10.140 60.252 1.00 11.85 164 TYR B O 1
ATOM 2672 N N . LEU B 1 165 ? 90.859 11.854 61.695 1.00 12.04 165 LEU B N 1
ATOM 2673 C CA . LEU B 1 165 ? 91.034 10.978 62.843 1.00 12.39 165 LEU B CA 1
ATOM 2674 C C . LEU B 1 165 ? 89.742 10.717 63.624 1.00 12.64 165 LEU B C 1
ATOM 2675 O O . LEU B 1 165 ? 89.754 9.958 64.589 1.00 12.76 165 LEU B O 1
ATOM 2680 N N . GLY B 1 166 ? 88.640 11.335 63.209 1.00 12.94 166 GLY B N 1
ATOM 2681 C CA . GLY B 1 166 ? 87.336 11.112 63.860 1.00 13.92 166 GLY B CA 1
ATOM 2682 C C . GLY B 1 166 ? 87.457 11.341 65.355 1.00 14.33 166 GLY B C 1
ATOM 2683 O O . GLY B 1 166 ? 87.999 12.364 65.787 1.00 14.58 166 GLY B O 1
ATOM 2684 N N . GLU B 1 167 ? 86.993 10.373 66.143 1.00 14.69 167 GLU B N 1
ATOM 2685 C CA . GLU B 1 167 ? 87.024 10.473 67.600 1.00 15.36 167 GLU B CA 1
ATOM 2686 C C . GLU B 1 167 ? 88.443 10.419 68.159 1.00 14.83 167 GLU B C 1
ATOM 2687 O O . GLU B 1 167 ? 88.671 10.821 69.291 1.00 14.44 167 GLU B O 1
ATOM 2693 N N . ARG B 1 168 ? 89.388 9.932 67.359 1.00 14.77 168 ARG B N 1
ATOM 2694 C CA . ARG B 1 168 ? 90.791 9.876 67.750 1.00 15.15 168 ARG B CA 1
ATOM 2695 C C . ARG B 1 168 ? 91.429 11.272 67.839 1.00 15.26 168 ARG B C 1
ATOM 2696 O O . ARG B 1 168 ? 92.609 11.402 68.194 1.00 14.89 168 ARG B O 1
ATOM 2704 N N . SER B 1 169 ? 90.651 12.301 67.480 1.00 15.28 169 SER B N 1
ATOM 2705 C CA . SER B 1 169 ? 91.066 13.695 67.620 1.00 15.26 169 SER B CA 1
ATOM 2706 C C . SER B 1 169 ? 90.684 14.256 68.995 1.00 15.12 169 SER B C 1
ATOM 2707 O O . SER B 1 169 ? 91.066 15.365 69.348 1.00 14.88 169 SER B O 1
ATOM 2710 N N . ILE B 1 170 ? 89.922 13.491 69.765 1.00 15.31 170 ILE B N 1
ATOM 2711 C CA . ILE B 1 170 ? 89.541 13.939 71.094 1.00 15.64 170 ILE B CA 1
ATOM 2712 C C . ILE B 1 170 ? 90.679 13.627 72.052 1.00 15.62 170 ILE B C 1
ATOM 2713 O O . ILE B 1 170 ? 91.276 12.552 71.981 1.00 15.85 170 ILE B O 1
ATOM 2718 N N . GLY B 1 171 ? 91.007 14.589 72.916 1.00 15.54 171 GLY B N 1
ATOM 2719 C CA . GLY B 1 171 ? 92.140 14.442 73.822 1.00 14.81 171 GLY B CA 1
ATOM 2720 C C . GLY B 1 171 ? 93.348 15.179 73.283 1.00 14.34 171 GLY B C 1
ATOM 2721 O O . GLY B 1 171 ? 94.456 15.078 73.825 1.00 14.77 171 GLY B O 1
ATOM 2722 N N . HIS B 1 172 ? 93.132 15.940 72.218 1.00 14.05 172 HIS B N 1
ATOM 2723 C CA . HIS B 1 172 ? 94.228 16.652 71.563 1.00 13.63 172 HIS B CA 1
ATOM 2724 C C . HIS B 1 172 ? 93.916 18.120 71.275 1.00 13.35 172 HIS B C 1
ATOM 2725 O O . HIS B 1 172 ? 92.934 18.438 70.606 1.00 13.55 172 HIS B O 1
ATOM 2732 N N . ILE B 1 173 ? 94.753 19.008 71.809 1.00 12.90 173 ILE B N 1
ATOM 2733 C CA . ILE B 1 173 ? 94.601 20.452 71.603 1.00 12.70 173 ILE B CA 1
ATOM 2734 C C . ILE B 1 173 ? 94.866 20.844 70.138 1.00 11.95 173 ILE B C 1
ATOM 2735 O O . ILE B 1 173 ? 95.858 20.425 69.532 1.00 11.79 173 ILE B O 1
ATOM 2740 N N . ASP B 1 174 ? 93.952 21.621 69.573 1.00 11.65 174 ASP B N 1
ATOM 2741 C CA . ASP B 1 174 ? 94.089 22.109 68.200 1.00 11.10 174 ASP B CA 1
ATOM 2742 C C . ASP B 1 174 ? 95.230 23.109 68.039 1.00 10.88 174 ASP B C 1
ATOM 2743 O O . ASP B 1 174 ? 95.225 24.143 68.704 1.00 11.21 174 ASP B O 1
ATOM 2748 N N . PRO B 1 175 ? 96.209 22.806 67.155 1.00 11.00 175 PRO B N 1
ATOM 2749 C CA . PRO B 1 175 ? 97.350 23.701 66.933 1.00 10.95 175 PRO B CA 1
ATOM 2750 C C . PRO B 1 175 ? 97.001 25.091 66.393 1.00 11.01 175 PRO B C 1
ATOM 2751 O O . PRO B 1 175 ? 97.652 26.072 66.798 1.00 11.10 175 PRO B O 1
ATOM 2755 N N . GLY B 1 176 ? 95.977 25.186 65.540 1.00 9.99 176 GLY B N 1
ATOM 2756 C CA . GLY B 1 176 ? 95.530 26.477 65.012 1.00 9.87 176 GLY B CA 1
ATOM 2757 C C . GLY B 1 176 ? 94.929 27.354 66.105 1.00 9.84 176 GLY B C 1
ATOM 2758 O O . GLY B 1 176 ? 95.103 28.581 66.110 1.00 10.08 176 GLY B O 1
ATOM 2759 N N . THR B 1 177 ? 94.223 26.712 67.028 1.00 9.81 177 THR B N 1
ATOM 2760 C CA . THR B 1 177 ? 93.626 27.378 68.172 1.00 9.77 177 THR B CA 1
ATOM 2761 C C . THR B 1 177 ? 94.730 27.918 69.093 1.00 9.99 177 THR B C 1
ATOM 2762 O O . THR B 1 177 ? 94.600 29.021 69.642 1.00 10.46 177 THR B O 1
ATOM 2766 N N . GLN B 1 178 ? 95.818 27.161 69.243 1.00 9.66 178 GLN B N 1
ATOM 2767 C CA . GLN B 1 178 ? 96.968 27.636 70.012 1.00 9.79 178 GLN B CA 1
ATOM 2768 C C . GLN B 1 178 ? 97.672 28.815 69.351 1.00 9.32 178 GLN B C 1
ATOM 2769 O O . GLN B 1 178 ? 97.967 29.792 70.037 1.00 9.73 178 GLN B O 1
ATOM 2775 N N . SER B 1 179 ? 97.950 28.745 68.047 1.00 9.31 179 SER B N 1
ATOM 2776 C CA . SER B 1 179 ? 98.622 29.879 67.393 1.00 9.41 179 SER B CA 1
ATOM 2777 C C . SER B 1 179 ? 97.789 31.178 67.369 1.00 9.39 179 SER B C 1
ATOM 2778 O O . SER B 1 179 ? 98.360 32.271 67.385 1.00 9.47 179 SER B O 1
ATOM 2781 N N . SER B 1 180 ? 96.459 31.049 67.326 1.00 9.07 180 SER B N 1
ATOM 2782 C CA . SER B 1 180 ? 95.539 32.197 67.391 1.00 8.28 180 SER B CA 1
ATOM 2783 C C . SER B 1 180 ? 95.490 32.807 68.805 1.00 8.11 180 SER B C 1
ATOM 2784 O O . SER B 1 180 ? 95.309 34.011 68.951 1.00 7.36 180 SER B O 1
ATOM 2787 N N . ALA B 1 181 ? 95.631 31.962 69.826 1.00 7.84 181 ALA B N 1
ATOM 2788 C CA . ALA B 1 181 ? 95.831 32.410 71.204 1.00 8.77 181 ALA B CA 1
ATOM 2789 C C . ALA B 1 181 ? 97.062 33.300 71.386 1.00 8.95 181 ALA B C 1
ATOM 2790 O O . ALA B 1 181 ? 96.980 34.327 72.054 1.00 9.03 181 ALA B O 1
ATOM 2792 N N . TYR B 1 182 ? 98.195 32.910 70.805 1.00 9.21 182 TYR B N 1
ATOM 2793 C CA . TYR B 1 182 ? 99.386 33.769 70.837 1.00 9.44 182 TYR B CA 1
ATOM 2794 C C . TYR B 1 182 ? 99.098 35.096 70.140 1.00 9.33 182 TYR B C 1
ATOM 2795 O O . TYR B 1 182 ? 99.492 36.170 70.621 1.00 8.67 182 TYR B O 1
ATOM 2804 N N . LEU B 1 183 ? 98.400 35.012 69.005 1.00 9.25 183 LEU B N 1
ATOM 2805 C CA . LEU B 1 183 ? 98.030 36.195 68.240 1.00 9.20 183 LEU B CA 1
ATOM 2806 C C . LEU B 1 183 ? 97.278 37.199 69.118 1.00 9.14 183 LEU B C 1
ATOM 2807 O O . LEU B 1 183 ? 97.616 38.379 69.154 1.00 8.86 183 LEU B O 1
ATOM 2812 N N . PHE B 1 184 ? 96.285 36.699 69.838 1.00 9.71 184 PHE B N 1
ATOM 2813 C CA . PHE B 1 184 ? 95.397 37.529 70.643 1.00 10.04 184 PHE B CA 1
ATOM 2814 C C . PHE B 1 184 ? 96.017 38.018 71.958 1.00 10.73 184 PHE B C 1
ATOM 2815 O O . PHE B 1 184 ? 95.722 39.135 72.400 1.00 9.94 184 PHE B O 1
ATOM 2823 N N . GLU B 1 185 ? 96.870 37.202 72.578 1.00 11.37 185 GLU B N 1
ATOM 2824 C CA . GLU B 1 185 ? 97.492 37.611 73.845 1.00 13.30 185 GLU B CA 1
ATOM 2825 C C . GLU B 1 185 ? 98.544 38.703 73.628 1.00 12.48 185 GLU B C 1
ATOM 2826 O O . GLU B 1 185 ? 98.660 39.641 74.428 1.00 12.61 185 GLU B O 1
ATOM 2832 N N . THR B 1 186 ? 99.287 38.590 72.532 1.00 11.97 186 THR B N 1
ATOM 2833 C CA . THR B 1 186 ? 100.209 39.639 72.118 1.00 11.70 186 THR B CA 1
ATOM 2834 C C . THR B 1 186 ? 99.452 40.903 71.688 1.00 11.48 186 THR B C 1
ATOM 2835 O O . THR B 1 186 ? 99.927 42.014 71.913 1.00 11.25 186 THR B O 1
ATOM 2839 N N . LEU B 1 187 ? 98.262 40.744 71.102 1.00 11.05 187 LEU B N 1
ATOM 2840 C CA . LEU B 1 187 ? 97.450 41.913 70.776 1.00 10.56 187 LEU B CA 1
ATOM 2841 C C . LEU B 1 187 ? 97.006 42.652 72.051 1.00 11.28 187 LEU B C 1
ATOM 2842 O O . LEU B 1 187 ? 97.132 43.862 72.129 1.00 10.42 187 LEU B O 1
ATOM 2847 N N . LEU B 1 188 ? 96.498 41.915 73.034 1.00 12.06 188 LEU B N 1
ATOM 2848 C CA . LEU B 1 188 ? 96.096 42.500 74.319 1.00 13.48 188 LEU B CA 1
ATOM 2849 C C . LEU B 1 188 ? 97.261 43.162 75.070 1.00 14.55 188 LEU B C 1
ATOM 2850 O O . LEU B 1 188 ? 97.052 44.115 75.830 1.00 13.87 188 LEU B O 1
ATOM 2855 N N . GLU B 1 189 ? 98.474 42.653 74.853 1.00 15.88 189 GLU B N 1
ATOM 2856 C CA . GLU B 1 189 ? 99.685 43.239 75.440 1.00 18.28 189 GLU B CA 1
ATOM 2857 C C . GLU B 1 189 ? 99.892 44.676 74.977 1.00 18.72 189 GLU B C 1
ATOM 2858 O O . GLU B 1 189 ? 100.258 45.552 75.771 1.00 18.83 189 GLU B O 1
ATOM 2864 N N . VAL B 1 190 ? 99.648 44.911 73.691 1.00 19.67 190 VAL B N 1
ATOM 2865 C CA . VAL B 1 190 ? 100.033 46.166 73.062 1.00 20.52 190 VAL B CA 1
ATOM 2866 C C . VAL B 1 190 ? 98.870 47.122 72.789 1.00 21.37 190 VAL B C 1
ATOM 2867 O O . VAL B 1 190 ? 99.092 48.322 72.609 1.00 21.88 190 VAL B O 1
ATOM 2871 N N . VAL B 1 191 ? 97.640 46.612 72.764 1.00 21.92 191 VAL B N 1
ATOM 2872 C CA . VAL B 1 191 ? 96.498 47.471 72.426 1.00 22.86 191 VAL B CA 1
ATOM 2873 C C . VAL B 1 191 ? 96.021 48.348 73.591 1.00 23.32 191 VAL B C 1
ATOM 2874 O O . VAL B 1 191 ? 95.747 49.541 73.394 1.00 23.96 191 VAL B O 1
ATOM 2878 N N . ALA B 1 192 ? 95.951 47.761 74.789 1.00 23.89 192 ALA B N 1
ATOM 2879 C CA . ALA B 1 192 ? 95.430 48.422 75.995 1.00 24.49 192 ALA B CA 1
ATOM 2880 C C . ALA B 1 192 ? 93.956 48.822 75.864 1.00 24.80 192 ALA B C 1
ATOM 2881 O O . ALA B 1 192 ? 93.056 48.083 76.282 1.00 25.03 192 ALA B O 1
ATOM 2883 N N . TYR C 2 1 ? 98.325 -5.318 61.075 1.00 16.95 3 TYR C N 1
ATOM 2884 C CA . TYR C 2 1 ? 97.786 -4.528 59.918 1.00 17.24 3 TYR C CA 1
ATOM 2885 C C . TYR C 2 1 ? 98.823 -3.683 59.194 1.00 16.95 3 TYR C C 1
ATOM 2886 O O . TYR C 2 1 ? 99.736 -3.130 59.811 1.00 17.34 3 TYR C O 1
ATOM 2895 N N . GLY C 2 2 ? 98.655 -3.581 57.878 1.00 16.46 4 GLY C N 1
ATOM 2896 C CA . GLY C 2 2 ? 99.444 -2.703 57.039 1.00 15.83 4 GLY C CA 1
ATOM 2897 C C . GLY C 2 2 ? 98.608 -2.088 55.935 1.00 15.36 4 GLY C C 1
ATOM 2898 O O . GLY C 2 2 ? 97.448 -2.478 55.718 1.00 15.35 4 GLY C O 1
ATOM 2899 N N . ILE C 2 3 ? 99.211 -1.147 55.217 1.00 14.88 5 ILE C N 1
ATOM 2900 C CA . ILE C 2 3 ? 98.554 -0.452 54.104 1.00 14.41 5 ILE C CA 1
ATOM 2901 C C . ILE C 2 3 ? 99.299 -0.702 52.785 1.00 14.01 5 ILE C C 1
ATOM 2902 O O . ILE C 2 3 ? 100.513 -0.560 52.728 1.00 13.17 5 ILE C O 1
ATOM 2907 N N . VAL C 2 4 ? 98.571 -1.091 51.736 1.00 13.20 6 VAL C N 1
ATOM 2908 C CA . VAL C 2 4 ? 99.173 -1.263 50.398 1.00 13.31 6 VAL C CA 1
ATOM 2909 C C . VAL C 2 4 ? 98.498 -0.349 49.356 1.00 13.99 6 VAL C C 1
ATOM 2910 O O . VAL C 2 4 ? 97.256 -0.333 49.228 1.00 12.57 6 VAL C O 1
ATOM 2914 N N . ILE C 2 5 ? 99.335 0.399 48.640 1.00 14.15 7 ILE C N 1
ATOM 2915 C CA . ILE C 2 5 ? 98.904 1.290 47.560 1.00 15.18 7 ILE C CA 1
ATOM 2916 C C . ILE C 2 5 ? 99.288 0.712 46.201 1.00 15.10 7 ILE C C 1
ATOM 2917 O O . ILE C 2 5 ? 100.461 0.373 45.963 1.00 13.71 7 ILE C O 1
ATOM 2922 N N . VAL C 2 6 ? 98.291 0.582 45.324 1.00 14.32 8 VAL C N 1
ATOM 2923 C CA . VAL C 2 6 ? 98.528 0.112 43.958 1.00 13.80 8 VAL C CA 1
ATOM 2924 C C . VAL C 2 6 ? 98.065 1.183 42.970 1.00 13.61 8 VAL C C 1
ATOM 2925 O O . VAL C 2 6 ? 96.878 1.563 42.953 1.00 12.72 8 VAL C O 1
ATOM 2929 N N . SER C 2 7 ? 98.985 1.655 42.136 1.00 12.72 9 SER C N 1
ATOM 2930 C CA . SER C 2 7 ? 98.648 2.682 41.157 1.00 13.01 9 SER C CA 1
ATOM 2931 C C . SER C 2 7 ? 99.195 2.327 39.794 1.00 13.58 9 SER C C 1
ATOM 2932 O O . SER C 2 7 ? 100.203 1.613 39.681 1.00 13.81 9 SER C O 1
ATOM 2935 N N . HIS C 2 8 ? 98.515 2.814 38.757 1.00 13.00 10 HIS C N 1
ATOM 2936 C CA . HIS C 2 8 ? 99.053 2.766 37.405 1.00 12.90 10 HIS C CA 1
ATOM 2937 C C . HIS C 2 8 ? 100.369 3.554 37.272 1.00 12.68 10 HIS C C 1
ATOM 2938 O O . HIS C 2 8 ? 101.103 3.364 36.320 1.00 12.13 10 HIS C O 1
ATOM 2945 N N . SER C 2 9 ? 100.649 4.438 38.226 1.00 13.10 11 SER C N 1
ATOM 2946 C CA . SER C 2 9 ? 101.791 5.357 38.103 1.00 13.23 11 SER C CA 1
ATOM 2947 C C . SER C 2 9 ? 102.798 5.189 39.239 1.00 12.75 11 SER C C 1
ATOM 2948 O O . SER C 2 9 ? 102.427 5.250 40.415 1.00 13.35 11 SER C O 1
ATOM 2951 N N . PRO C 2 10 ? 104.080 4.962 38.889 1.00 12.67 12 PRO C N 1
ATOM 2952 C CA . PRO C 2 10 ? 105.121 4.906 39.930 1.00 12.35 12 PRO C CA 1
ATOM 2953 C C . PRO C 2 10 ? 105.234 6.214 40.697 1.00 12.04 12 PRO C C 1
ATOM 2954 O O . PRO C 2 10 ? 105.438 6.188 41.907 1.00 12.15 12 PRO C O 1
ATOM 2958 N N . GLU C 2 11 ? 105.098 7.337 39.999 1.00 11.80 13 GLU C N 1
ATOM 2959 C CA . GLU C 2 11 ? 105.143 8.651 40.637 1.00 12.27 13 GLU C CA 1
ATOM 2960 C C . GLU C 2 11 ? 103.992 8.869 41.620 1.00 12.14 13 GLU C C 1
ATOM 2961 O O . GLU C 2 11 ? 104.204 9.362 42.731 1.00 12.34 13 GLU C O 1
ATOM 2967 N N . ILE C 2 12 ? 102.767 8.510 41.225 1.00 11.93 14 ILE C N 1
ATOM 2968 C CA . ILE C 2 12 ? 101.652 8.616 42.177 1.00 11.53 14 ILE C CA 1
ATOM 2969 C C . ILE C 2 12 ? 101.954 7.743 43.400 1.00 11.49 14 ILE C C 1
ATOM 2970 O O . ILE C 2 12 ? 101.810 8.186 44.532 1.00 11.37 14 ILE C O 1
ATOM 2975 N N . ALA C 2 13 ? 102.414 6.515 43.173 1.00 12.31 15 ALA C N 1
ATOM 2976 C CA . ALA C 2 13 ? 102.662 5.597 44.278 1.00 12.58 15 ALA C CA 1
ATOM 2977 C C . ALA C 2 13 ? 103.680 6.183 45.244 1.00 13.42 15 ALA C C 1
ATOM 2978 O O . ALA C 2 13 ? 103.471 6.165 46.455 1.00 13.48 15 ALA C O 1
ATOM 2980 N N . SER C 2 14 ? 104.761 6.728 44.687 1.00 14.11 16 SER C N 1
ATOM 2981 C CA . SER C 2 14 ? 105.838 7.340 45.456 1.00 14.82 16 SER C CA 1
ATOM 2982 C C . SER C 2 14 ? 105.381 8.608 46.177 1.00 14.75 16 SER C C 1
ATOM 2983 O O . SER C 2 14 ? 105.621 8.762 47.374 1.00 15.29 16 SER C O 1
ATOM 2986 N N . GLY C 2 15 ? 104.728 9.520 45.462 1.00 14.51 17 GLY C N 1
ATOM 2987 C CA . GLY C 2 15 ? 104.254 10.745 46.102 1.00 14.39 17 GLY C CA 1
ATOM 2988 C C . GLY C 2 15 ? 103.209 10.505 47.183 1.00 14.57 17 GLY C C 1
ATOM 2989 O O . GLY C 2 15 ? 103.217 11.182 48.226 1.00 14.57 17 GLY C O 1
ATOM 2990 N N . LEU C 2 16 ? 102.310 9.545 46.952 1.00 14.33 18 LEU C N 1
ATOM 2991 C CA . LEU C 2 16 ? 101.262 9.234 47.954 1.00 14.35 18 LEU C CA 1
ATOM 2992 C C . LEU C 2 16 ? 101.871 8.665 49.232 1.00 14.58 18 LEU C C 1
ATOM 2993 O O . LEU C 2 16 ? 101.466 9.024 50.343 1.00 14.00 18 LEU C O 1
ATOM 2998 N N . LYS C 2 17 ? 102.868 7.792 49.075 1.00 15.51 19 LYS C N 1
ATOM 2999 C CA . LYS C 2 17 ? 103.577 7.227 50.231 1.00 15.63 19 LYS C CA 1
ATOM 3000 C C . LYS C 2 17 ? 104.161 8.357 51.084 1.00 15.66 19 LYS C C 1
ATOM 3001 O O . LYS C 2 17 ? 104.003 8.364 52.295 1.00 15.47 19 LYS C O 1
ATOM 3007 N N . LYS C 2 18 ? 104.800 9.327 50.434 1.00 16.42 20 LYS C N 1
ATOM 3008 C CA . LYS C 2 18 ? 105.403 10.462 51.141 1.00 17.06 20 LYS C CA 1
ATOM 3009 C C . LYS C 2 18 ? 104.359 11.346 51.819 1.00 17.09 20 LYS C C 1
ATOM 3010 O O . LYS C 2 18 ? 104.511 11.713 52.985 1.00 16.97 20 LYS C O 1
ATOM 3016 N N . LEU C 2 19 ? 103.289 11.668 51.096 1.00 17.26 21 LEU C N 1
ATOM 3017 C CA . LEU C 2 19 ? 102.162 12.374 51.702 1.00 17.59 21 LEU C CA 1
ATOM 3018 C C . LEU C 2 19 ? 101.738 11.653 52.987 1.00 16.47 21 LEU C C 1
ATOM 3019 O O . LEU C 2 19 ? 101.661 12.248 54.055 1.00 16.15 21 LEU C O 1
ATOM 3024 N N . ILE C 2 20 ? 101.489 10.357 52.869 1.00 16.32 22 ILE C N 1
ATOM 3025 C CA . ILE C 2 20 ? 101.042 9.538 53.987 1.00 15.63 22 ILE C CA 1
ATOM 3026 C C . ILE C 2 20 ? 102.062 9.448 55.132 1.00 15.86 22 ILE C C 1
ATOM 3027 O O . ILE C 2 20 ? 101.674 9.459 56.290 1.00 14.89 22 ILE C O 1
ATOM 3032 N N . ARG C 2 21 ? 103.355 9.394 54.808 1.00 15.60 23 ARG C N 1
ATOM 3033 C CA . ARG C 2 21 ? 104.388 9.261 55.835 1.00 16.64 23 ARG C CA 1
ATOM 3034 C C . ARG C 2 21 ? 104.396 10.420 56.829 1.00 17.22 23 ARG C C 1
ATOM 3035 O O . ARG C 2 21 ? 104.726 10.220 57.991 1.00 17.03 23 ARG C O 1
ATOM 3043 N N . GLU C 2 22 ? 103.983 11.604 56.367 1.00 17.95 24 GLU C N 1
ATOM 3044 C CA . GLU C 2 22 ? 103.821 12.794 57.216 1.00 19.35 24 GLU C CA 1
ATOM 3045 C C . GLU C 2 22 ? 102.800 12.625 58.346 1.00 18.53 24 GLU C C 1
ATOM 3046 O O . GLU C 2 22 ? 102.915 13.288 59.379 1.00 18.96 24 GLU C O 1
ATOM 3052 N N . VAL C 2 23 ? 101.795 11.767 58.151 1.00 17.99 25 VAL C N 1
ATOM 3053 C CA . VAL C 2 23 ? 100.769 11.517 59.184 1.00 17.53 25 VAL C CA 1
ATOM 3054 C C . VAL C 2 23 ? 100.835 10.110 59.777 1.00 17.94 25 VAL C C 1
ATOM 3055 O O . VAL C 2 23 ? 100.173 9.803 60.786 1.00 18.23 25 VAL C O 1
ATOM 3059 N N . ALA C 2 24 ? 101.630 9.253 59.148 1.00 17.81 26 ALA C N 1
ATOM 3060 C CA . ALA C 2 24 ? 101.712 7.860 59.562 1.00 17.97 26 ALA C CA 1
ATOM 3061 C C . ALA C 2 24 ? 103.142 7.347 59.412 1.00 17.60 26 ALA C C 1
ATOM 3062 O O . ALA C 2 24 ? 103.438 6.595 58.494 1.00 17.06 26 ALA C O 1
ATOM 3064 N N . LYS C 2 25 ? 104.016 7.782 60.319 1.00 18.42 27 LYS C N 1
ATOM 3065 C CA . LYS C 2 25 ? 105.449 7.454 60.278 1.00 19.04 27 LYS C CA 1
ATOM 3066 C C . LYS C 2 25 ? 105.788 5.987 60.546 1.00 18.84 27 LYS C C 1
ATOM 3067 O O . LYS C 2 25 ? 106.805 5.465 60.042 1.00 19.30 27 LYS C O 1
ATOM 3073 N N . ASN C 2 26 ? 104.949 5.333 61.339 1.00 18.75 28 ASN C N 1
ATOM 3074 C CA . ASN C 2 26 ? 105.301 4.046 61.955 1.00 19.06 28 ASN C CA 1
ATOM 3075 C C . ASN C 2 26 ? 104.536 2.840 61.431 1.00 19.18 28 ASN C C 1
ATOM 3076 O O . ASN C 2 26 ? 104.874 1.689 61.754 1.00 19.90 28 ASN C O 1
ATOM 3081 N N . ILE C 2 27 ? 103.509 3.095 60.623 1.00 18.18 29 ILE C N 1
ATOM 3082 C CA . ILE C 2 27 ? 102.701 2.017 60.071 1.00 17.75 29 ILE C CA 1
ATOM 3083 C C . ILE C 2 27 ? 103.462 1.197 59.032 1.00 17.46 29 ILE C C 1
ATOM 3084 O O . ILE C 2 27 ? 104.414 1.681 58.411 1.00 17.87 29 ILE C O 1
ATOM 3089 N N . SER C 2 28 ? 103.022 -0.041 58.846 1.00 17.28 30 SER C N 1
ATOM 3090 C CA . SER C 2 28 ? 103.551 -0.897 57.801 1.00 18.40 30 SER C CA 1
ATOM 3091 C C . SER C 2 28 ? 102.938 -0.451 56.468 1.00 17.77 30 SER C C 1
ATOM 3092 O O . SER C 2 28 ? 101.727 -0.560 56.272 1.00 17.87 30 SER C O 1
ATOM 3095 N N . LEU C 2 29 ? 103.764 0.071 55.571 1.00 16.68 31 LEU C N 1
ATOM 3096 C CA . LEU C 2 29 ? 103.254 0.724 54.368 1.00 16.87 31 LEU C CA 1
ATOM 3097 C C . LEU C 2 29 ? 104.020 0.357 53.098 1.00 17.05 31 LEU C C 1
ATOM 3098 O O . LEU C 2 29 ? 105.234 0.548 53.031 1.00 16.13 31 LEU C O 1
ATOM 3103 N N . THR C 2 30 ? 103.311 -0.176 52.096 1.00 17.15 32 THR C N 1
ATOM 3104 C CA . THR C 2 30 ? 103.921 -0.447 50.778 1.00 17.68 32 THR C CA 1
ATOM 3105 C C . THR C 2 30 ? 103.140 0.225 49.649 1.00 17.43 32 THR C C 1
ATOM 3106 O O . THR C 2 30 ? 101.909 0.259 49.663 1.00 16.50 32 THR C O 1
ATOM 3110 N N . ALA C 2 31 ? 103.873 0.790 48.695 1.00 17.11 33 ALA C N 1
ATOM 3111 C CA . ALA C 2 31 ? 103.263 1.396 47.517 1.00 17.06 33 ALA C CA 1
ATOM 3112 C C . ALA C 2 31 ? 103.939 0.849 46.287 1.00 17.20 33 ALA C C 1
ATOM 3113 O O . ALA C 2 31 ? 105.182 0.735 46.256 1.00 17.17 33 ALA C O 1
ATOM 3115 N N . ILE C 2 32 ? 103.127 0.498 45.286 1.00 15.96 34 ILE C N 1
ATOM 3116 C CA . ILE C 2 32 ? 103.632 0.075 43.977 1.00 16.04 34 ILE C CA 1
ATOM 3117 C C . ILE C 2 32 ? 102.885 0.771 42.844 1.00 15.57 34 ILE C C 1
ATOM 3118 O O . ILE C 2 32 ? 101.648 0.907 42.876 1.00 14.50 34 ILE C O 1
ATOM 3123 N N . GLY C 2 33 ? 103.640 1.218 41.852 1.00 14.48 35 GLY C N 1
ATOM 3124 C CA . GLY C 2 33 ? 103.058 1.894 40.714 1.00 14.58 35 GLY C CA 1
ATOM 3125 C C . GLY C 2 33 ? 103.747 1.500 39.436 1.00 14.92 35 GLY C C 1
ATOM 3126 O O . GLY C 2 33 ? 104.975 1.337 39.408 1.00 13.86 35 GLY C O 1
ATOM 3127 N N . GLY C 2 34 ? 102.947 1.329 38.384 1.00 15.18 36 GLY C N 1
ATOM 3128 C CA . GLY C 2 34 ? 103.458 1.145 37.031 1.00 16.24 36 GLY C CA 1
ATOM 3129 C C . GLY C 2 34 ? 103.947 -0.253 36.749 1.00 17.17 36 GLY C C 1
ATOM 3130 O O . GLY C 2 34 ? 103.908 -1.134 37.612 1.00 16.71 36 GLY C O 1
ATOM 3131 N N . LEU C 2 35 ? 104.412 -0.447 35.525 1.00 19.03 37 LEU C N 1
ATOM 3132 C CA . LEU C 2 35 ? 104.996 -1.712 35.109 1.00 20.93 37 LEU C CA 1
ATOM 3133 C C . LEU C 2 35 ? 106.515 -1.713 35.303 1.00 21.93 37 LEU C C 1
ATOM 3134 O O . LEU C 2 35 ? 107.103 -0.692 35.660 1.00 21.56 37 LEU C O 1
ATOM 3139 N N . GLU C 2 36 ? 107.131 -2.868 35.075 1.00 23.26 38 GLU C N 1
ATOM 3140 C CA . GLU C 2 36 ? 108.578 -3.037 35.245 1.00 25.21 38 GLU C CA 1
ATOM 3141 C C . GLU C 2 36 ? 109.435 -2.125 34.376 1.00 25.53 38 GLU C C 1
ATOM 3142 O O . GLU C 2 36 ? 110.596 -1.895 34.710 1.00 25.97 38 GLU C O 1
ATOM 3148 N N . ASN C 2 37 ? 108.870 -1.597 33.283 1.00 26.19 39 ASN C N 1
ATOM 3149 C CA . ASN C 2 37 ? 109.598 -0.669 32.398 1.00 26.34 39 ASN C CA 1
ATOM 3150 C C . ASN C 2 37 ? 109.382 0.821 32.668 1.00 26.57 39 ASN C C 1
ATOM 3151 O O . ASN C 2 37 ? 109.791 1.674 31.867 1.00 27.02 39 ASN C O 1
ATOM 3156 N N . GLY C 2 38 ? 108.736 1.136 33.777 1.00 26.47 40 GLY C N 1
ATOM 3157 C CA . GLY C 2 38 ? 108.424 2.520 34.086 1.00 26.74 40 GLY C CA 1
ATOM 3158 C C . GLY C 2 38 ? 107.177 3.047 33.397 1.00 26.60 40 GLY C C 1
ATOM 3159 O O . GLY C 2 38 ? 106.715 4.136 33.737 1.00 27.08 40 GLY C O 1
ATOM 3160 N N . GLU C 2 39 ? 106.637 2.293 32.437 1.00 26.19 41 GLU C N 1
ATOM 3161 C CA . GLU C 2 39 ? 105.379 2.667 31.769 1.00 26.66 41 GLU C CA 1
ATOM 3162 C C . GLU C 2 39 ? 104.152 2.527 32.678 1.00 25.43 41 GLU C C 1
ATOM 3163 O O . GLU C 2 39 ? 104.123 1.705 33.606 1.00 24.53 41 GLU C O 1
ATOM 3169 N N . ILE C 2 40 ? 103.145 3.344 32.373 1.00 24.53 42 ILE C N 1
ATOM 3170 C CA . ILE C 2 40 ? 101.853 3.342 33.041 1.00 23.37 42 ILE C CA 1
ATOM 3171 C C . ILE C 2 40 ? 101.182 1.968 32.946 1.00 22.98 42 ILE C C 1
ATOM 3172 O O . ILE C 2 40 ? 101.019 1.445 31.849 1.00 23.07 42 ILE C O 1
ATOM 3177 N N . GLY C 2 41 ? 100.804 1.396 34.095 1.00 22.26 43 GLY C N 1
ATOM 3178 C CA . GLY C 2 41 ? 100.070 0.136 34.149 1.00 21.18 43 GLY C CA 1
ATOM 3179 C C . GLY C 2 41 ? 100.200 -0.557 35.494 1.00 21.45 43 GLY C C 1
ATOM 3180 O O . GLY C 2 41 ? 100.802 -0.023 36.431 1.00 20.67 43 GLY C O 1
ATOM 3181 N N . THR C 2 42 ? 99.622 -1.749 35.604 1.00 21.35 44 THR C N 1
ATOM 3182 C CA . THR C 2 42 ? 99.791 -2.584 36.794 1.00 21.90 44 THR C CA 1
ATOM 3183 C C . THR C 2 42 ? 99.953 -4.041 36.376 1.00 22.68 44 THR C C 1
ATOM 3184 O O . THR C 2 42 ? 99.481 -4.439 35.312 1.00 22.74 44 THR C O 1
ATOM 3188 N N . SER C 2 43 ? 100.628 -4.837 37.200 1.00 23.83 45 SER C N 1
ATOM 3189 C CA . SER C 2 43 ? 100.743 -6.281 36.928 1.00 24.95 45 SER C CA 1
ATOM 3190 C C . SER C 2 43 ? 100.531 -7.127 38.163 1.00 24.74 45 SER C C 1
ATOM 3191 O O . SER C 2 43 ? 100.712 -6.658 39.283 1.00 25.21 45 SER C O 1
ATOM 3194 N N . PHE C 2 44 ? 100.139 -8.376 37.938 1.00 24.89 46 PHE C N 1
ATOM 3195 C CA . PHE C 2 44 ? 99.999 -9.365 38.990 1.00 24.89 46 PHE C CA 1
ATOM 3196 C C . PHE C 2 44 ? 101.286 -9.454 39.818 1.00 24.54 46 PHE C C 1
ATOM 3197 O O . PHE C 2 44 ? 101.244 -9.377 41.046 1.00 24.02 46 PHE C O 1
ATOM 3205 N N . ASP C 2 45 ? 102.408 -9.602 39.119 1.00 24.30 47 ASP C N 1
ATOM 3206 C CA . ASP C 2 45 ? 103.722 -9.827 39.721 1.00 24.14 47 ASP C CA 1
ATOM 3207 C C . ASP C 2 45 ? 104.105 -8.744 40.710 1.00 23.38 47 ASP C C 1
ATOM 3208 O O . ASP C 2 45 ? 104.561 -9.042 41.807 1.00 22.51 47 ASP C O 1
ATOM 3213 N N . ARG C 2 46 ? 103.909 -7.492 40.308 1.00 23.28 48 ARG C N 1
ATOM 3214 C CA . ARG C 2 46 ? 104.270 -6.345 41.141 1.00 23.29 48 ARG C CA 1
ATOM 3215 C C . ARG C 2 46 ? 103.303 -6.161 42.310 1.00 23.07 48 ARG C C 1
ATOM 3216 O O . ARG C 2 46 ? 103.733 -5.916 43.429 1.00 22.70 48 ARG C O 1
ATOM 3224 N N . VAL C 2 47 ? 102.007 -6.333 42.060 1.00 23.03 49 VAL C N 1
ATOM 3225 C CA . VAL C 2 47 ? 101.016 -6.330 43.145 1.00 23.48 49 VAL C CA 1
ATOM 3226 C C . VAL C 2 47 ? 101.339 -7.427 44.181 1.00 23.68 49 VAL C C 1
ATOM 3227 O O . VAL C 2 47 ? 101.393 -7.151 45.374 1.00 22.63 49 VAL C O 1
ATOM 3239 N N . ASN C 2 49 ? 104.255 -8.849 44.718 1.00 26.37 51 ASN C N 1
ATOM 3240 C CA . ASN C 2 49 ? 105.475 -8.337 45.356 1.00 27.00 51 ASN C CA 1
ATOM 3241 C C . ASN C 2 49 ? 105.199 -7.394 46.529 1.00 26.62 51 ASN C C 1
ATOM 3242 O O . ASN C 2 49 ? 105.683 -7.623 47.633 1.00 26.43 51 ASN C O 1
ATOM 3247 N N . ALA C 2 50 ? 104.434 -6.328 46.281 1.00 26.57 52 ALA C N 1
ATOM 3248 C CA . ALA C 2 50 ? 104.084 -5.347 47.323 1.00 26.60 52 ALA C CA 1
ATOM 3249 C C . ALA C 2 50 ? 103.366 -5.981 48.526 1.00 26.66 52 ALA C C 1
ATOM 3250 O O . ALA C 2 50 ? 103.592 -5.594 49.676 1.00 26.51 52 ALA C O 1
ATOM 3252 N N . ILE C 2 51 ? 102.479 -6.932 48.243 1.00 26.68 53 ILE C N 1
ATOM 3253 C CA . ILE C 2 51 ? 101.789 -7.698 49.273 1.00 26.81 53 ILE C CA 1
ATOM 3254 C C . ILE C 2 51 ? 102.787 -8.482 50.144 1.00 27.60 53 ILE C C 1
ATOM 3255 O O . ILE C 2 51 ? 102.711 -8.449 51.376 1.00 27.44 53 ILE C O 1
ATOM 3260 N N . GLU C 2 52 ? 103.730 -9.168 49.505 1.00 28.17 54 GLU C N 1
ATOM 3261 C CA . GLU C 2 52 ? 104.699 -9.973 50.255 1.00 29.15 54 GLU C CA 1
ATOM 3262 C C . GLU C 2 52 ? 105.809 -9.133 50.902 1.00 29.24 54 GLU C C 1
ATOM 3263 O O . GLU C 2 52 ? 106.365 -9.519 51.928 1.00 29.04 54 GLU C O 1
ATOM 3269 N N . GLU C 2 53 ? 106.089 -7.965 50.326 1.00 29.56 55 GLU C N 1
ATOM 3270 C CA . GLU C 2 53 ? 107.055 -7.026 50.904 1.00 30.51 55 GLU C CA 1
ATOM 3271 C C . GLU C 2 53 ? 106.545 -6.407 52.222 1.00 29.80 55 GLU C C 1
ATOM 3272 O O . GLU C 2 53 ? 107.316 -6.223 53.168 1.00 29.57 55 GLU C O 1
ATOM 3278 N N . ASN C 2 54 ? 105.245 -6.118 52.287 1.00 29.18 56 ASN C N 1
ATOM 3279 C CA . ASN C 2 54 ? 104.624 -5.598 53.509 1.00 28.39 56 ASN C CA 1
ATOM 3280 C C . ASN C 2 54 ? 104.807 -6.563 54.685 1.00 28.45 56 ASN C C 1
ATOM 3281 O O . ASN C 2 54 ? 104.574 -7.765 54.544 1.00 28.43 56 ASN C O 1
ATOM 3286 N N . GLU C 2 55 ? 105.240 -6.027 55.828 1.00 28.06 57 GLU C N 1
ATOM 3287 C CA . GLU C 2 55 ? 105.531 -6.824 57.032 1.00 28.13 57 GLU C CA 1
ATOM 3288 C C . GLU C 2 55 ? 104.270 -7.449 57.648 1.00 26.98 57 GLU C C 1
ATOM 3289 O O . GLU C 2 55 ? 104.333 -8.502 58.292 1.00 26.94 57 GLU C O 1
ATOM 3295 N N . ALA C 2 56 ? 103.133 -6.798 57.437 1.00 25.20 58 ALA C N 1
ATOM 3296 C CA . ALA C 2 56 ? 101.882 -7.213 58.047 1.00 24.10 58 ALA C CA 1
ATOM 3297 C C . ALA C 2 56 ? 101.206 -8.389 57.328 1.00 23.47 58 ALA C C 1
ATOM 3298 O O . ALA C 2 56 ? 101.489 -8.662 56.159 1.00 22.79 58 ALA C O 1
ATOM 3300 N N . ASP C 2 57 ? 100.312 -9.062 58.055 1.00 23.04 59 ASP C N 1
ATOM 3301 C CA . ASP C 2 57 ? 99.588 -10.251 57.593 1.00 22.85 59 ASP C CA 1
ATOM 3302 C C . ASP C 2 57 ? 98.148 -9.915 57.198 1.00 21.80 59 ASP C C 1
ATOM 3303 O O . ASP C 2 57 ? 97.481 -10.712 56.530 1.00 21.17 59 ASP C O 1
ATOM 3308 N N . ASN C 2 58 ? 97.667 -8.758 57.660 1.00 20.50 60 ASN C N 1
ATOM 3309 C CA . ASN C 2 58 ? 96.319 -8.278 57.362 1.00 19.20 60 ASN C CA 1
ATOM 3310 C C . ASN C 2 58 ? 96.442 -6.940 56.637 1.00 17.96 60 ASN C C 1
ATOM 3311 O O . ASN C 2 58 ? 96.854 -5.952 57.245 1.00 16.92 60 ASN C O 1
ATOM 3316 N N . LEU C 2 59 ? 96.092 -6.908 55.348 1.00 16.67 61 LEU C N 1
ATOM 3317 C CA . LEU C 2 59 ? 96.402 -5.754 54.502 1.00 15.75 61 LEU C CA 1
ATOM 3318 C C . LEU C 2 59 ? 95.165 -5.020 54.020 1.00 15.26 61 LEU C C 1
ATOM 3319 O O . LEU C 2 59 ? 94.247 -5.634 53.453 1.00 14.78 61 LEU C O 1
ATOM 3324 N N . LEU C 2 60 ? 95.140 -3.715 54.311 1.00 14.89 62 LEU C N 1
ATOM 3325 C CA . LEU C 2 60 ? 94.148 -2.780 53.771 1.00 14.68 62 LEU C CA 1
ATOM 3326 C C . LEU C 2 60 ? 94.713 -2.258 52.465 1.00 14.01 62 LEU C C 1
ATOM 3327 O O . LEU C 2 60 ? 95.802 -1.656 52.448 1.00 13.64 62 LEU C O 1
ATOM 3332 N N . THR C 2 61 ? 94.010 -2.544 51.364 1.00 12.96 63 THR C N 1
ATOM 3333 C CA . THR C 2 61 ? 94.539 -2.259 50.023 1.00 12.20 63 THR C CA 1
ATOM 3334 C C . THR C 2 61 ? 93.737 -1.226 49.224 1.00 12.33 63 THR C C 1
ATOM 3335 O O . THR C 2 61 ? 92.486 -1.195 49.279 1.00 11.62 63 THR C O 1
ATOM 3339 N N . PHE C 2 62 ? 94.473 -0.404 48.475 1.00 11.88 64 PHE C N 1
ATOM 3340 C CA . PHE C 2 62 ? 93.910 0.734 47.713 1.00 12.28 64 PHE C CA 1
ATOM 3341 C C . PHE C 2 62 ? 94.453 0.792 46.286 1.00 12.22 64 PHE C C 1
ATOM 3342 O O . PHE C 2 62 ? 95.623 0.474 46.049 1.00 12.23 64 PHE C O 1
ATOM 3350 N N . PHE C 2 63 ? 93.599 1.201 45.344 1.00 11.31 65 PHE C N 1
ATOM 3351 C CA . PHE C 2 63 ? 93.937 1.194 43.918 1.00 10.80 65 PHE C CA 1
ATOM 3352 C C . PHE C 2 63 ? 93.376 2.410 43.206 1.00 10.58 65 PHE C C 1
ATOM 3353 O O . PHE C 2 63 ? 92.476 3.059 43.731 1.00 9.27 65 PHE C O 1
ATOM 3361 N N . ASP C 2 64 ? 93.891 2.739 42.019 1.00 10.49 66 ASP C N 1
ATOM 3362 C CA . ASP C 2 64 ? 93.269 3.845 41.268 1.00 11.78 66 ASP C CA 1
ATOM 3363 C C . ASP C 2 64 ? 92.131 3.398 40.366 1.00 12.19 66 ASP C C 1
ATOM 3364 O O . ASP C 2 64 ? 90.996 3.772 40.612 1.00 11.86 66 ASP C O 1
ATOM 3369 N N . LEU C 2 65 ? 92.458 2.606 39.337 1.00 13.23 67 LEU C N 1
ATOM 3370 C CA . LEU C 2 65 ? 91.509 2.153 38.313 1.00 14.53 67 LEU C CA 1
ATOM 3371 C C . LEU C 2 65 ? 91.191 0.658 38.416 1.00 15.09 67 LEU C C 1
ATOM 3372 O O . LEU C 2 65 ? 91.952 -0.111 39.017 1.00 15.28 67 LEU C O 1
ATOM 3377 N N . GLY C 2 66 ? 90.067 0.263 37.814 1.00 14.98 68 GLY C N 1
ATOM 3378 C CA . GLY C 2 66 ? 89.542 -1.109 37.855 1.00 15.44 68 GLY C CA 1
ATOM 3379 C C . GLY C 2 66 ? 90.478 -2.272 37.555 1.00 15.16 68 GLY C C 1
ATOM 3380 O O . GLY C 2 66 ? 90.363 -3.338 38.152 1.00 15.20 68 GLY C O 1
ATOM 3381 N N . SER C 2 67 ? 91.387 -2.091 36.613 1.00 14.98 69 SER C N 1
ATOM 3382 C CA . SER C 2 67 ? 92.352 -3.148 36.285 1.00 14.91 69 SER C CA 1
ATOM 3383 C C . SER C 2 67 ? 93.396 -3.368 37.400 1.00 14.79 69 SER C C 1
ATOM 3384 O O . SER C 2 67 ? 93.903 -4.471 37.553 1.00 15.51 69 SER C O 1
ATOM 3387 N N . ALA C 2 68 ? 93.726 -2.314 38.148 1.00 14.43 70 ALA C N 1
ATOM 3388 C CA . ALA C 2 68 ? 94.522 -2.434 39.371 1.00 14.28 70 ALA C CA 1
ATOM 3389 C C . ALA C 2 68 ? 93.784 -3.248 40.453 1.00 14.19 70 ALA C C 1
ATOM 3390 O O . ALA C 2 68 ? 94.377 -4.087 41.144 1.00 13.41 70 ALA C O 1
ATOM 3392 N N . ARG C 2 69 ? 92.484 -3.005 40.583 1.00 14.18 71 ARG C N 1
ATOM 3393 C CA . ARG C 2 69 ? 91.639 -3.781 41.480 1.00 15.15 71 ARG C CA 1
ATOM 3394 C C . ARG C 2 69 ? 91.634 -5.269 41.130 1.00 15.70 71 ARG C C 1
ATOM 3395 O O . ARG C 2 69 ? 91.667 -6.118 42.023 1.00 14.82 71 ARG C O 1
ATOM 3411 N N . ASN C 2 71 ? 93.963 -6.969 39.659 1.00 15.99 73 ASN C N 1
ATOM 3412 C CA . ASN C 2 71 ? 95.229 -7.534 40.096 1.00 14.84 73 ASN C CA 1
ATOM 3413 C C . ASN C 2 71 ? 95.283 -7.741 41.613 1.00 14.21 73 ASN C C 1
ATOM 3414 O O . ASN C 2 71 ? 95.809 -8.751 42.074 1.00 13.84 73 ASN C O 1
ATOM 3419 N N . LEU C 2 72 ? 94.705 -6.811 42.380 1.00 12.91 74 LEU C N 1
ATOM 3420 C CA . LEU C 2 72 ? 94.561 -7.019 43.821 1.00 12.97 74 LEU C CA 1
ATOM 3421 C C . LEU C 2 72 ? 93.701 -8.245 44.134 1.00 13.53 74 LEU C C 1
ATOM 3422 O O . LEU C 2 72 ? 94.057 -9.055 45.009 1.00 12.94 74 LEU C O 1
ATOM 3427 N N . ASP C 2 73 ? 92.584 -8.382 43.416 1.00 13.95 75 ASP C N 1
ATOM 3428 C CA . ASP C 2 73 ? 91.671 -9.516 43.593 1.00 14.85 75 ASP C CA 1
ATOM 3429 C C . ASP C 2 73 ? 92.403 -10.842 43.362 1.00 14.88 75 ASP C C 1
ATOM 3430 O O . ASP C 2 73 ? 92.315 -11.763 44.174 1.00 14.50 75 ASP C O 1
ATOM 3435 N N . LEU C 2 74 ? 93.103 -10.922 42.228 1.00 15.03 76 LEU C N 1
ATOM 3436 C CA . LEU C 2 74 ? 93.904 -12.084 41.883 1.00 15.71 76 LEU C CA 1
ATOM 3437 C C . LEU C 2 74 ? 94.874 -12.431 43.006 1.00 15.99 76 LEU C C 1
ATOM 3438 O O . LEU C 2 74 ? 94.929 -13.581 43.439 1.00 15.91 76 LEU C O 1
ATOM 3443 N N . VAL C 2 75 ? 95.614 -11.435 43.491 1.00 16.17 77 VAL C N 1
ATOM 3444 C CA . VAL C 2 75 ? 96.612 -11.666 44.548 1.00 16.67 77 VAL C CA 1
ATOM 3445 C C . VAL C 2 75 ? 95.927 -12.173 45.827 1.00 17.36 77 VAL C C 1
ATOM 3446 O O . VAL C 2 75 ? 96.379 -13.138 46.462 1.00 16.74 77 VAL C O 1
ATOM 3450 N N . SER C 2 76 ? 94.810 -11.539 46.169 1.00 18.03 78 SER C N 1
ATOM 3451 C CA . SER C 2 76 ? 94.027 -11.929 47.339 1.00 19.21 78 SER C CA 1
ATOM 3452 C C . SER C 2 76 ? 93.661 -13.410 47.332 1.00 19.75 78 SER C C 1
ATOM 3453 O O . SER C 2 76 ? 93.657 -14.057 48.381 1.00 19.94 78 SER C O 1
ATOM 3456 N N . GLU C 2 77 ? 93.387 -13.943 46.144 1.00 20.59 79 GLU C N 1
ATOM 3457 C CA . GLU C 2 77 ? 93.023 -15.348 45.960 1.00 21.66 79 GLU C CA 1
ATOM 3458 C C . GLU C 2 77 ? 94.205 -16.312 46.045 1.00 22.16 79 GLU C C 1
ATOM 3459 O O . GLU C 2 77 ? 94.007 -17.523 46.084 1.00 21.92 79 GLU C O 1
ATOM 3473 N N . THR C 2 79 ? 97.165 -15.582 48.109 1.00 21.24 81 THR C N 1
ATOM 3474 C CA . THR C 2 79 ? 97.982 -15.347 49.280 1.00 19.81 81 THR C CA 1
ATOM 3475 C C . THR C 2 79 ? 97.260 -15.803 50.550 1.00 19.55 81 THR C C 1
ATOM 3476 O O . THR C 2 79 ? 96.018 -15.807 50.616 1.00 18.64 81 THR C O 1
ATOM 3480 N N . ASP C 2 80 ? 98.046 -16.200 51.550 1.00 18.93 82 ASP C N 1
ATOM 3481 C CA . ASP C 2 80 ? 97.504 -16.511 52.863 1.00 18.86 82 ASP C CA 1
ATOM 3482 C C . ASP C 2 80 ? 97.335 -15.264 53.724 1.00 19.06 82 ASP C C 1
ATOM 3483 O O . ASP C 2 80 ? 96.705 -15.321 54.787 1.00 19.74 82 ASP C O 1
ATOM 3488 N N . LYS C 2 81 ? 97.917 -14.148 53.287 1.00 18.55 83 LYS C N 1
ATOM 3489 C CA . LYS C 2 81 ? 97.655 -12.863 53.935 1.00 18.67 83 LYS C CA 1
ATOM 3490 C C . LYS C 2 81 ? 96.187 -12.486 53.714 1.00 18.85 83 LYS C C 1
ATOM 3491 O O . LYS C 2 81 ? 95.596 -12.846 52.707 1.00 18.28 83 LYS C O 1
ATOM 3497 N N . GLU C 2 82 ? 95.602 -11.778 54.669 1.00 19.08 84 GLU C N 1
ATOM 3498 C CA . GLU C 2 82 ? 94.222 -11.338 54.535 1.00 19.54 84 GLU C CA 1
ATOM 3499 C C . GLU C 2 82 ? 94.118 -9.924 53.969 1.00 18.22 84 GLU C C 1
ATOM 3500 O O . GLU C 2 82 ? 94.443 -8.948 54.637 1.00 17.83 84 GLU C O 1
ATOM 3506 N N . LEU C 2 83 ? 93.657 -9.839 52.725 1.00 17.39 85 LEU C N 1
ATOM 3507 C CA . LEU C 2 83 ? 93.512 -8.569 52.030 1.00 16.82 85 LEU C CA 1
ATOM 3508 C C . LEU C 2 83 ? 92.097 -8.058 52.097 1.00 16.46 85 LEU C C 1
ATOM 3509 O O . LEU C 2 83 ? 91.147 -8.803 51.897 1.00 16.16 85 LEU C O 1
ATOM 3514 N N . THR C 2 84 ? 91.973 -6.775 52.395 1.00 16.33 86 THR C N 1
ATOM 3515 C CA . THR C 2 84 ? 90.724 -6.082 52.164 1.00 16.57 86 THR C CA 1
ATOM 3516 C C . THR C 2 84 ? 90.995 -5.054 51.095 1.00 16.41 86 THR C C 1
ATOM 3517 O O . THR C 2 84 ? 91.952 -4.285 51.191 1.00 16.66 86 THR C O 1
ATOM 3521 N N . ILE C 2 85 ? 90.174 -5.087 50.056 1.00 16.18 87 ILE C N 1
ATOM 3522 C CA . ILE C 2 85 ? 90.305 -4.172 48.937 1.00 16.44 87 ILE C CA 1
ATOM 3523 C C . ILE C 2 85 ? 89.157 -3.176 49.014 1.00 16.48 87 ILE C C 1
ATOM 3524 O O . ILE C 2 85 ? 87.976 -3.556 48.941 1.00 16.94 87 ILE C O 1
ATOM 3529 N N . PHE C 2 86 ? 89.510 -1.904 49.151 1.00 15.84 88 PHE C N 1
ATOM 3530 C CA . PHE C 2 86 ? 88.530 -0.865 49.399 1.00 15.60 88 PHE C CA 1
ATOM 3531 C C . PHE C 2 86 ? 88.189 -0.092 48.123 1.00 15.29 88 PHE C C 1
ATOM 3532 O O . PHE C 2 86 ? 89.068 0.456 47.462 1.00 14.88 88 PHE C O 1
ATOM 3540 N N . ASN C 2 87 ? 86.903 -0.059 47.774 1.00 15.69 89 ASN C N 1
ATOM 3541 C CA . ASN C 2 87 ? 86.447 0.641 46.584 1.00 16.29 89 ASN C CA 1
ATOM 3542 C C . ASN C 2 87 ? 86.235 2.118 46.844 1.00 15.87 89 ASN C C 1
ATOM 3543 O O . ASN C 2 87 ? 85.114 2.633 46.729 1.00 15.82 89 ASN C O 1
ATOM 3548 N N . VAL C 2 88 ? 87.333 2.791 47.180 1.00 15.32 90 VAL C N 1
ATOM 3549 C CA . VAL C 2 88 ? 87.332 4.167 47.633 1.00 14.10 90 VAL C CA 1
ATOM 3550 C C . VAL C 2 88 ? 88.414 4.929 46.839 1.00 14.30 90 VAL C C 1
ATOM 3551 O O . VAL C 2 88 ? 89.259 4.305 46.196 1.00 13.78 90 VAL C O 1
ATOM 3555 N N . PRO C 2 89 ? 88.378 6.269 46.867 1.00 13.79 91 PRO C N 1
ATOM 3556 C CA . PRO C 2 89 ? 89.442 7.073 46.257 1.00 13.39 91 PRO C CA 1
ATOM 3557 C C . PRO C 2 89 ? 90.832 6.667 46.741 1.00 12.58 91 PRO C C 1
ATOM 3558 O O . PRO C 2 89 ? 91.057 6.474 47.935 1.00 12.97 91 PRO C O 1
ATOM 3562 N N . LEU C 2 90 ? 91.763 6.542 45.811 1.00 12.69 92 LEU C N 1
ATOM 3563 C CA . LEU C 2 90 ? 93.125 6.135 46.163 1.00 11.93 92 LEU C CA 1
ATOM 3564 C C . LEU C 2 90 ? 93.803 7.076 47.156 1.00 11.76 92 LEU C C 1
ATOM 3565 O O . LEU C 2 90 ? 94.209 6.657 48.235 1.00 11.83 92 LEU C O 1
ATOM 3570 N N . ILE C 2 91 ? 93.911 8.347 46.818 1.00 12.11 93 ILE C N 1
ATOM 3571 C CA . ILE C 2 91 ? 94.611 9.283 47.719 1.00 12.67 93 ILE C CA 1
ATOM 3572 C C . ILE C 2 91 ? 93.855 9.464 49.026 1.00 13.26 93 ILE C C 1
ATOM 3573 O O . ILE C 2 91 ? 94.396 9.254 50.108 1.00 12.99 93 ILE C O 1
ATOM 3578 N N . GLU C 2 92 ? 92.584 9.836 48.917 1.00 13.58 94 GLU C N 1
ATOM 3579 C CA . GLU C 2 92 ? 91.793 10.175 50.091 1.00 13.68 94 GLU C CA 1
ATOM 3580 C C . GLU C 2 92 ? 91.498 8.966 50.962 1.00 13.45 94 GLU C C 1
ATOM 3581 O O . GLU C 2 92 ? 91.508 9.077 52.191 1.00 13.50 94 GLU C O 1
ATOM 3587 N N . GLY C 2 93 ? 91.219 7.819 50.331 1.00 13.52 95 GLY C N 1
ATOM 3588 C CA . GLY C 2 93 ? 90.989 6.560 51.073 1.00 12.84 95 GLY C CA 1
ATOM 3589 C C . GLY C 2 93 ? 92.254 6.062 51.771 1.00 12.48 95 GLY C C 1
ATOM 3590 O O . GLY C 2 93 ? 92.256 5.812 52.977 1.00 13.35 95 GLY C O 1
ATOM 3591 N N . ALA C 2 94 ? 93.344 5.915 51.026 1.00 11.92 96 ALA C N 1
ATOM 3592 C CA . ALA C 2 94 ? 94.578 5.429 51.644 1.00 11.91 96 ALA C CA 1
ATOM 3593 C C . ALA C 2 94 ? 95.013 6.369 52.763 1.00 11.60 96 ALA C C 1
ATOM 3594 O O . ALA C 2 94 ? 95.476 5.921 53.802 1.00 12.06 96 ALA C O 1
ATOM 3596 N N . TYR C 2 95 ? 94.860 7.675 52.541 1.00 12.25 97 TYR C N 1
ATOM 3597 C CA . TYR C 2 95 ? 95.252 8.686 53.527 1.00 13.27 97 TYR C CA 1
ATOM 3598 C C . TYR C 2 95 ? 94.403 8.540 54.779 1.00 13.09 97 TYR C C 1
ATOM 3599 O O . TYR C 2 95 ? 94.914 8.567 55.878 1.00 13.39 97 TYR C O 1
ATOM 3608 N N . THR C 2 96 ? 93.085 8.405 54.604 1.00 13.44 98 THR C N 1
ATOM 3609 C CA . THR C 2 96 ? 92.203 8.204 55.744 1.00 13.31 98 THR C CA 1
ATOM 3610 C C . THR C 2 96 ? 92.594 6.970 56.547 1.00 12.75 98 THR C C 1
ATOM 3611 O O . THR C 2 96 ? 92.721 7.035 57.765 1.00 12.86 98 THR C O 1
ATOM 3615 N N . ALA C 2 97 ? 92.810 5.857 55.854 1.00 12.82 99 ALA C N 1
ATOM 3616 C CA . ALA C 2 97 ? 93.108 4.583 56.513 1.00 12.46 99 ALA C CA 1
ATOM 3617 C C . ALA C 2 97 ? 94.455 4.617 57.235 1.00 12.44 99 ALA C C 1
ATOM 3618 O O . ALA C 2 97 ? 94.591 4.048 58.313 1.00 12.30 99 ALA C O 1
ATOM 3620 N N . SER C 2 98 ? 95.445 5.272 56.635 1.00 12.63 100 SER C N 1
ATOM 3621 C CA . SER C 2 98 ? 96.783 5.314 57.243 1.00 13.16 100 SER C CA 1
ATOM 3622 C C . SER C 2 98 ? 96.814 6.179 58.513 1.00 13.72 100 SER C C 1
ATOM 3623 O O . SER C 2 98 ? 97.381 5.780 59.532 1.00 14.22 100 SER C O 1
ATOM 3626 N N . ALA C 2 99 ? 96.204 7.364 58.443 1.00 14.13 101 ALA C N 1
ATOM 3627 C CA . ALA C 2 99 ? 96.173 8.303 59.577 1.00 13.85 101 ALA C CA 1
ATOM 3628 C C . ALA C 2 99 ? 95.463 7.670 60.754 1.00 13.65 101 ALA C C 1
ATOM 3629 O O . ALA C 2 99 ? 95.942 7.738 61.894 1.00 13.03 101 ALA C O 1
ATOM 3631 N N . LEU C 2 100 ? 94.312 7.053 60.473 1.00 13.78 102 LEU C N 1
ATOM 3632 C CA . LEU C 2 100 ? 93.586 6.309 61.489 1.00 13.63 102 LEU C CA 1
ATOM 3633 C C . LEU C 2 100 ? 94.427 5.167 62.064 1.00 14.19 102 LEU C C 1
ATOM 3634 O O . LEU C 2 100 ? 94.410 4.931 63.287 1.00 14.80 102 LEU C O 1
ATOM 3639 N N . LEU C 2 101 ? 95.138 4.442 61.196 1.00 13.68 103 LEU C N 1
ATOM 3640 C CA . LEU C 2 101 ? 95.885 3.280 61.657 1.00 14.04 103 LEU C CA 1
ATOM 3641 C C . LEU C 2 101 ? 97.023 3.744 62.584 1.00 14.67 103 LEU C C 1
ATOM 3642 O O . LEU C 2 101 ? 97.181 3.220 63.687 1.00 14.30 103 LEU C O 1
ATOM 3647 N N . GLU C 2 102 ? 97.773 4.753 62.140 1.00 15.05 104 GLU C N 1
ATOM 3648 C CA . GLU C 2 102 ? 98.794 5.408 62.984 1.00 16.07 104 GLU C CA 1
ATOM 3649 C C . GLU C 2 102 ? 98.275 5.807 64.366 1.00 16.40 104 GLU C C 1
ATOM 3650 O O . GLU C 2 102 ? 98.936 5.575 65.368 1.00 16.35 104 GLU C O 1
ATOM 3656 N N . ALA C 2 103 ? 97.077 6.386 64.406 1.00 17.12 105 ALA C N 1
ATOM 3657 C CA . ALA C 2 103 ? 96.486 6.924 65.635 1.00 17.58 105 ALA C CA 1
ATOM 3658 C C . ALA C 2 103 ? 95.861 5.869 66.551 1.00 17.83 105 ALA C C 1
ATOM 3659 O O . ALA C 2 103 ? 95.373 6.189 67.640 1.00 18.49 105 ALA C O 1
ATOM 3661 N N . GLY C 2 104 ? 95.851 4.620 66.098 1.00 17.90 106 GLY C N 1
ATOM 3662 C CA . GLY C 2 104 ? 95.398 3.517 66.910 1.00 17.64 106 GLY C CA 1
ATOM 3663 C C . GLY C 2 104 ? 93.972 3.070 66.667 1.00 17.95 106 GLY C C 1
ATOM 3664 O O . GLY C 2 104 ? 93.435 2.285 67.447 1.00 18.12 106 GLY C O 1
ATOM 3665 N N . ALA C 2 105 ? 93.347 3.540 65.592 1.00 17.48 107 ALA C N 1
ATOM 3666 C CA . ALA C 2 105 ? 91.991 3.098 65.273 1.00 17.12 107 ALA C CA 1
ATOM 3667 C C . ALA C 2 105 ? 91.945 1.579 65.094 1.00 16.55 107 ALA C C 1
ATOM 3668 O O . ALA C 2 105 ? 92.891 0.993 64.563 1.00 16.27 107 ALA C O 1
ATOM 3670 N N . THR C 2 106 ? 90.853 0.948 65.538 1.00 16.54 108 THR C N 1
ATOM 3671 C CA . THR C 2 106 ? 90.617 -0.473 65.237 1.00 16.10 108 THR C CA 1
ATOM 3672 C C . THR C 2 106 ? 90.340 -0.656 63.753 1.00 16.11 108 THR C C 1
ATOM 3673 O O . THR C 2 106 ? 89.958 0.295 63.065 1.00 15.98 108 THR C O 1
ATOM 3677 N N . PHE C 2 107 ? 90.524 -1.887 63.281 1.00 16.04 109 PHE C N 1
ATOM 3678 C CA . PHE C 2 107 ? 90.173 -2.291 61.926 1.00 16.24 109 PHE C CA 1
ATOM 3679 C C . PHE C 2 107 ? 88.726 -1.949 61.602 1.00 16.25 109 PHE C C 1
ATOM 3680 O O . PHE C 2 107 ? 88.420 -1.402 60.538 1.00 15.58 109 PHE C O 1
ATOM 3688 N N . GLU C 2 108 ? 87.851 -2.258 62.550 1.00 15.73 110 GLU C N 1
ATOM 3689 C CA . GLU C 2 108 ? 86.424 -2.051 62.412 1.00 15.76 110 GLU C CA 1
ATOM 3690 C C . GLU C 2 108 ? 86.069 -0.576 62.242 1.00 15.06 110 GLU C C 1
ATOM 3691 O O . GLU C 2 108 ? 85.246 -0.238 61.409 1.00 14.82 110 GLU C O 1
ATOM 3697 N N . ALA C 2 109 ? 86.699 0.292 63.031 1.00 14.95 111 ALA C N 1
ATOM 3698 C CA . ALA C 2 109 ? 86.485 1.740 62.936 1.00 14.53 111 ALA C CA 1
ATOM 3699 C C . ALA C 2 109 ? 87.002 2.321 61.616 1.00 14.51 111 ALA C C 1
ATOM 3700 O O . ALA C 2 109 ? 86.352 3.205 61.036 1.00 14.62 111 ALA C O 1
ATOM 3702 N N . ILE C 2 110 ? 88.165 1.838 61.162 1.00 13.89 112 ILE C N 1
ATOM 3703 C CA . ILE C 2 110 ? 88.720 2.185 59.841 1.00 14.02 112 ILE C CA 1
ATOM 3704 C C . ILE C 2 110 ? 87.746 1.809 58.718 1.00 14.21 112 ILE C C 1
ATOM 3705 O O . ILE C 2 110 ? 87.402 2.644 57.891 1.00 13.53 112 ILE C O 1
ATOM 3710 N N . LYS C 2 111 ? 87.297 0.555 58.713 1.00 14.68 113 LYS C N 1
ATOM 3711 C CA . LYS C 2 111 ? 86.320 0.083 57.728 1.00 15.75 113 LYS C CA 1
ATOM 3712 C C . LYS C 2 111 ? 85.036 0.907 57.797 1.00 15.98 113 LYS C C 1
ATOM 3713 O O . LYS C 2 111 ? 84.509 1.305 56.764 1.00 15.73 113 LYS C O 1
ATOM 3719 N N . GLU C 2 112 ? 84.550 1.169 59.013 1.00 16.84 114 GLU C N 1
ATOM 3720 C CA . GLU C 2 112 ? 83.419 2.093 59.209 1.00 18.21 114 GLU C CA 1
ATOM 3721 C C . GLU C 2 112 ? 83.625 3.426 58.498 1.00 17.19 114 GLU C C 1
ATOM 3722 O O . GLU C 2 112 ? 82.715 3.934 57.822 1.00 16.96 114 GLU C O 1
ATOM 3728 N N . GLN C 2 113 ? 84.813 4.003 58.652 1.00 16.97 115 GLN C N 1
ATOM 3729 C CA . GLN C 2 113 ? 85.127 5.255 57.972 1.00 16.64 115 GLN C CA 1
ATOM 3730 C C . GLN C 2 113 ? 85.197 5.126 56.451 1.00 15.91 115 GLN C C 1
ATOM 3731 O O . GLN C 2 113 ? 84.686 5.984 55.728 1.00 15.88 115 GLN C O 1
ATOM 3737 N N . LEU C 2 114 ? 85.846 4.072 55.964 1.00 15.73 116 LEU C N 1
ATOM 3738 C CA . LEU C 2 114 ? 85.955 3.841 54.517 1.00 15.50 116 LEU C CA 1
ATOM 3739 C C . LEU C 2 114 ? 84.624 3.519 53.831 1.00 16.08 116 LEU C C 1
ATOM 3740 O O . LEU C 2 114 ? 84.443 3.854 52.653 1.00 14.81 116 LEU C O 1
ATOM 3745 N N . GLU C 2 115 ? 83.710 2.862 54.556 1.00 17.15 117 GLU C N 1
ATOM 3746 C CA . GLU C 2 115 ? 82.370 2.552 54.016 1.00 19.46 117 GLU C CA 1
ATOM 3747 C C . GLU C 2 115 ? 81.688 3.847 53.577 1.00 19.98 117 GLU C C 1
ATOM 3748 O O . GLU C 2 115 ? 80.942 3.862 52.609 1.00 19.23 117 GLU C O 1
ATOM 3754 N N . LYS C 2 116 ? 82.018 4.930 54.277 1.00 21.66 118 LYS C N 1
ATOM 3755 C CA . LYS C 2 116 ? 81.457 6.251 54.048 1.00 23.93 118 LYS C CA 1
ATOM 3756 C C . LYS C 2 116 ? 81.938 6.919 52.776 1.00 25.29 118 LYS C C 1
ATOM 3757 O O . LYS C 2 116 ? 81.390 7.937 52.374 1.00 25.18 118 LYS C O 1
ATOM 3771 N N . LEU C 2 118 ? 82.502 5.220 49.650 1.00 30.45 120 LEU C N 1
ATOM 3772 C CA . LEU C 2 118 ? 82.418 4.251 48.571 1.00 31.47 120 LEU C CA 1
ATOM 3773 C C . LEU C 2 118 ? 82.040 4.893 47.237 1.00 32.31 120 LEU C C 1
ATOM 3774 O O . LEU C 2 118 ? 81.031 5.609 47.125 1.00 32.67 120 LEU C O 1
ATOM 3779 N N . ILE C 2 119 ? 82.872 4.627 46.236 1.00 33.08 121 ILE C N 1
ATOM 3780 C CA . ILE C 2 119 ? 82.685 5.162 44.895 1.00 33.76 121 ILE C CA 1
ATOM 3781 C C . ILE C 2 119 ? 82.675 4.043 43.858 1.00 34.32 121 ILE C C 1
ATOM 3782 O O . ILE C 2 119 ? 83.290 2.988 44.062 1.00 34.57 121 ILE C O 1
ATOM 3787 N N . GLU C 2 120 ? 81.974 4.291 42.752 1.00 34.63 122 GLU C N 1
ATOM 3788 C CA . GLU C 2 120 ? 81.783 3.307 41.684 1.00 35.06 122 GLU C CA 1
ATOM 3789 C C . GLU C 2 120 ? 82.982 3.218 40.734 1.00 35.05 122 GLU C C 1
ATOM 3790 O O . GLU C 2 120 ? 83.000 3.835 39.660 1.00 35.26 122 GLU C O 1
ATOM 3796 N N . LYS C 2 121 ? 83.968 2.424 41.147 1.00 34.69 123 LYS C N 1
ATOM 3797 C CA . LYS C 2 121 ? 85.279 2.363 40.497 1.00 34.11 123 LYS C CA 1
ATOM 3798 C C . LYS C 2 121 ? 85.233 1.692 39.121 1.00 34.30 123 LYS C C 1
ATOM 3799 O O . LYS C 2 121 ? 84.641 0.625 38.950 1.00 34.35 123 LYS C O 1
ATOM 3805 N N . TYR D 2 1 ? 88.052 25.453 27.529 1.00 19.02 3 TYR D N 1
ATOM 3806 C CA . TYR D 2 1 ? 88.169 24.731 28.832 1.00 18.48 3 TYR D CA 1
ATOM 3807 C C . TYR D 2 1 ? 89.565 24.185 29.081 1.00 17.74 3 TYR D C 1
ATOM 3808 O O . TYR D 2 1 ? 90.311 23.940 28.144 1.00 17.87 3 TYR D O 1
ATOM 3817 N N . GLY D 2 2 ? 89.909 24.044 30.364 1.00 17.41 4 GLY D N 1
ATOM 3818 C CA . GLY D 2 2 ? 91.204 23.546 30.823 1.00 16.64 4 GLY D CA 1
ATOM 3819 C C . GLY D 2 2 ? 91.047 22.780 32.123 1.00 16.23 4 GLY D C 1
ATOM 3820 O O . GLY D 2 2 ? 90.013 22.907 32.808 1.00 16.69 4 GLY D O 1
ATOM 3821 N N . ILE D 2 3 ? 92.048 21.960 32.444 1.00 15.35 5 ILE D N 1
ATOM 3822 C CA . ILE D 2 3 ? 92.052 21.138 33.667 1.00 14.94 5 ILE D CA 1
ATOM 3823 C C . ILE D 2 3 ? 93.260 21.561 34.511 1.00 15.06 5 ILE D C 1
ATOM 3824 O O . ILE D 2 3 ? 94.386 21.631 34.011 1.00 14.34 5 ILE D O 1
ATOM 3829 N N . VAL D 2 4 ? 93.021 21.849 35.787 1.00 14.50 6 VAL D N 1
ATOM 3830 C CA . VAL D 2 4 ? 94.120 22.153 36.696 1.00 14.65 6 VAL D CA 1
ATOM 3831 C C . VAL D 2 4 ? 94.100 21.163 37.854 1.00 14.43 6 VAL D C 1
ATOM 3832 O O . VAL D 2 4 ? 93.071 20.959 38.491 1.00 14.13 6 VAL D O 1
ATOM 3836 N N . ILE D 2 5 ? 95.244 20.539 38.104 1.00 14.52 7 ILE D N 1
ATOM 3837 C CA . ILE D 2 5 ? 95.387 19.616 39.226 1.00 15.23 7 ILE D CA 1
ATOM 3838 C C . ILE D 2 5 ? 96.292 20.260 40.262 1.00 15.66 7 ILE D C 1
ATOM 3839 O O . ILE D 2 5 ? 97.381 20.761 39.924 1.00 15.40 7 ILE D O 1
ATOM 3844 N N . VAL D 2 6 ? 95.844 20.246 41.520 1.00 15.24 8 VAL D N 1
ATOM 3845 C CA . VAL D 2 6 ? 96.648 20.764 42.615 1.00 14.80 8 VAL D CA 1
ATOM 3846 C C . VAL D 2 6 ? 96.862 19.686 43.678 1.00 14.68 8 VAL D C 1
ATOM 3847 O O . VAL D 2 6 ? 95.898 19.150 44.224 1.00 14.44 8 VAL D O 1
ATOM 3851 N N . SER D 2 7 ? 98.119 19.388 43.988 1.00 13.73 9 SER D N 1
ATOM 3852 C CA . SER D 2 7 ? 98.419 18.363 44.972 1.00 13.66 9 SER D CA 1
ATOM 3853 C C . SER D 2 7 ? 99.402 18.869 46.010 1.00 13.69 9 SER D C 1
ATOM 3854 O O . SER D 2 7 ? 100.096 19.857 45.777 1.00 13.15 9 SER D O 1
ATOM 3857 N N . HIS D 2 8 ? 99.444 18.195 47.163 1.00 13.23 10 HIS D N 1
ATOM 3858 C CA . HIS D 2 8 ? 100.516 18.402 48.139 1.00 12.68 10 HIS D CA 1
ATOM 3859 C C . HIS D 2 8 ? 101.828 17.767 47.687 1.00 12.84 10 HIS D C 1
ATOM 3860 O O . HIS D 2 8 ? 102.884 18.029 48.273 1.00 13.19 10 HIS D O 1
ATOM 3867 N N . SER D 2 9 ? 101.772 16.935 46.650 1.00 12.79 11 SER D N 1
ATOM 3868 C CA . SER D 2 9 ? 102.957 16.189 46.212 1.00 12.35 11 SER D CA 1
ATOM 3869 C C . SER D 2 9 ? 103.323 16.461 44.761 1.00 12.51 11 SER D C 1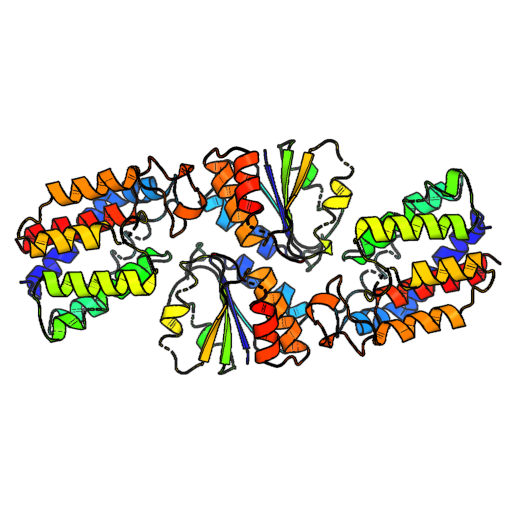
ATOM 3870 O O . SER D 2 9 ? 102.467 16.341 43.880 1.00 12.54 11 SER D O 1
ATOM 3873 N N . PRO D 2 10 ? 104.600 16.845 44.505 1.00 11.92 12 PRO D N 1
ATOM 3874 C CA . PRO D 2 10 ? 105.078 16.976 43.126 1.00 11.03 12 PRO D CA 1
ATOM 3875 C C . PRO D 2 10 ? 104.970 15.684 42.313 1.00 10.81 12 PRO D C 1
ATOM 3876 O O . PRO D 2 10 ? 104.702 15.742 41.109 1.00 10.44 12 PRO D O 1
ATOM 3880 N N . GLU D 2 11 ? 105.186 14.536 42.949 1.00 10.81 13 GLU D N 1
ATOM 3881 C CA . GLU D 2 11 ? 105.147 13.257 42.236 1.00 11.30 13 GLU D CA 1
ATOM 3882 C C . GLU D 2 11 ? 103.720 12.818 41.887 1.00 11.29 13 GLU D C 1
ATOM 3883 O O . GLU D 2 11 ? 103.474 12.316 40.787 1.00 11.64 13 GLU D O 1
ATOM 3889 N N . ILE D 2 12 ? 102.785 12.989 42.816 1.00 10.82 14 ILE D N 1
ATOM 3890 C CA . ILE D 2 12 ? 101.372 12.776 42.467 1.00 10.81 14 ILE D CA 1
ATOM 3891 C C . ILE D 2 12 ? 100.985 13.609 41.258 1.00 11.01 14 ILE D C 1
ATOM 3892 O O . ILE D 2 12 ? 100.473 13.072 40.285 1.00 12.14 14 ILE D O 1
ATOM 3897 N N . ALA D 2 13 ? 101.268 14.912 41.306 1.00 11.61 15 ALA D N 1
ATOM 3898 C CA . ALA D 2 13 ? 100.927 15.831 40.220 1.00 11.70 15 ALA D CA 1
ATOM 3899 C C . ALA D 2 13 ? 101.451 15.354 38.871 1.00 12.72 15 ALA D C 1
ATOM 3900 O O . ALA D 2 13 ? 100.711 15.336 37.874 1.00 13.01 15 ALA D O 1
ATOM 3902 N N . SER D 2 14 ? 102.736 14.983 38.857 1.00 12.80 16 SER D N 1
ATOM 3903 C CA . SER D 2 14 ? 103.427 14.503 37.671 1.00 13.19 16 SER D CA 1
ATOM 3904 C C . SER D 2 14 ? 102.928 13.144 37.215 1.00 13.05 16 SER D C 1
ATOM 3905 O O . SER D 2 14 ? 102.768 12.922 36.027 1.00 13.02 16 SER D O 1
ATOM 3908 N N . GLY D 2 15 ? 102.710 12.225 38.163 1.00 13.09 17 GLY D N 1
ATOM 3909 C CA . GLY D 2 15 ? 102.175 10.908 37.838 1.00 12.27 17 GLY D CA 1
ATOM 3910 C C . GLY D 2 15 ? 100.768 11.008 37.267 1.00 12.02 17 GLY D C 1
ATOM 3911 O O . GLY D 2 15 ? 100.421 10.306 36.318 1.00 11.88 17 GLY D O 1
ATOM 3912 N N . LEU D 2 16 ? 99.969 11.899 37.836 1.00 11.66 18 LEU D N 1
ATOM 3913 C CA . LEU D 2 16 ? 98.572 12.031 37.428 1.00 11.75 18 LEU D CA 1
ATOM 3914 C C . LEU D 2 16 ? 98.458 12.632 36.034 1.00 12.07 18 LEU D C 1
ATOM 3915 O O . LEU D 2 16 ? 97.704 12.143 35.200 1.00 12.03 18 LEU D O 1
ATOM 3920 N N . LYS D 2 17 ? 99.224 13.682 35.768 1.00 12.95 19 LYS D N 1
ATOM 3921 C CA . LYS D 2 17 ? 99.300 14.227 34.410 1.00 13.56 19 LYS D CA 1
ATOM 3922 C C . LYS D 2 17 ? 99.702 13.181 33.359 1.00 14.07 19 LYS D C 1
ATOM 3923 O O . LYS D 2 17 ? 99.154 13.165 32.269 1.00 14.29 19 LYS D O 1
ATOM 3929 N N . LYS D 2 18 ? 100.655 12.314 33.684 1.00 15.24 20 LYS D N 1
ATOM 3930 C CA . LYS D 2 18 ? 101.055 11.259 32.743 1.00 16.28 20 LYS D CA 1
ATOM 3931 C C . LYS D 2 18 ? 99.936 10.246 32.506 1.00 15.73 20 LYS D C 1
ATOM 3932 O O . LYS D 2 18 ? 99.672 9.861 31.385 1.00 15.71 20 LYS D O 1
ATOM 3938 N N . LEU D 2 19 ? 99.293 9.809 33.582 1.00 16.79 21 LEU D N 1
ATOM 3939 C CA . LEU D 2 19 ? 98.179 8.879 33.479 1.00 16.63 21 LEU D CA 1
ATOM 3940 C C . LEU D 2 19 ? 97.132 9.497 32.565 1.00 15.62 21 LEU D C 1
ATOM 3941 O O . LEU D 2 19 ? 96.677 8.870 31.607 1.00 15.13 21 LEU D O 1
ATOM 3946 N N . ILE D 2 20 ? 96.768 10.736 32.865 1.00 14.84 22 ILE D N 1
ATOM 3947 C CA . ILE D 2 20 ? 95.769 11.468 32.091 1.00 14.74 22 ILE D CA 1
ATOM 3948 C C . ILE D 2 20 ? 96.192 11.735 30.640 1.00 14.69 22 ILE D C 1
ATOM 3949 O O . ILE D 2 20 ? 95.358 11.685 29.736 1.00 13.75 22 ILE D O 1
ATOM 3954 N N . ARG D 2 21 ? 97.475 12.017 30.400 1.00 14.70 23 ARG D N 1
ATOM 3955 C CA . ARG D 2 21 ? 97.903 12.284 29.018 1.00 15.24 23 ARG D CA 1
ATOM 3956 C C . ARG D 2 21 ? 97.636 11.085 28.096 1.00 15.93 23 ARG D C 1
ATOM 3957 O O . ARG D 2 21 ? 97.367 11.272 26.917 1.00 15.10 23 ARG D O 1
ATOM 3965 N N . GLU D 2 22 ? 97.640 9.866 28.657 1.00 16.75 24 GLU D N 1
ATOM 3966 C CA . GLU D 2 22 ? 97.259 8.639 27.909 1.00 18.27 24 GLU D CA 1
ATOM 3967 C C . GLU D 2 22 ? 95.830 8.669 27.336 1.00 17.46 24 GLU D C 1
ATOM 3968 O O . GLU D 2 22 ? 95.549 8.007 26.342 1.00 18.18 24 GLU D O 1
ATOM 3974 N N . VAL D 2 23 ? 94.932 9.428 27.962 1.00 17.15 25 VAL D N 1
ATOM 3975 C CA . VAL D 2 23 ? 93.524 9.470 27.540 1.00 17.21 25 VAL D CA 1
ATOM 3976 C C . VAL D 2 23 ? 93.083 10.868 27.106 1.00 17.41 25 VAL D C 1
ATOM 3977 O O . VAL D 2 23 ? 91.931 11.075 26.684 1.00 17.33 25 VAL D O 1
ATOM 3981 N N . ALA D 2 24 ? 94.002 11.818 27.205 1.00 16.67 26 ALA D N 1
ATOM 3982 C CA . ALA D 2 24 ? 93.678 13.208 26.902 1.00 17.04 26 ALA D CA 1
ATOM 3983 C C . ALA D 2 24 ? 94.919 13.939 26.407 1.00 17.15 26 ALA D C 1
ATOM 3984 O O . ALA D 2 24 ? 95.479 14.781 27.112 1.00 16.89 26 ALA D O 1
ATOM 3986 N N . LYS D 2 25 ? 95.356 13.602 25.196 1.00 17.45 27 LYS D N 1
ATOM 3987 C CA . LYS D 2 25 ? 96.602 14.157 24.674 1.00 18.29 27 LYS D CA 1
ATOM 3988 C C . LYS D 2 25 ? 96.502 15.637 24.314 1.00 17.76 27 LYS D C 1
ATOM 3989 O O . LYS D 2 25 ? 97.511 16.334 24.340 1.00 17.47 27 LYS D O 1
ATOM 3995 N N . ASN D 2 26 ? 95.289 16.109 24.021 1.00 17.33 28 ASN D N 1
ATOM 3996 C CA . ASN D 2 26 ? 95.088 17.427 23.413 1.00 17.99 28 ASN D CA 1
ATOM 3997 C C . ASN D 2 26 ? 94.542 18.544 24.313 1.00 18.14 28 ASN D C 1
ATOM 3998 O O . ASN D 2 26 ? 94.567 19.722 23.937 1.00 18.21 28 ASN D O 1
ATOM 4003 N N . ILE D 2 27 ? 94.059 18.186 25.497 1.00 17.74 29 ILE D N 1
ATOM 4004 C CA . ILE D 2 27 ? 93.452 19.170 26.380 1.00 17.77 29 ILE D CA 1
ATOM 4005 C C . ILE D 2 27 ? 94.485 20.101 27.006 1.00 17.74 29 ILE D C 1
ATOM 4006 O O . ILE D 2 27 ? 95.662 19.746 27.097 1.00 18.09 29 ILE D O 1
ATOM 4011 N N . SER D 2 28 ? 94.042 21.295 27.409 1.00 18.04 30 SER D N 1
ATOM 4012 C CA . SER D 2 28 ? 94.856 22.191 28.252 1.00 18.51 30 SER D CA 1
ATOM 4013 C C . SER D 2 28 ? 94.917 21.611 29.659 1.00 18.29 30 SER D C 1
ATOM 4014 O O . SER D 2 28 ? 93.904 21.560 30.361 1.00 18.78 30 SER D O 1
ATOM 4017 N N . LEU D 2 29 ? 96.103 21.196 30.081 1.00 17.85 31 LEU D N 1
ATOM 4018 C CA . LEU D 2 29 ? 96.234 20.450 31.330 1.00 17.68 31 LEU D CA 1
ATOM 4019 C C . LEU D 2 29 ? 97.425 20.934 32.139 1.00 17.90 31 LEU D C 1
ATOM 4020 O O . LEU D 2 29 ? 98.570 20.844 31.681 1.00 17.85 31 LEU D O 1
ATOM 4025 N N . THR D 2 30 ? 97.146 21.456 33.333 1.00 17.28 32 THR D N 1
ATOM 4026 C CA . THR D 2 30 ? 98.188 21.898 34.244 1.00 17.42 32 THR D CA 1
ATOM 4027 C C . THR D 2 30 ? 98.124 21.088 35.532 1.00 17.23 32 THR D C 1
ATOM 4028 O O . THR D 2 30 ? 97.050 20.886 36.093 1.00 17.42 32 THR D O 1
ATOM 4032 N N . ALA D 2 31 ? 99.282 20.640 35.995 1.00 17.04 33 ALA D N 1
ATOM 4033 C CA . ALA D 2 31 ? 99.366 19.783 37.171 1.00 17.22 33 ALA D CA 1
ATOM 4034 C C . ALA D 2 31 ? 100.512 20.270 38.044 1.00 17.46 33 ALA D C 1
ATOM 4035 O O . ALA D 2 31 ? 101.668 20.287 37.6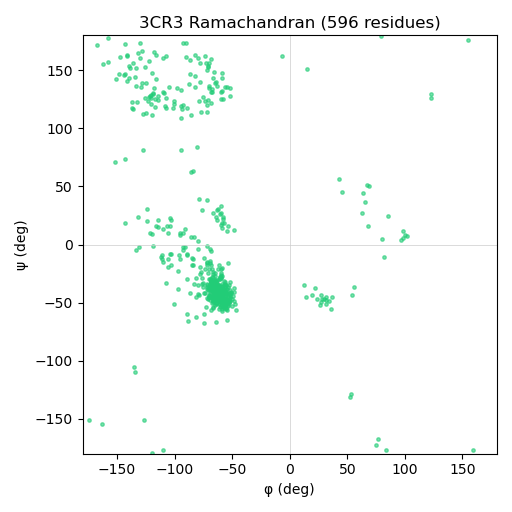02 1.00 17.62 33 ALA D O 1
ATOM 4037 N N . ILE D 2 32 ? 100.184 20.713 39.257 1.00 17.50 34 ILE D N 1
ATOM 4038 C CA . ILE D 2 32 ? 101.193 21.219 40.198 1.00 17.37 34 ILE D CA 1
ATOM 4039 C C . ILE D 2 32 ? 101.097 20.555 41.568 1.00 17.09 34 ILE D C 1
ATOM 4040 O O . ILE D 2 32 ? 99.992 20.323 42.093 1.00 16.83 34 ILE D O 1
ATOM 4045 N N . GLY D 2 33 ? 102.259 20.246 42.137 1.00 16.58 35 GLY D N 1
ATOM 4046 C CA . GLY D 2 33 ? 102.327 19.705 43.484 1.00 16.25 35 GLY D CA 1
ATOM 4047 C C . GLY D 2 33 ? 103.525 20.169 44.289 1.00 16.50 35 GLY D C 1
ATOM 4048 O O . GLY D 2 33 ? 104.607 20.371 43.751 1.00 15.37 35 GLY D O 1
ATOM 4049 N N . GLY D 2 34 ? 103.317 20.324 45.594 1.00 17.25 36 GLY D N 1
ATOM 4050 C CA . GLY D 2 34 ? 104.415 20.518 46.528 1.00 18.38 36 GLY D CA 1
ATOM 4051 C C . GLY D 2 34 ? 104.869 21.954 46.611 1.00 19.63 36 GLY D C 1
ATOM 4052 O O . GLY D 2 34 ? 104.294 22.843 45.968 1.00 19.10 36 GLY D O 1
ATOM 4053 N N . LEU D 2 35 ? 105.914 22.179 47.402 1.00 20.81 37 LEU D N 1
ATOM 4054 C CA . LEU D 2 35 ? 106.443 23.522 47.583 1.00 22.31 37 LEU D CA 1
ATOM 4055 C C . LEU D 2 35 ? 107.527 23.816 46.553 1.00 23.24 37 LEU D C 1
ATOM 4056 O O . LEU D 2 35 ? 107.916 22.934 45.784 1.00 23.44 37 LEU D O 1
ATOM 4061 N N . GLU D 2 36 ? 107.992 25.063 46.540 1.00 24.20 38 GLU D N 1
ATOM 4062 C CA . GLU D 2 36 ? 109.074 25.506 45.664 1.00 25.52 38 GLU D CA 1
ATOM 4063 C C . GLU D 2 36 ? 110.298 24.598 45.755 1.00 25.84 38 GLU D C 1
ATOM 4064 O O . GLU D 2 36 ? 110.921 24.290 44.736 1.00 26.24 38 GLU D O 1
ATOM 4070 N N . ASN D 2 37 ? 110.625 24.169 46.975 1.00 26.30 39 ASN D N 1
ATOM 4071 C CA . ASN D 2 37 ? 111.746 23.264 47.221 1.00 26.57 39 ASN D CA 1
ATOM 4072 C C . ASN D 2 37 ? 111.429 21.776 47.005 1.00 26.81 39 ASN D C 1
ATOM 4073 O O . ASN D 2 37 ? 112.266 20.919 47.305 1.00 26.75 39 ASN D O 1
ATOM 4078 N N . GLY D 2 38 ? 110.226 21.475 46.502 1.00 26.71 40 GLY D N 1
ATOM 4079 C CA . GLY D 2 38 ? 109.830 20.095 46.196 1.00 26.53 40 GLY D CA 1
ATOM 4080 C C . GLY D 2 38 ? 109.384 19.266 47.387 1.00 26.47 40 GLY D C 1
ATOM 4081 O O . GLY D 2 38 ? 109.125 18.066 47.257 1.00 26.57 40 GLY D O 1
ATOM 4082 N N . GLU D 2 39 ? 109.307 19.897 48.554 1.00 26.15 41 GLU D N 1
ATOM 4083 C CA . GLU D 2 39 ? 108.814 19.231 49.753 1.00 26.25 41 GLU D CA 1
ATOM 4084 C C . GLU D 2 39 ? 107.283 19.167 49.695 1.00 25.31 41 GLU D C 1
ATOM 4085 O O . GLU D 2 39 ? 106.646 19.961 49.001 1.00 25.26 41 GLU D O 1
ATOM 4091 N N . ILE D 2 40 ? 106.709 18.206 50.409 1.00 24.62 42 ILE D N 1
ATOM 4092 C CA . ILE D 2 40 ? 105.256 18.029 50.481 1.00 23.57 42 ILE D CA 1
ATOM 4093 C C . ILE D 2 40 ? 104.635 19.311 51.045 1.00 22.95 42 ILE D C 1
ATOM 4094 O O . ILE D 2 40 ? 105.126 19.839 52.045 1.00 22.70 42 ILE D O 1
ATOM 4099 N N . GLY D 2 41 ? 103.594 19.821 50.380 1.00 22.25 43 GLY D N 1
ATOM 4100 C CA . GLY D 2 41 ? 102.928 21.079 50.773 1.00 21.81 43 GLY D CA 1
ATOM 4101 C C . GLY D 2 41 ? 102.217 21.778 49.617 1.00 21.85 43 GLY D C 1
ATOM 4102 O O . GLY D 2 41 ? 102.273 21.324 48.495 1.00 21.14 43 GLY D O 1
ATOM 4103 N N . THR D 2 42 ? 101.526 22.876 49.900 1.00 22.92 44 THR D N 1
ATOM 4104 C CA . THR D 2 42 ? 100.790 23.632 48.882 1.00 24.13 44 THR D CA 1
ATOM 4105 C C . THR D 2 42 ? 101.157 25.110 48.889 1.00 24.86 44 THR D C 1
ATOM 4106 O O . THR D 2 42 ? 100.829 25.838 49.835 1.00 24.96 44 THR D O 1
ATOM 4110 N N . SER D 2 43 ? 101.818 25.550 47.818 1.00 25.64 45 SER D N 1
ATOM 4111 C CA . SER D 2 43 ? 102.228 26.953 47.670 1.00 25.97 45 SER D CA 1
ATOM 4112 C C . SER D 2 43 ? 101.173 27.767 46.914 1.00 26.01 45 SER D C 1
ATOM 4113 O O . SER D 2 43 ? 100.833 27.449 45.772 1.00 25.70 45 SER D O 1
ATOM 4116 N N . PHE D 2 44 ? 100.647 28.806 47.565 1.00 26.10 46 PHE D N 1
ATOM 4117 C CA . PHE D 2 44 ? 99.665 29.696 46.940 1.00 26.14 46 PHE D CA 1
ATOM 4118 C C . PHE D 2 44 ? 100.192 30.332 45.654 1.00 26.06 46 PHE D C 1
ATOM 4119 O O . PHE D 2 44 ? 99.454 30.465 44.677 1.00 26.21 46 PHE D O 1
ATOM 4127 N N . ASP D 2 45 ? 101.461 30.737 45.671 1.00 25.99 47 ASP D N 1
ATOM 4128 C CA . ASP D 2 45 ? 102.087 31.365 44.508 1.00 25.76 47 ASP D CA 1
ATOM 4129 C C . ASP D 2 45 ? 102.135 30.433 43.304 1.00 25.72 47 ASP D C 1
ATOM 4130 O O . ASP D 2 45 ? 101.882 30.867 42.190 1.00 25.02 47 ASP D O 1
ATOM 4135 N N . ARG D 2 46 ? 102.457 29.158 43.540 1.00 26.25 48 ARG D N 1
ATOM 4136 C CA . ARG D 2 46 ? 102.416 28.120 42.490 1.00 26.50 48 ARG D CA 1
ATOM 4137 C C . ARG D 2 46 ? 100.994 27.897 41.945 1.00 26.16 48 ARG D C 1
ATOM 4138 O O . ARG D 2 46 ? 100.811 27.773 40.737 1.00 26.27 48 ARG D O 1
ATOM 4146 N N . VAL D 2 47 ? 99.995 27.850 42.831 1.00 26.09 49 VAL D N 1
ATOM 4147 C CA . VAL D 2 47 ? 98.596 27.659 42.420 1.00 25.93 49 VAL D CA 1
ATOM 4148 C C . VAL D 2 47 ? 98.128 28.828 41.545 1.00 26.68 49 VAL D C 1
ATOM 4149 O O . VAL D 2 47 ? 97.527 28.623 40.477 1.00 25.76 49 VAL D O 1
ATOM 4161 N N . ASN D 2 49 ? 100.060 30.933 39.855 1.00 28.35 51 ASN D N 1
ATOM 4162 C CA . ASN D 2 49 ? 100.811 30.801 38.615 1.00 28.11 51 ASN D CA 1
ATOM 4163 C C . ASN D 2 49 ? 100.179 29.776 37.677 1.00 27.82 51 ASN D C 1
ATOM 4164 O O . ASN D 2 49 ? 99.999 30.042 36.491 1.00 27.76 51 ASN D O 1
ATOM 4169 N N . ALA D 2 50 ? 99.827 28.611 38.222 1.00 27.85 52 ALA D N 1
ATOM 4170 C CA . ALA D 2 50 ? 99.274 27.510 37.433 1.00 27.68 52 ALA D CA 1
ATOM 4171 C C . ALA D 2 50 ? 97.926 27.848 36.818 1.00 27.87 52 ALA D C 1
ATOM 4172 O O . ALA D 2 50 ? 97.555 27.296 35.781 1.00 28.29 52 ALA D O 1
ATOM 4174 N N . ILE D 2 51 ? 97.191 28.747 37.456 1.00 27.81 53 ILE D N 1
ATOM 4175 C CA . ILE D 2 51 ? 95.932 29.211 36.900 1.00 28.51 53 ILE D CA 1
ATOM 4176 C C . ILE D 2 51 ? 96.196 30.188 35.751 1.00 29.21 53 ILE D C 1
ATOM 4177 O O . ILE D 2 51 ? 95.483 30.184 34.751 1.00 29.51 53 ILE D O 1
ATOM 4182 N N . GLU D 2 52 ? 97.239 31.000 35.892 1.00 30.12 54 GLU D N 1
ATOM 4183 C CA . GLU D 2 52 ? 97.665 31.915 34.834 1.00 31.21 54 GLU D CA 1
ATOM 4184 C C . GLU D 2 52 ? 98.290 31.152 33.657 1.00 31.03 54 GLU D C 1
ATOM 4185 O O . GLU D 2 52 ? 98.045 31.487 32.492 1.00 30.99 54 GLU D O 1
ATOM 4191 N N . GLU D 2 53 ? 99.072 30.118 33.982 1.00 31.26 55 GLU D N 1
ATOM 4192 C CA . GLU D 2 53 ? 99.829 29.311 33.004 1.00 31.33 55 GLU D CA 1
ATOM 4193 C C . GLU D 2 53 ? 98.958 28.500 32.059 1.00 30.89 55 GLU D C 1
ATOM 4194 O O . GLU D 2 53 ? 99.316 28.298 30.894 1.00 30.90 55 GLU D O 1
ATOM 4200 N N . ASN D 2 54 ? 97.839 28.001 32.575 1.00 30.16 56 ASN D N 1
ATOM 4201 C CA . ASN D 2 54 ? 96.881 27.285 31.754 1.00 29.61 56 ASN D CA 1
ATOM 4202 C C . ASN D 2 54 ? 96.316 28.251 30.714 1.00 29.58 56 ASN D C 1
ATOM 4203 O O . ASN D 2 54 ? 96.091 29.432 30.997 1.00 29.69 56 ASN D O 1
ATOM 4208 N N . GLU D 2 55 ? 96.131 27.761 29.496 1.00 29.44 57 GLU D N 1
ATOM 4209 C CA . GLU D 2 55 ? 95.786 28.639 28.390 1.00 29.31 57 GLU D CA 1
ATOM 4210 C C . GLU D 2 55 ? 94.292 28.923 28.326 1.00 28.56 57 GLU D C 1
ATOM 4211 O O . GLU D 2 55 ? 93.863 29.876 27.675 1.00 28.52 57 GLU D O 1
ATOM 4217 N N . ALA D 2 56 ? 93.504 28.099 29.006 1.00 27.59 58 ALA D N 1
ATOM 4218 C CA . ALA D 2 56 ? 92.051 28.237 28.977 1.00 26.74 58 ALA D CA 1
ATOM 4219 C C . ALA D 2 56 ? 91.589 29.303 29.956 1.00 26.16 58 ALA D C 1
ATOM 4220 O O . ALA D 2 56 ? 92.343 29.699 30.844 1.00 26.56 58 ALA D O 1
ATOM 4222 N N . ASP D 2 57 ? 90.352 29.759 29.777 1.00 25.61 59 ASP D N 1
ATOM 4223 C CA . ASP D 2 57 ? 89.754 30.831 30.580 1.00 25.04 59 ASP D CA 1
ATOM 4224 C C . ASP D 2 57 ? 88.648 30.292 31.499 1.00 23.67 59 ASP D C 1
ATOM 4225 O O . ASP D 2 57 ? 88.202 30.981 32.415 1.00 22.79 59 ASP D O 1
ATOM 4230 N N . ASN D 2 58 ? 88.190 29.071 31.221 1.00 22.10 60 ASN D N 1
ATOM 4231 C CA . ASN D 2 58 ? 87.288 28.353 32.113 1.00 21.20 60 ASN D CA 1
ATOM 4232 C C . ASN D 2 58 ? 87.998 27.100 32.594 1.00 19.72 60 ASN D C 1
ATOM 4233 O O . ASN D 2 58 ? 88.380 26.252 31.788 1.00 19.72 60 ASN D O 1
ATOM 4238 N N . LEU D 2 59 ? 88.204 27.009 33.902 1.00 18.32 61 LEU D N 1
ATOM 4239 C CA . LEU D 2 59 ? 89.061 25.974 34.473 1.00 16.82 61 LEU D CA 1
ATOM 4240 C C . LEU D 2 59 ? 88.323 25.022 35.398 1.00 16.27 61 LEU D C 1
ATOM 4241 O O . LEU D 2 59 ? 87.638 25.437 36.346 1.00 16.07 61 LEU D O 1
ATOM 4246 N N . LEU D 2 60 ? 88.449 23.738 35.083 1.00 15.20 62 LEU D N 1
ATOM 4247 C CA . LEU D 2 60 ? 87.966 22.657 35.936 1.00 14.32 62 LEU D CA 1
ATOM 4248 C C . LEU D 2 60 ? 89.137 22.233 36.804 1.00 13.77 62 LEU D C 1
ATOM 4249 O O . LEU D 2 60 ? 90.172 21.779 36.282 1.00 12.62 62 LEU D O 1
ATOM 4254 N N . THR D 2 61 ? 88.978 22.413 38.121 1.00 12.85 63 THR D N 1
ATOM 4255 C CA . THR D 2 61 ? 90.091 22.262 39.052 1.00 13.29 63 THR D CA 1
ATOM 4256 C C . THR D 2 61 ? 89.861 21.177 40.090 1.00 12.88 63 THR D C 1
ATOM 4257 O O . THR D 2 61 ? 88.717 20.929 40.533 1.00 12.31 63 THR D O 1
ATOM 4261 N N . PHE D 2 62 ? 90.972 20.557 40.477 1.00 12.62 64 PHE D N 1
ATOM 4262 C CA . PHE D 2 62 ? 90.981 19.355 41.320 1.00 12.60 64 PHE D CA 1
ATOM 4263 C C . PHE D 2 62 ? 92.103 19.426 42.347 1.00 12.18 64 PHE D C 1
ATOM 4264 O O . PHE D 2 62 ? 93.173 19.936 42.060 1.00 12.24 64 PHE D O 1
ATOM 4272 N N . PHE D 2 63 ? 91.851 18.915 43.550 1.00 12.06 65 PHE D N 1
ATOM 4273 C CA . PHE D 2 63 ? 92.812 19.025 44.648 1.00 11.77 65 PHE D CA 1
ATOM 4274 C C . PHE D 2 63 ? 92.800 17.726 45.437 1.00 11.81 65 PHE D C 1
ATOM 4275 O O . PHE D 2 63 ? 91.822 16.968 45.369 1.00 10.82 65 PHE D O 1
ATOM 4283 N N . ASP D 2 64 ? 93.835 17.508 46.250 1.00 11.57 66 ASP D N 1
ATOM 4284 C CA . ASP D 2 64 ? 93.827 16.375 47.157 1.00 12.39 66 ASP D CA 1
ATOM 4285 C C . ASP D 2 64 ? 93.201 16.647 48.541 1.00 13.60 66 ASP D C 1
ATOM 4286 O O . ASP D 2 64 ? 92.184 16.044 48.898 1.00 13.92 66 ASP D O 1
ATOM 4291 N N . LEU D 2 65 ? 93.767 17.589 49.277 1.00 14.65 67 LEU D N 1
ATOM 4292 C CA . LEU D 2 65 ? 93.386 17.853 50.672 1.00 16.02 67 LEU D CA 1
ATOM 4293 C C . LEU D 2 65 ? 92.793 19.250 50.828 1.00 16.22 67 LEU D C 1
ATOM 4294 O O . LEU D 2 65 ? 92.952 20.105 49.937 1.00 16.04 67 LEU D O 1
ATOM 4299 N N . GLY D 2 66 ? 92.105 19.492 51.946 1.00 16.44 68 GLY D N 1
ATOM 4300 C CA . GLY D 2 66 ? 91.359 20.753 52.144 1.00 16.27 68 GLY D CA 1
ATOM 4301 C C . GLY D 2 66 ? 92.124 22.056 51.926 1.00 16.37 68 GLY D C 1
ATOM 4302 O O . GLY D 2 66 ? 91.587 23.012 51.368 1.00 16.82 68 GLY D O 1
ATOM 4303 N N . SER D 2 67 ? 93.379 22.101 52.356 1.00 16.14 69 SER D N 1
ATOM 4304 C CA . SER D 2 67 ? 94.227 23.284 52.177 1.00 16.16 69 SER D CA 1
ATOM 4305 C C . SER D 2 67 ? 94.494 23.612 50.715 1.00 16.10 69 SER D C 1
ATOM 4306 O O . SER D 2 67 ? 94.652 24.787 50.349 1.00 16.21 69 SER D O 1
ATOM 4309 N N . ALA D 2 68 ? 94.570 22.571 49.888 1.00 15.72 70 ALA D N 1
ATOM 4310 C CA . ALA D 2 68 ? 94.781 22.742 48.457 1.00 15.29 70 ALA D CA 1
ATOM 4311 C C . ALA D 2 68 ? 93.559 23.399 47.868 1.00 15.16 70 ALA D C 1
ATOM 4312 O O . ALA D 2 68 ? 93.667 24.264 46.996 1.00 14.57 70 ALA D O 1
ATOM 4314 N N . ARG D 2 69 ? 92.393 22.973 48.349 1.00 15.49 71 ARG D N 1
ATOM 4315 C CA . ARG D 2 69 ? 91.137 23.566 47.943 1.00 16.50 71 ARG D CA 1
ATOM 4316 C C . ARG D 2 69 ? 91.099 25.050 48.237 1.00 16.73 71 ARG D C 1
ATOM 4317 O O . ARG D 2 69 ? 90.640 25.826 47.403 1.00 16.27 71 ARG D O 1
ATOM 4333 N N . ASN D 2 71 ? 93.546 27.287 48.607 1.00 16.97 73 ASN D N 1
ATOM 4334 C CA . ASN D 2 71 ? 94.345 27.979 47.600 1.00 16.16 73 ASN D CA 1
ATOM 4335 C C . ASN D 2 71 ? 93.566 28.173 46.307 1.00 15.28 73 ASN D C 1
ATOM 4336 O O . ASN D 2 71 ? 93.554 29.259 45.748 1.00 15.32 73 ASN D O 1
ATOM 4341 N N . LEU D 2 72 ? 92.912 27.117 45.829 1.00 14.35 74 LEU D N 1
ATOM 4342 C CA . LEU D 2 72 ? 92.111 27.224 44.619 1.00 13.96 74 LEU D CA 1
ATOM 4343 C C . LEU D 2 72 ? 91.011 28.271 44.795 1.00 14.50 74 LEU D C 1
ATOM 4344 O O . LEU D 2 72 ? 90.789 29.107 43.906 1.00 14.40 74 LEU D O 1
ATOM 4349 N N . ASP D 2 73 ? 90.349 28.238 45.946 1.00 14.74 75 ASP D N 1
ATOM 4350 C CA . ASP D 2 73 ? 89.248 29.173 46.231 1.00 16.62 75 ASP D CA 1
ATOM 4351 C C . ASP D 2 73 ? 89.742 30.639 46.326 1.00 16.64 75 ASP D C 1
ATOM 4352 O O . ASP D 2 73 ? 89.106 31.548 45.784 1.00 16.73 75 ASP D O 1
ATOM 4357 N N . LEU D 2 74 ? 90.884 30.845 46.989 1.00 16.65 76 LEU D N 1
ATOM 4358 C CA . LEU D 2 74 ? 91.561 32.143 47.045 1.00 17.30 76 LEU D CA 1
ATOM 4359 C C . LEU D 2 74 ? 91.823 32.663 45.637 1.00 17.64 76 LEU D C 1
ATOM 4360 O O . LEU D 2 74 ? 91.414 33.772 45.289 1.00 17.52 76 LEU D O 1
ATOM 4365 N N . VAL D 2 75 ? 92.506 31.845 44.833 1.00 17.80 77 VAL D N 1
ATOM 4366 C CA . VAL D 2 75 ? 92.855 32.199 43.451 1.00 18.18 77 VAL D CA 1
ATOM 4367 C C . VAL D 2 75 ? 91.609 32.529 42.623 1.00 18.65 77 VAL D C 1
ATOM 4368 O O . VAL D 2 75 ? 91.621 33.477 41.830 1.00 18.06 77 VAL D O 1
ATOM 4372 N N . SER D 2 76 ? 90.535 31.764 42.839 1.00 19.17 78 SER D N 1
ATOM 4373 C CA . SER D 2 76 ? 89.257 31.973 42.158 1.00 20.26 78 SER D CA 1
ATOM 4374 C C . SER D 2 76 ? 88.713 33.392 42.324 1.00 20.93 78 SER D C 1
ATOM 4375 O O . SER D 2 76 ? 88.143 33.954 41.389 1.00 20.34 78 SER D O 1
ATOM 4378 N N . GLU D 2 77 ? 88.890 33.955 43.522 1.00 21.67 79 GLU D N 1
ATOM 4379 C CA . GLU D 2 77 ? 88.415 35.297 43.842 1.00 22.89 79 GLU D CA 1
ATOM 4380 C C . GLU D 2 77 ? 89.349 36.364 43.291 1.00 23.67 79 GLU D C 1
ATOM 4381 O O . GLU D 2 77 ? 89.037 37.552 43.335 1.00 23.69 79 GLU D O 1
ATOM 4395 N N . THR D 2 79 ? 90.985 36.188 40.107 1.00 22.92 81 THR D N 1
ATOM 4396 C CA . THR D 2 79 ? 91.066 36.232 38.639 1.00 21.81 81 THR D CA 1
ATOM 4397 C C . THR D 2 79 ? 89.689 36.349 37.973 1.00 21.15 81 THR D C 1
ATOM 4398 O O . THR D 2 79 ? 88.646 36.068 38.592 1.00 20.44 81 THR D O 1
ATOM 4402 N N . ASP D 2 80 ? 89.702 36.768 36.709 1.00 20.38 82 ASP D N 1
ATOM 4403 C CA . ASP D 2 80 ? 88.496 36.778 35.884 1.00 19.78 82 ASP D CA 1
ATOM 4404 C C . ASP D 2 80 ? 88.252 35.416 35.224 1.00 19.68 82 ASP D C 1
ATOM 4405 O O . ASP D 2 80 ? 87.174 35.169 34.677 1.00 19.40 82 ASP D O 1
ATOM 4410 N N . LYS D 2 81 ? 89.250 34.537 35.282 1.00 19.58 83 LYS D N 1
ATOM 4411 C CA . LYS D 2 81 ? 89.081 33.174 34.770 1.00 19.67 83 LYS D CA 1
ATOM 4412 C C . LYS D 2 81 ? 88.040 32.471 35.603 1.00 20.10 83 LYS D C 1
ATOM 4413 O O . LYS D 2 81 ? 87.986 32.635 36.825 1.00 20.21 83 LYS D O 1
ATOM 4419 N N . GLU D 2 82 ? 87.187 31.711 34.937 1.00 20.60 84 GLU D N 1
ATOM 4420 C CA . GLU D 2 82 ? 86.123 31.018 35.628 1.00 21.26 84 GLU D CA 1
ATOM 4421 C C . GLU D 2 82 ? 86.636 29.682 36.155 1.00 20.05 84 GLU D C 1
ATOM 4422 O O . GLU D 2 82 ? 86.957 28.784 35.381 1.00 20.53 84 GLU D O 1
ATOM 4428 N N . LEU D 2 83 ? 86.742 29.556 37.473 1.00 18.84 85 LEU D N 1
ATOM 4429 C CA . LEU D 2 83 ? 87.181 28.299 38.052 1.00 17.74 85 LEU D CA 1
ATOM 4430 C C . LEU D 2 83 ? 85.998 27.576 38.649 1.00 17.60 85 LEU D C 1
ATOM 4431 O O . LEU D 2 83 ? 85.173 28.195 39.320 1.00 17.13 85 LEU D O 1
ATOM 4436 N N . THR D 2 84 ? 85.923 26.271 38.390 1.00 16.81 86 THR D N 1
ATOM 4437 C CA . THR D 2 84 ? 85.058 25.380 39.151 1.00 17.07 86 THR D CA 1
ATOM 4438 C C . THR D 2 84 ? 85.939 24.484 40.008 1.00 17.02 86 THR D C 1
ATOM 4439 O O . THR D 2 84 ? 86.919 23.911 39.526 1.00 16.73 86 THR D O 1
ATOM 4443 N N . ILE D 2 85 ? 85.612 24.401 41.294 1.00 17.03 87 ILE D N 1
ATOM 4444 C CA . ILE D 2 85 ? 86.387 23.598 42.213 1.00 17.47 87 ILE D CA 1
ATOM 4445 C C . ILE D 2 85 ? 85.516 22.393 42.526 1.00 17.87 87 ILE D C 1
ATOM 4446 O O . ILE D 2 85 ? 84.383 22.529 43.012 1.00 18.80 87 ILE D O 1
ATOM 4451 N N . PHE D 2 86 ? 86.020 21.219 42.162 1.00 17.04 88 PHE D N 1
ATOM 4452 C CA . PHE D 2 86 ? 85.252 20.001 42.247 1.00 16.67 88 PHE D CA 1
ATOM 4453 C C . PHE D 2 86 ? 85.664 19.234 43.476 1.00 16.06 88 PHE D C 1
ATOM 4454 O O . PHE D 2 86 ? 86.823 18.835 43.610 1.00 15.81 88 PHE D O 1
ATOM 4462 N N . ASN D 2 87 ? 84.712 19.048 44.379 1.00 15.70 89 ASN D N 1
ATOM 4463 C CA . ASN D 2 87 ? 84.983 18.392 45.648 1.00 16.30 89 ASN D CA 1
ATOM 4464 C C . ASN D 2 87 ? 84.861 16.891 45.483 1.00 15.93 89 ASN D C 1
ATOM 4465 O O . ASN D 2 87 ? 84.007 16.245 46.092 1.00 16.19 89 ASN D O 1
ATOM 4470 N N . VAL D 2 88 ? 85.743 16.362 44.628 1.00 15.32 90 VAL D N 1
ATOM 4471 C CA . VAL D 2 88 ? 85.741 14.984 44.189 1.00 14.17 90 VAL D CA 1
ATOM 4472 C C . VAL D 2 88 ? 87.163 14.421 44.406 1.00 14.50 90 VAL D C 1
ATOM 4473 O O . VAL D 2 88 ? 88.094 15.182 44.657 1.00 13.76 90 VAL D O 1
ATOM 4477 N N . PRO D 2 89 ? 87.322 13.087 44.333 1.00 14.83 91 PRO D N 1
ATOM 4478 C CA . PRO D 2 89 ? 88.640 12.455 44.409 1.00 14.24 91 PRO D CA 1
ATOM 4479 C C . PRO D 2 89 ? 89.579 13.038 43.359 1.00 13.37 91 PRO D C 1
ATOM 4480 O O . PRO D 2 89 ? 89.194 13.204 42.202 1.00 13.81 91 PRO D O 1
ATOM 4484 N N . LEU D 2 90 ? 90.807 13.335 43.758 1.00 12.76 92 LEU D N 1
ATOM 4485 C CA . LEU D 2 90 ? 91.764 13.918 42.837 1.00 11.79 92 LEU D CA 1
ATOM 4486 C C . LEU D 2 90 ? 92.024 13.031 41.617 1.00 11.57 92 LEU D C 1
ATOM 4487 O O . LEU D 2 90 ? 91.876 13.471 40.482 1.00 12.43 92 LEU D O 1
ATOM 4492 N N . ILE D 2 91 ? 92.422 11.787 41.836 1.00 11.51 93 ILE D N 1
ATOM 4493 C CA . ILE D 2 91 ? 92.818 10.958 40.703 1.00 11.92 93 ILE D CA 1
ATOM 4494 C C . ILE D 2 91 ? 91.595 10.649 39.876 1.00 11.96 93 ILE D C 1
ATOM 4495 O O . ILE D 2 91 ? 91.537 10.968 38.684 1.00 12.04 93 ILE D O 1
ATOM 4500 N N . GLU D 2 92 ? 90.600 10.069 40.535 1.00 11.85 94 GLU D N 1
ATOM 4501 C CA . GLU D 2 92 ? 89.428 9.561 39.839 1.00 12.56 94 GLU D CA 1
ATOM 4502 C C . GLU D 2 92 ? 88.650 10.702 39.181 1.00 12.36 94 GLU D C 1
ATOM 4503 O O . GLU D 2 92 ? 88.240 10.581 38.038 1.00 11.87 94 GLU D O 1
ATOM 4509 N N . GLY D 2 93 ? 88.492 11.816 39.901 1.00 12.94 95 GLY D N 1
ATOM 4510 C CA . GLY D 2 93 ? 87.769 12.984 39.380 1.00 12.17 95 GLY D CA 1
ATOM 4511 C C . GLY D 2 93 ? 88.494 13.688 38.259 1.00 11.14 95 GLY D C 1
ATOM 4512 O O . GLY D 2 93 ? 87.885 13.990 37.236 1.00 10.43 95 GLY D O 1
ATOM 4513 N N . ALA D 2 94 ? 89.795 13.960 38.431 1.00 11.39 96 ALA D N 1
ATOM 4514 C CA . ALA D 2 94 ? 90.562 14.587 37.340 1.00 11.18 96 ALA D CA 1
ATOM 4515 C C . ALA D 2 94 ? 90.655 13.689 36.123 1.00 11.49 96 ALA D C 1
ATOM 4516 O O . ALA D 2 94 ? 90.550 14.175 34.999 1.00 12.35 96 ALA D O 1
ATOM 4518 N N . TYR D 2 95 ? 90.850 12.379 36.335 1.00 11.54 97 TYR D N 1
ATOM 4519 C CA . TYR D 2 95 ? 90.871 11.420 35.223 1.00 12.00 97 TYR D CA 1
ATOM 4520 C C . TYR D 2 95 ? 89.544 11.483 34.461 1.00 12.23 97 TYR D C 1
ATOM 4521 O O . TYR D 2 95 ? 89.541 11.544 33.247 1.00 12.94 97 TYR D O 1
ATOM 4530 N N . THR D 2 96 ? 88.425 11.456 35.185 1.00 12.47 98 THR D N 1
ATOM 4531 C CA . THR D 2 96 ? 87.093 11.499 34.560 1.00 12.48 98 THR D CA 1
ATOM 4532 C C . THR D 2 96 ? 86.852 12.760 33.740 1.00 12.38 98 THR D C 1
ATOM 4533 O O . THR D 2 96 ? 86.422 12.683 32.585 1.00 12.57 98 THR D O 1
ATOM 4537 N N . ALA D 2 97 ? 87.136 13.920 34.338 1.00 12.37 99 ALA D N 1
ATOM 4538 C CA . ALA D 2 97 ? 86.984 15.191 33.656 1.00 12.22 99 ALA D CA 1
ATOM 4539 C C . ALA D 2 97 ? 87.821 15.256 32.378 1.00 12.02 99 ALA D C 1
ATOM 4540 O O . ALA D 2 97 ? 87.322 15.666 31.342 1.00 12.25 99 ALA D O 1
ATOM 4542 N N . SER D 2 98 ? 89.098 14.879 32.476 1.00 12.25 100 SER D N 1
ATOM 4543 C CA . SER D 2 98 ? 90.045 14.952 31.374 1.00 11.99 100 SER D CA 1
ATOM 4544 C C . SER D 2 98 ? 89.682 14.055 30.175 1.00 12.68 100 SER D C 1
ATOM 4545 O O . SER D 2 98 ? 89.742 14.490 29.022 1.00 12.70 100 SER D O 1
ATOM 4548 N N . ALA D 2 99 ? 89.308 12.809 30.467 1.00 12.78 101 ALA D N 1
ATOM 4549 C CA . ALA D 2 99 ? 88.796 11.860 29.487 1.00 12.32 101 ALA D CA 1
ATOM 4550 C C . ALA D 2 99 ? 87.544 12.382 28.814 1.00 12.33 101 ALA D C 1
ATOM 4551 O O . ALA D 2 99 ? 87.427 12.312 27.600 1.00 11.31 101 ALA D O 1
ATOM 4553 N N . LEU D 2 100 ? 86.593 12.893 29.600 1.00 12.69 102 LEU D N 1
ATOM 4554 C CA . LEU D 2 100 ? 85.359 13.414 29.006 1.00 13.82 102 LEU D CA 1
ATOM 4555 C C . LEU D 2 100 ? 85.606 14.630 28.119 1.00 14.36 102 LEU D C 1
ATOM 4556 O O . LEU D 2 100 ? 85.033 14.739 27.025 1.00 14.57 102 LEU D O 1
ATOM 4561 N N . LEU D 2 101 ? 86.450 15.543 28.608 1.00 14.62 103 LEU D N 1
ATOM 4562 C CA . LEU D 2 101 ? 86.792 16.771 27.890 1.00 15.11 103 LEU D CA 1
ATOM 4563 C C . LEU D 2 101 ? 87.538 16.447 26.581 1.00 15.41 103 LEU D C 1
ATOM 4564 O O . LEU D 2 101 ? 87.224 16.997 25.520 1.00 15.95 103 LEU D O 1
ATOM 4569 N N . GLU D 2 102 ? 88.501 15.530 26.641 1.00 16.20 104 GLU D N 1
ATOM 4570 C CA . GLU D 2 102 ? 89.174 15.097 25.409 1.00 17.07 104 GLU D CA 1
ATOM 4571 C C . GLU D 2 102 ? 88.178 14.584 24.354 1.00 17.35 104 GLU D C 1
ATOM 4572 O O . GLU D 2 102 ? 88.261 14.969 23.192 1.00 17.36 104 GLU D O 1
ATOM 4578 N N . ALA D 2 103 ? 87.239 13.733 24.774 1.00 18.09 105 ALA D N 1
ATOM 4579 C CA . ALA D 2 103 ? 86.213 13.155 23.874 1.00 18.57 105 ALA D CA 1
ATOM 4580 C C . ALA D 2 103 ? 85.123 14.128 23.408 1.00 18.92 105 ALA D C 1
ATOM 4581 O O . ALA D 2 103 ? 84.218 13.743 22.644 1.00 19.38 105 ALA D O 1
ATOM 4583 N N . GLY D 2 104 ? 85.194 15.371 23.873 1.00 19.14 106 GLY D N 1
ATOM 4584 C CA . GLY D 2 104 ? 84.265 16.414 23.456 1.00 19.26 106 GLY D CA 1
ATOM 4585 C C . GLY D 2 104 ? 82.949 16.482 24.213 1.00 19.50 106 GLY D C 1
ATOM 4586 O O . GLY D 2 104 ? 81.953 16.989 23.678 1.00 19.57 106 GLY D O 1
ATOM 4587 N N . ALA D 2 105 ? 82.920 15.990 25.452 1.00 19.20 107 ALA D N 1
ATOM 4588 C CA . ALA D 2 105 ? 81.713 16.146 26.271 1.00 18.95 107 ALA D CA 1
ATOM 4589 C C . ALA D 2 105 ? 81.604 17.608 26.677 1.00 19.04 107 ALA D C 1
ATOM 4590 O O . ALA D 2 105 ? 82.627 18.293 26.799 1.00 18.61 107 ALA D O 1
ATOM 4592 N N . THR D 2 106 ? 80.373 18.093 26.863 1.00 18.83 108 THR D N 1
ATOM 4593 C CA . THR D 2 106 ? 80.161 19.493 27.258 1.00 18.82 108 THR D CA 1
ATOM 4594 C C . THR D 2 106 ? 80.522 19.718 28.717 1.00 18.85 108 THR D C 1
ATOM 4595 O O . THR D 2 106 ? 80.631 18.761 29.486 1.00 19.15 108 THR D O 1
ATOM 4599 N N . PHE D 2 107 ? 80.718 20.981 29.096 1.00 18.92 109 PHE D N 1
ATOM 4600 C CA . PHE D 2 107 ? 80.927 21.343 30.493 1.00 18.84 109 PHE D CA 1
ATOM 4601 C C . PHE D 2 107 ? 79.830 20.780 31.405 1.00 18.57 109 PHE D C 1
ATOM 4602 O O . PHE D 2 107 ? 80.120 20.144 32.422 1.00 18.21 109 PHE D O 1
ATOM 4610 N N . GLU D 2 108 ? 78.575 20.981 31.016 1.00 18.40 110 GLU D N 1
ATOM 4611 C CA . GLU D 2 108 ? 77.434 20.474 31.777 1.00 18.32 110 GLU D CA 1
ATOM 4612 C C . GLU D 2 108 ? 77.451 18.957 31.977 1.00 17.34 110 GLU D C 1
ATOM 4613 O O . GLU D 2 108 ? 77.184 18.464 33.075 1.00 17.00 110 GLU D O 1
ATOM 4619 N N . ALA D 2 109 ? 77.772 18.216 30.915 1.00 16.74 111 ALA D N 1
ATOM 4620 C CA . ALA D 2 109 ? 77.901 16.766 30.994 1.00 15.89 111 ALA D CA 1
ATOM 4621 C C . ALA D 2 109 ? 79.017 16.322 31.954 1.00 15.50 111 ALA D C 1
ATOM 4622 O O . ALA D 2 109 ? 78.854 15.357 32.703 1.00 15.64 111 ALA D O 1
ATOM 4624 N N . ILE D 2 110 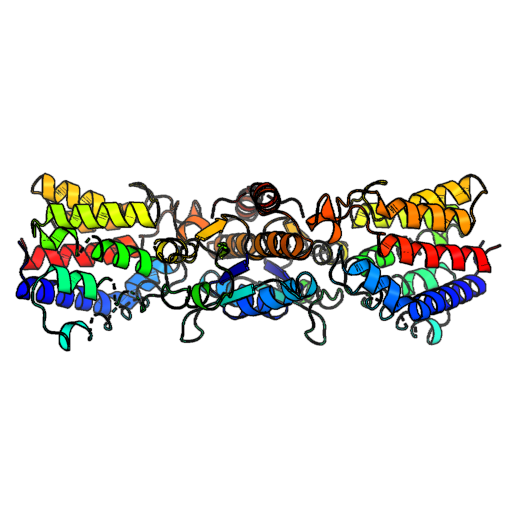? 80.146 17.018 31.920 1.00 15.23 112 ILE D N 1
ATOM 4625 C CA . ILE D 2 110 ? 81.246 16.730 32.841 1.00 15.26 112 ILE D CA 1
ATOM 4626 C C . ILE D 2 110 ? 80.822 16.986 34.292 1.00 16.10 112 ILE D C 1
ATOM 4627 O O . ILE D 2 110 ? 81.048 16.151 35.165 1.00 16.13 112 ILE D O 1
ATOM 4632 N N . LYS D 2 111 ? 80.170 18.127 34.525 1.00 16.82 113 LYS D N 1
ATOM 4633 C CA . LYS D 2 111 ? 79.679 18.495 35.846 1.00 17.81 113 LYS D CA 1
ATOM 4634 C C . LYS D 2 111 ? 78.701 17.457 36.395 1.00 17.82 113 LYS D C 1
ATOM 4635 O O . LYS D 2 111 ? 78.837 17.021 37.545 1.00 17.83 113 LYS D O 1
ATOM 4641 N N . GLU D 2 112 ? 77.735 17.051 35.568 1.00 17.89 114 GLU D N 1
ATOM 4642 C CA . GLU D 2 112 ? 76.807 15.958 35.894 1.00 18.42 114 GLU D CA 1
ATOM 4643 C C . GLU D 2 112 ? 77.489 14.653 36.328 1.00 18.07 114 GLU D C 1
ATOM 4644 O O . GLU D 2 112 ? 77.025 13.983 37.253 1.00 17.78 114 GLU D O 1
ATOM 4650 N N . GLN D 2 113 ? 78.571 14.270 35.646 1.00 18.13 115 GLN D N 1
ATOM 4651 C CA . GLN D 2 113 ? 79.309 13.071 36.060 1.00 17.81 115 GLN D CA 1
ATOM 4652 C C . GLN D 2 113 ? 80.035 13.296 37.380 1.00 17.23 115 GLN D C 1
ATOM 4653 O O . GLN D 2 113 ? 79.978 12.446 38.263 1.00 17.29 115 GLN D O 1
ATOM 4659 N N . LEU D 2 114 ? 80.686 14.448 37.522 1.00 17.19 116 LEU D N 1
ATOM 4660 C CA . LEU D 2 114 ? 81.452 14.753 38.743 1.00 17.19 116 LEU D CA 1
ATOM 4661 C C . LEU D 2 114 ? 80.564 14.949 39.971 1.00 18.14 116 LEU D C 1
ATOM 4662 O O . LEU D 2 114 ? 80.952 14.605 41.083 1.00 17.26 116 LEU D O 1
ATOM 4667 N N . GLU D 2 115 ? 79.358 15.477 39.770 1.00 19.60 117 GLU D N 1
ATOM 4668 C CA . GLU D 2 115 ? 78.398 15.572 40.867 1.00 21.71 117 GLU D CA 1
ATOM 4669 C C . GLU D 2 115 ? 78.121 14.204 41.503 1.00 21.97 117 GLU D C 1
ATOM 4670 O O . GLU D 2 115 ? 77.951 14.098 42.715 1.00 21.89 117 GLU D O 1
ATOM 4676 N N . LYS D 2 116 ? 78.124 13.155 40.687 1.00 23.50 118 LYS D N 1
ATOM 4677 C CA . LYS D 2 116 ? 77.946 11.782 41.182 1.00 24.84 118 LYS D CA 1
ATOM 4678 C C . LYS D 2 116 ? 79.001 11.317 42.195 1.00 26.01 118 LYS D C 1
ATOM 4679 O O . LYS D 2 116 ? 78.762 10.364 42.947 1.00 25.75 118 LYS D O 1
ATOM 4693 N N . LEU D 2 118 ? 80.803 13.174 44.707 1.00 31.02 120 LEU D N 1
ATOM 4694 C CA . LEU D 2 118 ? 81.114 14.185 45.713 1.00 32.04 120 LEU D CA 1
ATOM 4695 C C . LEU D 2 118 ? 81.475 13.581 47.068 1.00 32.98 120 LEU D C 1
ATOM 4696 O O . LEU D 2 118 ? 80.735 12.748 47.612 1.00 33.16 120 LEU D O 1
ATOM 4701 N N . ILE D 2 119 ? 82.607 14.024 47.612 1.00 33.78 121 ILE D N 1
ATOM 4702 C CA . ILE D 2 119 ? 83.080 13.522 48.899 1.00 34.73 121 ILE D CA 1
ATOM 4703 C C . ILE D 2 119 ? 83.163 14.609 49.977 1.00 35.20 121 ILE D C 1
ATOM 4704 O O . ILE D 2 119 ? 83.082 15.798 49.671 1.00 35.46 121 ILE D O 1
ATOM 4709 N N . GLU D 2 120 ? 83.291 14.189 51.236 1.00 35.76 122 GLU D N 1
ATOM 4710 C CA . GLU D 2 120 ? 83.287 15.102 52.390 1.00 36.17 122 GLU D CA 1
ATOM 4711 C C . GLU D 2 120 ? 84.712 15.489 52.798 1.00 36.10 122 GLU D C 1
ATOM 4712 O O . GLU D 2 120 ? 85.280 14.919 53.737 1.00 36.19 122 GLU D O 1
ATOM 4718 N N . LYS D 2 121 ? 85.283 16.460 52.090 1.00 35.95 123 LYS D N 1
ATOM 4719 C CA . LYS D 2 121 ? 86.680 16.845 52.305 1.00 35.61 123 LYS D CA 1
ATOM 4720 C C . LYS D 2 121 ? 86.790 18.108 53.149 1.00 35.75 123 LYS D C 1
ATOM 4721 O O . LYS D 2 121 ? 86.679 18.058 54.377 1.00 35.86 123 LYS D O 1
#

CATH classification: 1.25.40.340

Radius of gyration: 29.2 Å; Cα contacts (8 Å, |Δi|>4): 1181; chains: 4; bounding box: 38×88×71 Å

GO terms:
  GO:0000287 magnesium ion binding (F, IDA)
  GO:0005524 ATP binding (F, IDA)

B-factor: mean 19.16, std 6.49, range [2.18, 54.33]

Sequence (604 aa):
LLTIDTTIEWLGKFNEKIQENKAYLSELDGPIGDGDHGANARGSETKALEVSNFGNVSEIFKKVATLSKVGGASGPLYGSAFLASKTAIETLDTSELIYAGLEAIQKRGKAQVGEKTVDIWSAFLNDLQTDSASKDNLEKVVKASAGLLATKGRASYLGERSIGHIDPGTQSSAYLFETLLEVVALLTIDTTIEWLGKFNEKIQENKAYLSELDGPIGDGDHGANARGSETKALEVSNFGNVSEIFKKVATLSKVGGASGPLYGSAFLASKTAIETLDTSELIYAGLEAIQKRGKAQVGEKTVDIWSAFLNDLQTDSASKDNLEKVVKASAGLLATKGRASYLGERSIGHIDPGTQSSAYLFETLLEVVAYGIVIVSHSPEIASGLKKLIREVAKNISLTAIGGLENGEIGTSFDRVNAIEENEADNLLTFFDLGSARNLDLVSETDKELTIFNVPLIEGAYTASALLEAGATFEAIKEQLEKLIEKYGIVIVSHSPEIASGLKKLIREVAKNISLTAIGGLENGEIGTSFDRVNAIEENEADNLLTFFDLGSARNLDLVSETDKELTIFNVPLIEGAYTASALLEAGATFEAIKEQLEKLIEK

Nearest PDB structures (foldseek):
  3cr3-assembly1_A  TM=1.001E+00  e=3.422E-24  unclassified
  3pnl-assembly1_B  TM=9.089E-01  e=1.840E-10  Escherichia coli K-12
  3cr3-assembly1_C  TM=1.009E+00  e=4.461E-22  unclassified
  3ct6-assembly1_B  TM=1.001E+00  e=3.691E-21  Lactococcus lactis
  3b48-assembly3_E  TM=8.462E-01  e=2.461E-07  Enterococcus faecalis V583

Organism: Lactococcus lactis subsp. lactis (strain IL1403) (NCBI:txid272623)

Secondary structure (DSSP, 8-state):
---HHHHHHHHHHHHHHHHHTHHHHHHHTTTTS-S-TTT--------HHHH---SSHHHHHHHH-------STHHHHHHHHHH--TGGGT---HHHHHHHHHHHHHHHH-PPTTS---HHHHHHHHHHHTT---HHHHHHHHHHGGGSPP-SSGGGGGGGGGTTS--HHHHHHHHHHHHHHHHH-/---HHHHHHHHHHHHHHHHHHHHHHHHHTTTTS-S-TTT--------TTTS---SSHHHHHHHH-------SSHHHHHHHHHH---GGGT---HHHHHHHHHHHHHHHH---TTS---HHHHHHHHHHHTT---HHHHHHHHHHHTTSPP-SSGGGGGGGGGTT---HHHHHHHHHHHHHHHHH-/-EEEEEES-HHHHHHHHHHHHTT-SSSEEEEEES-TTS-S---TTT--HHHHSS-SEEEEEESSTTT--HHHHH---SEEEE--S-HHHHHHHHHHHHHTT--HHHHHHHHH-----/-EEEEEES-HHHHHHHHHHHHTT-SSSEEEEEEB-TTS-SSB-TTT--HHHHSS-SEEEEEESSTTT--HHHHH---SEEEE--S-HHHHHHHHHHHHHTT--HHHHHHHHH-----

InterPro domains:
  IPR004007 DhaL domain [PF02734] (31-188)
  IPR004007 DhaL domain [PS51480] (5-189)
  IPR004007 DhaL domain [SM01120] (31-189)
  IPR012737 Dihydroxyacetone kinase, subunit L [TIGR02365] (8-188)
  IPR036117 DhaL domain superfamily [G3DSA:1.25.40.340] (1-192)
  IPR036117 DhaL domain superfamily [SSF101473] (2-190)
  IPR050861 Dihydroxyacetone Kinase (DAK) [PTHR28629] (10-190)

Solvent-accessible surface area: 24676 Å² total